Protein AF-A0AA35KXC5-F1 (afdb_monomer_lite)

InterPro domains:
  IPR001134 Netrin domain [PS50189] (155-286)
  IPR004126 Phospholipase A2 inhibitor, N-terminal domain [PF02988] (285-368)
  IPR016054 Ly-6 antigen/uPA receptor-like [PF00021] (382-435)
  IPR016054 Ly-6 antigen/uPA receptor-like [SM00134] (284-379)
  IPR020067 Frizzled domain [PF01392] (30-131)
  IPR020067 Frizzled domain [PS50038] (21-138)
  IPR020067 Frizzled domain [SM00063] (25-140)
  IPR036790 Frizzled cysteine-rich domain superfamily [G3DSA:1.10.2000.10] (22-142)
  IPR036790 Frizzled cysteine-rich domain superfamily [SSF63501] (24-137)
  IPR045860 Snake toxin-like superfamily [G3DSA:2.10.60.10] (281-370)
  IPR045860 Snake toxin-like superfamily [G3DSA:2.10.60.10] (381-467)
  IPR045860 Snake toxin-like superfamily [SSF57302] (282-368)
  IPR045860 Snake toxin-like superfamily [SSF57302] (382-441)
  IPR050918 CNF-like Phospholipase A2 Inhibitor [PTHR20914] (281-448)

Structure (mmCIF, N/CA/C/O backbone):
data_AF-A0AA35KXC5-F1
#
_entry.id   AF-A0AA35KXC5-F1
#
loop_
_atom_site.group_PDB
_atom_site.id
_atom_site.type_symbol
_atom_site.label_atom_id
_atom_site.label_alt_id
_atom_site.label_comp_id
_atom_site.label_asym_id
_atom_site.label_entity_id
_atom_site.label_seq_id
_atom_site.pdbx_PDB_ins_code
_atom_site.Cartn_x
_atom_site.Cartn_y
_atom_site.Cartn_z
_atom_site.occupancy
_atom_site.B_iso_or_equiv
_atom_site.auth_seq_id
_atom_site.auth_comp_id
_atom_site.auth_asym_id
_atom_site.auth_atom_id
_atom_site.pdbx_PDB_model_num
ATOM 1 N N . MET A 1 1 ? 25.983 -10.014 -80.961 1.00 45.28 1 MET A N 1
ATOM 2 C CA . MET A 1 1 ? 26.926 -10.402 -79.893 1.00 45.28 1 MET A CA 1
ATOM 3 C C . MET A 1 1 ? 27.193 -9.176 -79.032 1.00 45.28 1 MET A C 1
ATOM 5 O O . MET A 1 1 ? 28.026 -8.359 -79.390 1.00 45.28 1 MET A O 1
ATOM 9 N N . LEU A 1 2 ? 26.404 -8.997 -77.968 1.00 36.09 2 LEU A N 1
ATOM 10 C CA . LEU A 1 2 ? 26.709 -8.043 -76.897 1.00 36.09 2 LEU A CA 1
ATOM 11 C C . LEU A 1 2 ? 27.590 -8.759 -75.858 1.00 36.09 2 LEU A C 1
ATOM 13 O O . LEU A 1 2 ? 27.391 -9.956 -75.641 1.00 36.09 2 LEU A O 1
ATOM 17 N N . PRO A 1 3 ? 28.571 -8.076 -75.248 1.00 46.31 3 PRO A N 1
ATOM 18 C CA . PRO A 1 3 ? 29.609 -8.728 -74.466 1.00 46.31 3 PRO A CA 1
ATOM 19 C C . PRO A 1 3 ? 29.071 -9.222 -73.120 1.00 46.31 3 PRO A C 1
ATOM 21 O O . PRO A 1 3 ? 28.268 -8.558 -72.463 1.00 46.31 3 PRO A O 1
ATOM 24 N N . ALA A 1 4 ? 29.589 -10.369 -72.677 1.00 49.22 4 ALA A N 1
ATOM 25 C CA . ALA A 1 4 ? 29.276 -11.060 -71.422 1.00 49.22 4 ALA A CA 1
ATOM 26 C C . ALA A 1 4 ? 29.557 -10.250 -70.129 1.00 49.22 4 ALA A C 1
ATOM 28 O O . ALA A 1 4 ? 29.382 -10.761 -69.028 1.00 49.22 4 ALA A O 1
ATOM 29 N N . ALA A 1 5 ? 29.946 -8.977 -70.242 1.00 48.25 5 ALA A N 1
ATOM 30 C CA . ALA A 1 5 ? 30.200 -8.068 -69.127 1.00 48.25 5 ALA A CA 1
ATOM 31 C C . ALA A 1 5 ? 28.925 -7.430 -68.533 1.00 48.25 5 ALA A C 1
ATOM 33 O O . ALA A 1 5 ? 28.970 -6.908 -67.423 1.00 48.25 5 ALA A O 1
ATOM 34 N N . VAL A 1 6 ? 27.778 -7.483 -69.225 1.00 48.84 6 VAL A N 1
ATOM 35 C CA . VAL A 1 6 ? 26.535 -6.831 -68.753 1.00 48.84 6 VAL A CA 1
ATOM 36 C C . VAL A 1 6 ? 25.718 -7.723 -67.801 1.00 48.84 6 VAL A C 1
ATOM 38 O O . VAL A 1 6 ? 24.966 -7.217 -66.973 1.00 48.84 6 VAL A O 1
ATOM 41 N N . LEU A 1 7 ? 25.911 -9.047 -67.830 1.00 41.41 7 LEU A N 1
ATOM 42 C CA . LEU A 1 7 ? 25.173 -9.985 -66.967 1.00 41.41 7 LEU A CA 1
ATOM 43 C C . LEU A 1 7 ? 25.768 -10.150 -65.557 1.00 41.41 7 LEU A C 1
ATOM 45 O O . LEU A 1 7 ? 25.072 -10.635 -64.669 1.00 41.41 7 LEU A O 1
ATOM 49 N N . LEU A 1 8 ? 26.999 -9.685 -65.304 1.00 42.69 8 LEU A N 1
ATOM 50 C CA . LEU A 1 8 ? 27.581 -9.688 -63.952 1.00 42.69 8 LEU A CA 1
ATOM 51 C C . LEU A 1 8 ? 27.185 -8.461 -63.109 1.00 42.69 8 LEU A C 1
ATOM 53 O O . LEU A 1 8 ? 27.345 -8.480 -61.891 1.00 42.69 8 LEU A O 1
ATOM 57 N N . ALA A 1 9 ? 26.625 -7.415 -63.725 1.00 40.84 9 ALA A N 1
ATOM 58 C CA . ALA A 1 9 ? 26.192 -6.199 -63.028 1.00 40.84 9 ALA A CA 1
ATOM 59 C C . ALA A 1 9 ? 24.798 -6.321 -62.374 1.00 40.84 9 ALA A C 1
ATOM 61 O O . ALA A 1 9 ? 24.392 -5.437 -61.625 1.00 40.84 9 ALA A O 1
ATOM 62 N N . LEU A 1 10 ? 24.070 -7.417 -62.623 1.00 45.19 10 LEU A N 1
ATOM 63 C CA . LEU A 1 10 ? 22.723 -7.654 -62.080 1.00 45.19 10 LEU A CA 1
ATOM 64 C C . LEU A 1 10 ? 22.674 -8.731 -60.981 1.00 45.19 10 LEU A C 1
ATOM 66 O O . LEU A 1 10 ? 21.611 -8.958 -60.408 1.00 45.19 10 LEU A O 1
ATOM 70 N N . ALA A 1 11 ? 23.807 -9.362 -60.647 1.00 47.31 11 ALA A N 1
ATOM 71 C CA . ALA A 1 11 ? 23.869 -10.456 -59.670 1.00 47.31 11 ALA A CA 1
ATOM 72 C C . ALA A 1 11 ? 24.703 -10.161 -58.406 1.00 47.31 11 ALA A C 1
ATOM 74 O O . ALA A 1 11 ? 24.749 -10.996 -57.507 1.00 47.31 11 ALA A O 1
ATOM 75 N N . LEU A 1 12 ? 25.311 -8.977 -58.268 1.00 41.38 12 LEU A N 1
ATOM 76 C CA . LEU A 1 12 ? 25.999 -8.579 -57.036 1.00 41.38 12 LEU A CA 1
ATOM 77 C C . LEU A 1 12 ? 25.563 -7.181 -56.586 1.00 41.38 12 LEU A C 1
ATOM 79 O O . LEU A 1 12 ? 25.760 -6.195 -57.286 1.00 41.38 12 LEU A O 1
ATOM 83 N N . ARG A 1 13 ? 25.045 -7.143 -55.350 1.00 40.81 13 ARG A N 1
ATOM 84 C CA . ARG A 1 13 ? 24.697 -5.975 -54.517 1.00 40.81 13 ARG A CA 1
ATOM 85 C C . ARG A 1 13 ? 23.275 -5.413 -54.637 1.00 40.81 13 ARG A C 1
ATOM 87 O O . ARG A 1 13 ? 23.051 -4.213 -54.543 1.00 40.81 13 ARG A O 1
ATOM 94 N N . ARG A 1 14 ? 22.286 -6.310 -54.551 1.00 44.25 14 ARG A N 1
ATOM 95 C CA . ARG A 1 14 ? 21.168 -6.109 -53.603 1.00 44.25 14 ARG A CA 1
ATOM 96 C C . ARG A 1 14 ? 21.698 -6.217 -52.163 1.00 44.25 14 ARG A C 1
ATOM 98 O O . ARG A 1 14 ? 21.499 -7.226 -51.503 1.00 44.25 14 ARG A O 1
ATOM 105 N N . ALA A 1 15 ? 22.451 -5.212 -51.729 1.00 42.94 15 ALA A N 1
ATOM 106 C CA . ALA A 1 15 ? 22.869 -4.985 -50.344 1.00 42.94 15 ALA A CA 1
ATOM 107 C C . ALA A 1 15 ? 23.450 -3.567 -50.251 1.00 42.94 15 ALA A C 1
ATOM 109 O O . ALA A 1 15 ? 24.633 -3.358 -50.016 1.00 42.94 15 ALA A O 1
ATOM 110 N N . ALA A 1 16 ? 22.605 -2.587 -50.535 1.00 39.62 16 ALA A N 1
ATOM 111 C CA . ALA A 1 16 ? 22.755 -1.238 -50.019 1.00 39.62 16 ALA A CA 1
ATOM 112 C C . ALA A 1 16 ? 21.387 -0.872 -49.441 1.00 39.62 16 ALA A C 1
ATOM 114 O O . ALA A 1 16 ? 20.684 0.006 -49.935 1.00 39.62 16 ALA A O 1
ATOM 115 N N . GLY A 1 17 ? 20.961 -1.641 -48.429 1.00 34.88 17 GLY A N 1
ATOM 116 C CA . GLY A 1 17 ? 20.091 -1.048 -47.426 1.00 34.88 17 GLY A CA 1
ATOM 117 C C . GLY A 1 17 ? 20.872 0.137 -46.879 1.00 34.88 17 GLY A C 1
ATOM 118 O O . GLY A 1 17 ? 22.048 -0.021 -46.557 1.00 34.88 17 GLY A O 1
ATOM 119 N N . LEU A 1 18 ? 20.275 1.324 -46.914 1.00 35.72 18 LEU A N 1
ATOM 120 C CA . LEU A 1 18 ? 20.875 2.510 -46.335 1.00 35.72 18 LEU A CA 1
ATOM 121 C C . LEU A 1 18 ? 21.236 2.201 -44.876 1.00 35.72 18 LEU A C 1
ATOM 123 O O . LEU A 1 18 ? 20.366 2.237 -44.008 1.00 35.72 18 LEU A O 1
ATOM 127 N N . ASP A 1 19 ? 22.517 1.954 -44.608 1.00 36.84 19 ASP A N 1
ATOM 128 C CA . ASP A 1 19 ? 23.126 2.357 -43.351 1.00 36.84 19 ASP A CA 1
ATOM 129 C C . ASP A 1 19 ? 23.027 3.883 -43.329 1.00 36.84 19 ASP A C 1
ATOM 131 O O . ASP A 1 19 ? 23.909 4.617 -43.779 1.00 36.84 19 ASP A O 1
ATOM 135 N N . LEU A 1 20 ? 21.884 4.379 -42.855 1.00 42.59 20 LEU A N 1
ATOM 136 C CA . LEU A 1 20 ? 21.817 5.693 -42.247 1.00 42.59 20 LEU A CA 1
ATOM 137 C C . LEU A 1 20 ? 22.784 5.630 -41.069 1.00 42.59 20 LEU A C 1
ATOM 139 O O . LEU A 1 20 ? 22.407 5.222 -39.974 1.00 42.59 20 LEU A O 1
ATOM 143 N N . GLY A 1 21 ? 24.042 5.993 -41.333 1.00 45.41 21 GLY A N 1
ATOM 144 C CA . GLY A 1 21 ? 25.086 6.243 -40.351 1.00 45.41 21 GLY A CA 1
ATOM 145 C C . GLY A 1 21 ? 24.669 7.381 -39.428 1.00 45.41 21 GLY A C 1
ATOM 146 O O . GLY A 1 21 ? 25.189 8.493 -39.495 1.00 45.41 21 GLY A O 1
ATOM 147 N N . LEU A 1 22 ? 23.686 7.117 -38.574 1.00 55.66 22 LEU A N 1
ATOM 148 C CA . LEU A 1 22 ? 23.363 7.936 -37.428 1.00 55.66 22 LEU A CA 1
ATOM 149 C C . LEU A 1 22 ? 24.525 7.754 -36.461 1.00 55.66 22 LEU A C 1
ATOM 151 O O . LEU A 1 22 ? 24.568 6.791 -35.699 1.00 55.66 22 LEU A O 1
ATOM 155 N N . SER A 1 23 ? 25.491 8.671 -36.553 1.00 69.88 23 SER A N 1
ATOM 156 C CA . SER A 1 23 ? 26.566 8.808 -35.576 1.00 69.88 23 SER A CA 1
ATOM 157 C C . SER A 1 23 ? 25.950 8.773 -34.183 1.00 69.88 23 SER A C 1
ATOM 159 O O . SER A 1 23 ? 25.112 9.615 -33.838 1.00 69.88 23 SER A O 1
ATOM 161 N N . THR A 1 24 ? 26.290 7.738 -33.418 1.00 79.50 24 THR A N 1
ATOM 162 C CA . THR A 1 24 ? 25.734 7.575 -32.085 1.00 79.50 24 THR A CA 1
ATOM 163 C C . THR A 1 24 ? 26.376 8.581 -31.160 1.00 79.50 24 THR A C 1
ATOM 165 O O . THR A 1 24 ? 27.599 8.680 -31.103 1.00 79.50 24 THR A O 1
ATOM 168 N N . LYS A 1 25 ? 25.549 9.316 -30.428 1.00 89.31 25 LYS A N 1
ATOM 169 C CA . LYS A 1 25 ? 26.004 10.354 -29.508 1.00 89.31 25 LYS A CA 1
ATOM 170 C C . LYS A 1 25 ? 25.472 10.085 -28.116 1.00 89.31 25 LYS A C 1
ATOM 172 O O . LYS A 1 25 ? 24.346 9.602 -27.965 1.00 89.31 25 LYS A O 1
ATOM 177 N N . CYS A 1 26 ? 26.269 10.446 -27.124 1.00 93.44 26 CYS A N 1
ATOM 178 C CA . CYS A 1 26 ? 25.822 10.493 -25.747 1.00 93.44 26 CYS A CA 1
ATOM 179 C C . CYS A 1 26 ? 25.355 11.900 -25.410 1.00 93.44 26 CYS A C 1
ATOM 181 O O . CYS A 1 26 ? 25.933 12.895 -25.849 1.00 93.44 26 CYS A O 1
ATOM 183 N N . VAL A 1 27 ? 24.241 11.965 -24.700 1.00 93.69 27 VAL A N 1
ATOM 184 C CA . VAL A 1 27 ? 23.605 13.204 -24.276 1.00 93.69 27 VAL A CA 1
ATOM 185 C C . VAL A 1 27 ? 23.186 13.057 -22.825 1.00 93.69 27 VAL A C 1
ATOM 187 O O . VAL A 1 27 ? 22.782 11.976 -22.395 1.00 93.69 27 VAL A O 1
ATOM 190 N N . SER A 1 28 ? 23.264 14.142 -22.067 1.00 93.50 28 SER A N 1
ATOM 191 C CA . SER A 1 28 ? 22.796 14.148 -20.684 1.00 93.50 28 SER A CA 1
ATOM 192 C C . SER A 1 28 ? 21.283 13.938 -20.632 1.00 93.50 28 SER A C 1
ATOM 194 O O . SER A 1 28 ? 20.549 14.475 -21.468 1.00 93.50 28 SER A O 1
ATOM 196 N N . ILE A 1 29 ? 20.820 13.161 -19.653 1.00 93.12 29 ILE A N 1
ATOM 197 C CA . ILE A 1 29 ? 19.396 12.933 -19.408 1.00 93.12 29 ILE A CA 1
ATOM 198 C C . ILE A 1 29 ? 18.792 14.239 -18.875 1.00 93.12 29 ILE A C 1
ATOM 200 O O . ILE A 1 29 ? 19.210 14.718 -17.819 1.00 93.12 29 ILE A O 1
ATOM 204 N N . PRO A 1 30 ? 17.824 14.840 -19.583 1.00 90.38 30 PRO A N 1
ATOM 205 C CA . PRO A 1 30 ? 17.219 16.093 -19.151 1.00 90.38 30 PRO A CA 1
ATOM 206 C C . PRO A 1 30 ? 16.424 15.954 -17.843 1.00 90.38 30 PRO A C 1
ATOM 208 O O . PRO A 1 30 ? 15.780 14.933 -17.598 1.00 90.38 30 PRO A O 1
ATOM 211 N N . THR A 1 31 ? 16.390 17.014 -17.034 1.00 85.81 31 THR A N 1
ATOM 212 C CA . THR A 1 31 ? 15.614 17.066 -15.777 1.00 85.81 31 THR A CA 1
ATOM 213 C C . THR A 1 31 ? 14.101 16.988 -15.989 1.00 85.81 31 THR A C 1
ATOM 215 O O . THR A 1 31 ? 13.369 16.566 -15.095 1.00 85.81 31 THR A O 1
ATOM 218 N N . ASP A 1 32 ? 13.606 17.364 -17.170 1.00 82.38 32 ASP A N 1
ATOM 219 C CA . ASP A 1 32 ? 12.199 17.233 -17.555 1.00 82.38 32 ASP A CA 1
ATOM 220 C C . ASP A 1 32 ? 11.820 15.801 -17.981 1.00 82.38 32 ASP A C 1
ATOM 222 O O . ASP A 1 32 ? 10.632 15.477 -18.059 1.00 82.38 32 ASP A O 1
ATOM 226 N N . MET A 1 33 ? 12.798 14.901 -18.147 1.00 86.81 33 MET A N 1
ATOM 227 C CA . MET A 1 33 ? 12.590 13.465 -18.348 1.00 86.81 33 MET A CA 1
ATOM 228 C C . MET A 1 33 ? 12.413 12.732 -17.006 1.00 86.81 33 MET A C 1
ATOM 230 O O . MET A 1 33 ? 13.155 11.809 -16.674 1.00 86.81 33 MET A O 1
ATOM 234 N N . ALA A 1 34 ? 11.393 13.128 -16.236 1.00 80.81 34 ALA A N 1
ATOM 235 C CA . ALA A 1 34 ? 11.169 12.709 -14.845 1.00 80.81 34 ALA A CA 1
ATOM 236 C C . ALA A 1 34 ? 11.170 11.184 -14.591 1.00 80.81 34 ALA A C 1
ATOM 238 O O . ALA A 1 34 ? 11.447 10.759 -13.475 1.00 80.81 34 ALA A O 1
ATOM 239 N N . MET A 1 35 ? 10.868 10.362 -15.602 1.00 84.50 35 MET A N 1
ATOM 240 C CA . MET A 1 35 ? 10.889 8.896 -15.497 1.00 84.50 35 MET A CA 1
ATOM 241 C C . MET A 1 35 ? 12.307 8.334 -15.334 1.00 84.50 35 MET A C 1
ATOM 243 O O . MET A 1 35 ? 12.476 7.312 -14.677 1.00 84.50 35 MET A O 1
ATOM 247 N N . CYS A 1 36 ? 13.294 8.971 -15.975 1.00 88.19 36 CYS A N 1
ATOM 248 C CA . CYS A 1 36 ? 14.651 8.442 -16.139 1.00 88.19 36 CYS A CA 1
ATOM 249 C C . CYS A 1 36 ? 15.745 9.365 -15.596 1.00 88.19 36 CYS A C 1
ATOM 251 O O . CYS A 1 36 ? 16.921 9.030 -15.686 1.00 88.19 36 CYS A O 1
ATOM 253 N N . HIS A 1 37 ? 15.380 10.518 -15.044 1.00 84.12 37 HIS A N 1
ATOM 254 C CA . HIS A 1 37 ? 16.314 11.361 -14.312 1.00 84.12 37 HIS A CA 1
ATOM 255 C C . HIS A 1 37 ? 16.706 10.682 -12.984 1.00 84.12 37 HIS A C 1
ATOM 257 O O . HIS A 1 37 ? 15.845 10.127 -12.306 1.00 84.12 37 HIS A O 1
ATOM 263 N N . ASP A 1 38 ? 17.991 10.718 -12.618 1.00 76.56 38 ASP A N 1
ATOM 264 C CA . ASP A 1 38 ? 18.557 10.147 -11.377 1.00 76.56 38 ASP A CA 1
ATOM 265 C C . ASP A 1 38 ? 18.365 8.631 -11.153 1.00 76.56 38 ASP A C 1
ATOM 267 O O . ASP A 1 38 ? 18.384 8.146 -10.024 1.00 76.56 38 ASP A O 1
ATOM 271 N N . ILE A 1 39 ? 18.259 7.833 -12.217 1.00 75.56 39 ILE A N 1
ATOM 272 C CA . ILE A 1 39 ? 18.111 6.363 -12.124 1.00 75.56 39 ILE A CA 1
ATOM 273 C C . ILE A 1 39 ? 19.433 5.601 -11.892 1.00 75.56 39 ILE A C 1
ATOM 275 O O . ILE A 1 39 ? 19.505 4.394 -12.119 1.00 75.56 39 ILE A O 1
ATOM 279 N N . GLY A 1 40 ? 20.487 6.298 -11.459 1.00 81.31 40 GLY A N 1
ATOM 280 C CA . GLY A 1 40 ? 21.827 5.741 -11.216 1.00 81.31 40 GLY A CA 1
ATOM 281 C C . GLY A 1 40 ? 22.875 6.069 -12.287 1.00 81.31 40 GLY A C 1
ATOM 282 O O . GLY A 1 40 ? 24.041 5.725 -12.119 1.00 81.31 40 GLY A O 1
ATOM 283 N N . TYR A 1 41 ? 22.489 6.761 -13.361 1.00 84.38 41 TYR A N 1
ATOM 284 C CA . TYR A 1 41 ? 23.388 7.329 -14.371 1.00 84.38 41 TYR A CA 1
ATOM 285 C C . TYR A 1 41 ? 22.799 8.624 -14.945 1.00 84.38 41 TYR A C 1
ATOM 287 O O . TYR A 1 41 ? 21.596 8.862 -14.845 1.00 84.38 41 TYR A O 1
ATOM 295 N N . SER A 1 42 ? 23.651 9.469 -15.531 1.00 88.50 42 SER A N 1
ATOM 296 C CA . SER A 1 42 ? 23.293 10.823 -15.985 1.00 88.50 42 SER A CA 1
ATOM 297 C C . SER A 1 42 ? 23.340 11.017 -17.503 1.00 88.50 42 SER A C 1
ATOM 299 O O . SER A 1 42 ? 22.834 12.022 -18.001 1.00 88.50 42 SER A O 1
ATOM 301 N N . GLU A 1 43 ? 23.919 10.076 -18.252 1.00 91.75 43 GLU A N 1
ATOM 302 C CA . GLU A 1 43 ? 24.067 10.162 -19.708 1.00 91.75 43 GLU A CA 1
ATOM 303 C C . GLU A 1 43 ? 23.428 8.976 -20.424 1.00 91.75 43 GLU A C 1
ATOM 305 O O . GLU A 1 43 ? 23.559 7.823 -20.010 1.00 91.75 43 GLU A O 1
ATOM 310 N N . MET A 1 44 ? 22.770 9.269 -21.543 1.00 92.69 44 MET A N 1
ATOM 311 C CA . MET A 1 44 ? 22.090 8.290 -22.378 1.00 92.69 44 MET A CA 1
ATOM 312 C C . MET A 1 44 ? 22.552 8.346 -23.832 1.00 92.69 44 MET A C 1
ATOM 314 O O . MET A 1 44 ? 23.001 9.383 -24.326 1.00 92.69 44 MET A O 1
ATOM 318 N N . ARG A 1 45 ? 22.390 7.232 -24.544 1.00 93.12 45 ARG A N 1
ATOM 319 C CA . ARG A 1 45 ? 22.740 7.112 -25.964 1.00 93.12 45 ARG A CA 1
ATOM 320 C C . ARG A 1 45 ? 21.562 7.437 -26.890 1.00 93.12 45 ARG A C 1
ATOM 322 O O . ARG A 1 45 ? 20.430 7.019 -26.643 1.00 93.12 45 ARG A O 1
ATOM 329 N N . LEU A 1 46 ? 21.852 8.129 -27.998 1.00 93.06 46 LEU A N 1
ATOM 330 C CA . LEU A 1 46 ? 20.954 8.306 -29.145 1.00 93.06 46 LEU A CA 1
ATOM 331 C C . LEU A 1 46 ? 21.601 7.801 -30.454 1.00 93.06 46 LEU A C 1
ATOM 333 O O . LEU A 1 46 ? 22.795 8.042 -30.650 1.00 93.06 46 LEU A O 1
ATOM 337 N N . PRO A 1 47 ? 20.835 7.171 -31.371 1.00 93.88 47 PRO A N 1
ATOM 338 C CA . PRO A 1 47 ? 19.430 6.779 -31.222 1.00 93.88 47 PRO A CA 1
ATOM 339 C C . PRO A 1 47 ? 19.226 5.745 -30.105 1.00 93.88 47 PRO A C 1
ATOM 341 O O . PRO A 1 47 ? 20.121 4.947 -29.836 1.00 93.88 47 PRO A O 1
ATOM 344 N N . ASN A 1 48 ? 18.082 5.785 -29.422 1.00 94.06 48 ASN A N 1
ATOM 345 C CA . ASN A 1 48 ? 17.783 4.813 -28.363 1.00 94.06 48 ASN A CA 1
ATOM 346 C C . ASN A 1 48 ? 17.240 3.486 -28.936 1.00 94.06 48 ASN A C 1
ATOM 348 O O . ASN A 1 48 ? 17.047 3.356 -30.145 1.00 94.06 48 ASN A O 1
ATOM 352 N N . LEU A 1 49 ? 16.946 2.502 -28.076 1.00 92.12 49 LEU A N 1
ATOM 353 C CA . LEU A 1 49 ? 16.463 1.173 -28.498 1.00 92.12 49 LEU A CA 1
ATOM 354 C C . LEU A 1 49 ? 15.064 1.187 -29.143 1.00 92.12 49 LEU A C 1
ATOM 356 O O . LEU A 1 49 ? 14.634 0.183 -29.708 1.00 92.12 49 LEU A O 1
ATOM 360 N N . LEU A 1 50 ? 14.361 2.320 -29.085 1.00 92.75 50 LEU A N 1
ATOM 361 C CA . LEU A 1 50 ? 13.083 2.550 -29.764 1.00 92.75 50 LEU A CA 1
ATOM 362 C C . LEU A 1 50 ? 13.246 3.309 -31.094 1.00 92.75 50 LEU A C 1
ATOM 364 O O . LEU A 1 50 ? 12.254 3.575 -31.769 1.00 92.75 50 LEU A O 1
ATOM 368 N N . GLY A 1 51 ? 14.480 3.655 -31.478 1.00 91.06 51 GLY A N 1
ATOM 369 C CA . GLY A 1 51 ? 14.803 4.352 -32.723 1.00 91.06 51 GLY A CA 1
ATOM 370 C C . GLY A 1 51 ? 14.633 5.873 -32.674 1.00 91.06 51 GLY A C 1
ATOM 371 O O . GLY A 1 51 ? 14.729 6.522 -33.712 1.00 91.06 51 GLY A O 1
ATOM 372 N N . HIS A 1 52 ? 14.390 6.466 -31.501 1.00 92.94 52 HIS A N 1
ATOM 373 C CA . HIS A 1 52 ? 14.263 7.921 -31.370 1.00 92.94 52 HIS A CA 1
ATOM 374 C C . HIS A 1 52 ? 15.638 8.583 -31.456 1.00 92.94 52 HIS A C 1
ATOM 376 O O . HIS A 1 52 ? 16.578 8.153 -30.786 1.00 92.94 52 HIS A O 1
ATOM 382 N N . VAL A 1 53 ? 15.750 9.649 -32.251 1.00 91.88 53 VAL A N 1
ATOM 383 C CA . VAL A 1 53 ? 17.041 10.288 -32.581 1.00 91.88 53 VAL A CA 1
ATOM 384 C C . VAL A 1 53 ? 17.245 11.649 -31.908 1.00 91.88 53 VAL A C 1
ATOM 386 O O . VAL A 1 53 ? 18.369 12.156 -31.856 1.00 91.88 53 VAL A O 1
ATOM 389 N N . GLY A 1 54 ? 16.173 12.260 -31.396 1.00 90.62 54 GLY A N 1
ATOM 390 C CA . GLY A 1 54 ? 16.185 13.608 -30.826 1.00 90.62 54 GLY A CA 1
ATOM 391 C C . GLY A 1 54 ? 15.603 13.667 -29.418 1.00 90.62 54 GLY A C 1
ATOM 392 O O . GLY A 1 54 ? 14.558 13.082 -29.148 1.00 90.62 54 GLY A O 1
ATOM 393 N N . LEU A 1 55 ? 16.243 14.437 -28.533 1.00 90.62 55 LEU A N 1
ATOM 394 C CA . LEU A 1 55 ? 15.799 14.610 -27.144 1.00 90.62 55 LEU A CA 1
ATOM 395 C C . LEU A 1 55 ? 14.333 15.067 -27.011 1.00 90.62 55 LEU A C 1
ATOM 397 O O . LEU A 1 55 ? 13.613 14.432 -26.247 1.00 90.62 55 LEU A O 1
ATOM 401 N N . PRO A 1 56 ? 13.827 16.070 -27.763 1.00 89.75 56 PRO A N 1
ATOM 402 C CA . PRO A 1 56 ? 12.425 16.481 -27.634 1.00 89.75 56 PRO A CA 1
ATOM 403 C C . PRO A 1 56 ? 11.426 15.355 -27.942 1.00 89.75 56 PRO A C 1
ATOM 405 O O . PRO A 1 56 ? 10.389 15.247 -27.290 1.00 89.75 56 PRO A O 1
ATOM 408 N N . GLU A 1 57 ? 11.749 14.491 -28.910 1.00 91.12 57 GLU A N 1
ATOM 409 C CA . GLU A 1 57 ? 10.932 13.321 -29.245 1.00 91.12 57 GLU A CA 1
ATOM 410 C C . GLU A 1 57 ? 10.956 12.293 -28.107 1.00 91.12 57 GLU A C 1
ATOM 412 O O . GLU A 1 57 ? 9.905 11.794 -27.697 1.00 91.12 57 GLU A O 1
ATOM 417 N N . VAL A 1 58 ? 12.149 11.997 -27.582 1.00 92.31 58 VAL A N 1
ATOM 418 C CA . VAL A 1 58 ? 12.347 11.053 -26.474 1.00 92.31 58 VAL A CA 1
ATOM 419 C C . VAL A 1 58 ? 11.581 11.509 -25.240 1.00 92.31 58 VAL A C 1
ATOM 421 O O . VAL A 1 58 ? 10.819 10.717 -24.691 1.00 92.31 58 VAL A O 1
ATOM 424 N N . VAL A 1 59 ? 11.736 12.774 -24.837 1.00 90.38 59 VAL A N 1
ATOM 425 C CA . VAL A 1 59 ? 11.073 13.352 -23.660 1.00 90.38 59 VAL A CA 1
ATOM 426 C C . VAL A 1 59 ? 9.554 13.308 -23.826 1.00 90.38 59 VAL A C 1
ATOM 428 O O . VAL A 1 59 ? 8.862 12.789 -22.951 1.00 90.38 59 VAL A O 1
ATOM 431 N N . GLY A 1 60 ? 9.021 13.746 -24.974 1.00 87.50 60 GLY A N 1
ATOM 432 C CA . GLY A 1 60 ? 7.577 13.726 -25.224 1.00 87.50 60 GLY A CA 1
ATOM 433 C C . GLY A 1 60 ? 6.979 12.315 -25.218 1.00 87.50 60 GLY A C 1
ATOM 434 O O . GLY A 1 60 ? 5.924 12.085 -24.621 1.00 87.50 60 GLY A O 1
ATOM 435 N N . LYS A 1 61 ? 7.666 11.337 -25.825 1.00 89.31 61 LYS A N 1
ATOM 436 C CA . LYS A 1 61 ? 7.210 9.938 -25.832 1.00 89.31 61 LYS A CA 1
ATOM 437 C C . LYS A 1 61 ? 7.375 9.257 -24.472 1.00 89.31 61 LYS A C 1
ATOM 439 O O . LYS A 1 61 ? 6.495 8.491 -24.087 1.00 89.31 61 LYS A O 1
ATOM 444 N N . ALA A 1 62 ? 8.443 9.545 -23.729 1.00 89.19 62 ALA A N 1
ATOM 445 C CA . ALA A 1 62 ? 8.654 9.026 -22.377 1.00 89.19 62 ALA A CA 1
ATOM 446 C C . ALA A 1 62 ? 7.627 9.592 -21.383 1.00 89.19 62 ALA A C 1
ATOM 448 O O . ALA A 1 62 ? 7.121 8.859 -20.534 1.00 89.19 62 ALA A O 1
ATOM 449 N N . ALA A 1 63 ? 7.232 10.860 -21.532 1.00 85.56 63 ALA A N 1
ATOM 450 C CA . ALA A 1 63 ? 6.231 11.493 -20.676 1.00 85.56 63 ALA A CA 1
ATOM 451 C C . ALA A 1 63 ? 4.867 10.774 -20.705 1.00 85.56 63 ALA A C 1
ATOM 453 O O . ALA A 1 63 ? 4.154 10.757 -19.700 1.00 85.56 63 ALA A O 1
ATOM 454 N N . ALA A 1 64 ? 4.513 10.118 -21.818 1.00 84.38 64 ALA A N 1
ATOM 455 C CA . ALA A 1 64 ? 3.294 9.310 -21.911 1.00 84.38 64 ALA A CA 1
ATOM 456 C C . ALA A 1 64 ? 3.296 8.101 -20.950 1.00 84.38 64 ALA A C 1
ATOM 458 O O . ALA A 1 64 ? 2.229 7.672 -20.506 1.00 84.38 64 ALA A O 1
ATOM 459 N N . TRP A 1 65 ? 4.479 7.589 -20.595 1.00 87.75 65 TRP A N 1
ATOM 460 C CA . TRP A 1 65 ? 4.668 6.449 -19.695 1.00 87.75 65 TRP A CA 1
ATOM 461 C C . TRP A 1 65 ? 4.788 6.841 -18.222 1.00 87.75 65 TRP A C 1
ATOM 463 O O . TRP A 1 65 ? 4.546 6.004 -17.351 1.00 87.75 65 TRP A O 1
ATOM 473 N N . GLN A 1 66 ? 5.067 8.116 -17.928 1.00 84.31 66 GLN A N 1
ATOM 474 C CA . GLN A 1 66 ? 5.232 8.626 -16.563 1.00 84.31 66 GLN A CA 1
ATOM 475 C C . GLN A 1 66 ? 4.054 8.258 -15.656 1.00 84.31 66 GLN A C 1
ATOM 477 O O . GLN A 1 66 ? 4.246 7.853 -14.510 1.00 84.31 66 GLN A O 1
ATOM 482 N N . ARG A 1 67 ? 2.822 8.375 -16.167 1.00 81.44 67 ARG A N 1
ATOM 483 C CA . ARG A 1 67 ? 1.615 8.056 -15.390 1.00 81.44 67 ARG A CA 1
ATOM 484 C C . ARG A 1 67 ? 1.494 6.570 -15.081 1.00 81.44 67 ARG A C 1
ATOM 486 O O . ARG A 1 67 ? 1.074 6.249 -13.977 1.00 81.44 67 ARG A O 1
ATOM 493 N N . LEU A 1 68 ? 1.881 5.687 -16.007 1.00 86.19 68 LEU A N 1
ATOM 494 C CA . LEU A 1 68 ? 1.892 4.243 -15.760 1.00 86.19 68 LEU A CA 1
ATOM 495 C C . LEU A 1 68 ? 2.909 3.899 -14.670 1.00 86.19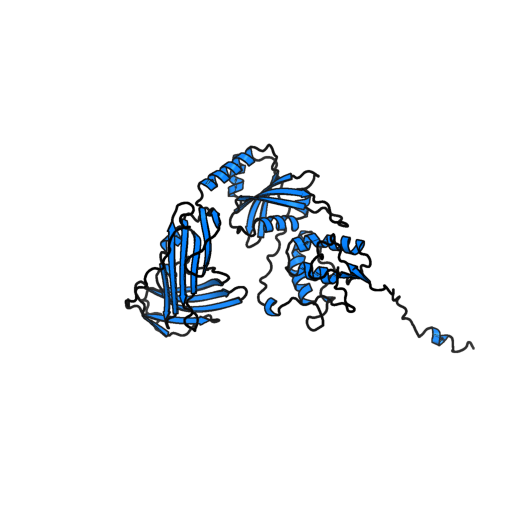 68 LEU A C 1
ATOM 497 O O . LEU A 1 68 ? 2.553 3.243 -13.698 1.00 86.19 68 LEU A O 1
ATOM 501 N N . VAL A 1 69 ? 4.140 4.401 -14.784 1.00 85.81 69 VAL A N 1
ATOM 502 C CA . VAL A 1 69 ? 5.195 4.164 -13.781 1.00 85.81 69 VAL A CA 1
ATOM 503 C C . VAL A 1 69 ? 4.780 4.702 -12.410 1.00 85.81 69 VAL A C 1
ATOM 505 O O . VAL A 1 69 ? 4.948 4.025 -11.401 1.00 85.81 69 VAL A O 1
ATOM 508 N N . SER A 1 70 ? 4.133 5.870 -12.377 1.00 81.75 70 SER A N 1
ATOM 509 C CA . SER A 1 70 ? 3.636 6.490 -11.142 1.00 81.75 70 SER A CA 1
ATOM 510 C C . SER A 1 70 ? 2.492 5.711 -10.477 1.00 81.75 70 SER A C 1
ATOM 512 O O . SER A 1 70 ? 2.184 5.972 -9.317 1.00 81.75 70 SER A O 1
ATOM 514 N N . THR A 1 71 ? 1.860 4.752 -11.173 1.00 78.94 71 THR A N 1
ATOM 515 C CA . THR A 1 71 ? 0.902 3.828 -10.538 1.00 78.94 71 THR A CA 1
ATOM 516 C C . THR A 1 71 ? 1.577 2.790 -9.651 1.00 78.94 71 THR A C 1
ATOM 518 O O . THR A 1 71 ? 0.879 2.127 -8.894 1.00 78.94 71 THR A O 1
ATOM 521 N N . GLY A 1 72 ? 2.897 2.604 -9.756 1.00 78.75 72 GLY A N 1
ATOM 522 C CA . GLY A 1 72 ? 3.608 1.579 -8.996 1.00 78.75 72 GLY A CA 1
ATOM 523 C C . GLY A 1 72 ? 3.217 0.145 -9.370 1.00 78.75 72 GLY A C 1
ATOM 524 O O . GLY A 1 72 ? 3.387 -0.753 -8.557 1.00 78.75 72 GLY A O 1
ATOM 525 N N . CYS A 1 73 ? 2.692 -0.087 -10.581 1.00 82.88 73 CYS A N 1
ATOM 526 C CA . CYS A 1 73 ? 2.232 -1.408 -11.028 1.00 82.88 73 CYS A CA 1
ATOM 527 C C . CYS A 1 73 ? 3.313 -2.499 -10.983 1.00 82.88 73 CYS A C 1
ATOM 529 O O . CYS A 1 73 ? 2.987 -3.672 -10.840 1.00 82.88 73 CYS A O 1
ATOM 531 N N . HIS A 1 74 ? 4.592 -2.133 -11.101 1.00 84.44 74 HIS A N 1
ATOM 532 C CA . HIS A 1 74 ? 5.713 -3.049 -10.919 1.00 84.44 74 HIS A CA 1
ATOM 533 C C . HIS A 1 74 ? 6.963 -2.271 -10.470 1.00 84.44 74 HIS A C 1
ATOM 535 O O . HIS A 1 74 ? 7.238 -1.213 -11.047 1.00 84.44 74 HIS A O 1
ATOM 541 N N . PRO A 1 75 ? 7.771 -2.780 -9.518 1.00 83.69 75 PRO A N 1
ATOM 542 C CA . PRO A 1 75 ? 8.962 -2.084 -9.013 1.00 83.69 75 PRO A CA 1
ATOM 543 C C . PRO A 1 75 ? 9.992 -1.793 -10.114 1.00 83.69 75 PRO A C 1
ATOM 545 O O . PRO A 1 75 ? 10.585 -0.721 -10.161 1.00 83.69 75 PRO A O 1
ATOM 548 N N . HIS A 1 76 ? 10.153 -2.718 -11.064 1.00 84.88 76 HIS A N 1
ATOM 549 C CA . HIS A 1 76 ? 11.088 -2.569 -12.184 1.00 84.88 76 HIS A CA 1
ATOM 550 C C . HIS A 1 76 ? 10.505 -1.863 -13.422 1.00 84.88 76 HIS A C 1
ATOM 552 O O . HIS A 1 76 ? 11.194 -1.782 -14.435 1.00 84.88 76 HIS A O 1
ATOM 558 N N . ALA A 1 77 ? 9.266 -1.348 -13.388 1.00 89.00 77 ALA A N 1
ATOM 559 C CA . ALA A 1 77 ? 8.654 -0.726 -14.571 1.00 89.00 77 ALA A CA 1
ATOM 560 C C . ALA A 1 77 ? 9.459 0.480 -15.090 1.00 89.00 77 ALA A C 1
ATOM 562 O O . ALA A 1 77 ? 9.689 0.594 -16.294 1.00 89.00 77 ALA A O 1
ATOM 563 N N . GLY A 1 78 ? 9.919 1.351 -14.184 1.00 89.75 78 GLY A N 1
ATOM 564 C CA . GLY A 1 78 ? 10.743 2.513 -14.532 1.00 89.75 78 GLY A CA 1
ATOM 565 C C . GLY A 1 78 ? 12.085 2.104 -15.142 1.00 89.75 78 GLY A C 1
ATOM 566 O O . GLY A 1 78 ? 12.410 2.532 -16.244 1.00 89.75 78 GLY A O 1
ATOM 567 N N . ILE A 1 79 ? 12.816 1.202 -14.479 1.00 88.75 79 ILE A N 1
ATOM 568 C CA . ILE A 1 79 ? 14.121 0.701 -14.948 1.00 88.75 79 ILE A CA 1
ATOM 569 C C . ILE A 1 79 ? 13.991 0.024 -16.320 1.00 88.75 79 ILE A C 1
ATOM 571 O O . ILE A 1 79 ? 14.772 0.313 -17.226 1.00 88.75 79 ILE A O 1
ATOM 575 N N . PHE A 1 80 ? 12.972 -0.821 -16.508 1.00 92.31 80 PHE A N 1
ATOM 576 C CA . PHE A 1 80 ? 12.693 -1.463 -17.792 1.00 92.31 80 PHE A CA 1
ATOM 577 C C . PHE A 1 80 ? 12.468 -0.430 -18.904 1.00 92.31 80 PHE A C 1
ATOM 579 O O . PHE A 1 80 ? 13.136 -0.486 -19.936 1.00 92.31 80 PHE A O 1
ATOM 586 N N . LEU A 1 81 ? 11.587 0.551 -18.694 1.00 94.00 81 LEU A N 1
ATOM 587 C CA . LEU A 1 81 ? 11.308 1.574 -19.703 1.00 94.00 81 LEU A CA 1
ATOM 588 C C . LEU A 1 81 ? 12.523 2.471 -19.965 1.00 94.00 81 LEU A C 1
ATOM 590 O O . LEU A 1 81 ? 12.807 2.785 -21.120 1.00 94.00 81 LEU A O 1
ATOM 594 N N . CYS A 1 82 ? 13.273 2.850 -18.932 1.00 93.12 82 CYS A N 1
ATOM 595 C CA . CYS A 1 82 ? 14.468 3.672 -19.091 1.00 93.12 82 CYS A CA 1
ATOM 596 C C . CYS A 1 82 ? 15.605 2.938 -19.800 1.00 93.12 82 CYS A C 1
ATOM 598 O O . CYS A 1 82 ? 16.302 3.572 -20.585 1.00 93.12 82 CYS A O 1
ATOM 600 N N . SER A 1 83 ? 15.727 1.614 -19.659 1.00 92.69 83 SER A N 1
ATOM 601 C CA . SER A 1 83 ? 16.674 0.835 -20.471 1.00 92.69 83 SER A CA 1
ATOM 602 C C . SER A 1 83 ? 16.416 0.980 -21.979 1.00 92.69 83 SER A C 1
ATOM 604 O O . SER A 1 83 ? 17.350 0.925 -22.772 1.00 92.69 83 SER A O 1
ATOM 606 N N . LEU A 1 84 ? 15.161 1.237 -22.377 1.00 94.69 84 LEU A N 1
ATOM 607 C CA . LEU A 1 84 ? 14.754 1.414 -23.772 1.00 94.69 84 LEU A CA 1
ATOM 608 C C . LEU A 1 84 ? 14.788 2.880 -24.220 1.00 94.69 84 LEU A C 1
ATOM 610 O O . LEU A 1 84 ? 15.261 3.187 -25.315 1.00 94.69 84 LEU A O 1
ATOM 614 N N . PHE A 1 85 ? 14.262 3.784 -23.388 1.00 94.56 85 PHE A N 1
ATOM 615 C CA . PHE A 1 85 ? 14.149 5.212 -23.695 1.00 94.56 85 PHE A CA 1
ATOM 616 C C . PHE A 1 85 ? 15.460 5.975 -23.504 1.00 94.56 85 PHE A C 1
ATOM 618 O O . PHE A 1 85 ? 15.745 6.874 -24.295 1.00 94.56 85 PHE A O 1
ATOM 625 N N . ALA A 1 86 ? 16.227 5.618 -22.478 1.00 94.31 86 ALA A N 1
ATOM 626 C CA . ALA A 1 86 ? 17.452 6.275 -22.046 1.00 94.31 86 ALA A CA 1
ATOM 627 C C . ALA A 1 86 ? 18.564 5.242 -21.775 1.00 94.31 86 ALA A C 1
ATOM 629 O O . ALA A 1 86 ? 19.054 5.180 -20.654 1.00 94.31 86 ALA A O 1
ATOM 630 N N . PRO A 1 87 ? 18.965 4.405 -22.752 1.00 93.88 87 PRO A N 1
ATOM 631 C CA . PRO A 1 87 ? 20.008 3.401 -22.539 1.00 93.88 87 PRO A CA 1
ATOM 632 C C . PRO A 1 87 ? 21.320 4.061 -22.105 1.00 93.88 87 PRO A C 1
ATOM 634 O O . PRO A 1 87 ? 21.659 5.136 -22.607 1.00 93.88 87 PRO A O 1
ATOM 637 N N . VAL A 1 88 ? 22.061 3.401 -21.209 1.00 90.62 88 VAL A N 1
ATOM 638 C CA . VAL A 1 88 ? 23.366 3.872 -20.715 1.00 90.62 88 VAL A CA 1
ATOM 639 C C . VAL A 1 88 ? 24.297 4.179 -21.894 1.00 90.62 88 VAL A C 1
ATOM 641 O O . VAL A 1 88 ? 24.308 3.454 -22.892 1.00 90.62 88 VAL A O 1
ATOM 644 N N . CYS A 1 89 ? 25.078 5.256 -21.784 1.00 88.88 89 CYS A N 1
ATOM 645 C CA . CYS A 1 89 ? 26.128 5.602 -22.743 1.00 88.88 89 CYS A CA 1
ATOM 646 C C . CYS A 1 89 ? 27.271 4.565 -22.718 1.00 88.88 89 CYS A C 1
ATOM 648 O O . CYS A 1 89 ? 28.287 4.748 -22.055 1.00 88.88 89 CYS A O 1
ATOM 650 N N . LEU A 1 90 ? 27.086 3.451 -23.425 1.00 85.19 90 LEU A N 1
ATOM 651 C CA . LEU A 1 90 ? 28.097 2.420 -23.667 1.00 85.19 90 LEU A CA 1
ATOM 652 C C . LEU A 1 90 ? 28.228 2.173 -25.170 1.00 85.19 90 LEU A C 1
ATOM 654 O O . LEU A 1 90 ? 27.282 2.423 -25.923 1.00 85.19 90 LEU A O 1
ATOM 658 N N . ASP A 1 91 ? 29.373 1.639 -25.601 1.00 79.44 91 ASP A N 1
ATOM 659 C CA . ASP A 1 91 ? 29.636 1.297 -27.007 1.00 79.44 91 ASP A CA 1
ATOM 660 C C . ASP A 1 91 ? 28.722 0.180 -27.526 1.00 79.44 91 ASP A C 1
ATOM 662 O O . ASP A 1 91 ? 28.374 0.158 -28.711 1.00 79.44 91 ASP A O 1
ATOM 666 N N . THR A 1 92 ? 28.248 -0.691 -26.634 1.00 83.19 92 THR A N 1
ATOM 667 C CA . THR A 1 92 ? 27.309 -1.775 -26.927 1.00 83.19 92 THR A CA 1
ATOM 668 C C . THR A 1 92 ? 25.934 -1.502 -26.318 1.00 83.19 92 THR A C 1
ATOM 670 O O . THR A 1 92 ? 25.803 -0.907 -25.249 1.00 83.19 92 THR A O 1
ATOM 673 N N . PHE A 1 93 ? 24.878 -1.945 -27.004 1.00 84.38 93 PHE A N 1
ATOM 674 C CA . PHE A 1 93 ? 23.523 -1.900 -26.461 1.00 84.38 93 PHE A CA 1
ATOM 675 C C . PHE A 1 93 ? 23.272 -3.106 -25.560 1.00 84.38 93 PHE A C 1
ATOM 677 O O . PHE A 1 93 ? 23.414 -4.244 -26.002 1.00 84.38 93 PHE A O 1
ATOM 684 N N . ILE A 1 94 ? 22.822 -2.854 -24.331 1.00 87.31 94 ILE A N 1
ATOM 685 C CA . ILE A 1 94 ? 22.338 -3.898 -23.427 1.00 87.31 94 ILE A CA 1
ATOM 686 C C . ILE A 1 94 ? 20.813 -3.811 -23.382 1.00 87.31 94 ILE A C 1
ATOM 688 O O . ILE A 1 94 ? 20.250 -2.810 -22.940 1.00 87.31 94 ILE A O 1
ATOM 692 N N . GLN A 1 95 ? 20.143 -4.848 -23.879 1.00 90.94 95 GLN A N 1
ATOM 693 C CA . GLN A 1 95 ? 18.682 -4.934 -23.878 1.00 90.94 95 GLN A CA 1
ATOM 694 C C . GLN A 1 95 ? 18.165 -5.500 -22.547 1.00 90.94 95 GLN A C 1
ATOM 696 O O . GLN A 1 95 ? 18.888 -6.246 -21.882 1.00 90.94 95 GLN A O 1
ATOM 701 N N . PRO A 1 96 ? 16.921 -5.189 -22.141 1.00 93.12 96 PRO A N 1
ATOM 702 C CA . PRO A 1 96 ? 16.284 -5.876 -21.023 1.00 93.12 96 PRO A CA 1
ATOM 703 C C . PRO A 1 96 ? 16.048 -7.349 -21.358 1.00 93.12 96 PRO A C 1
ATOM 705 O O . PRO A 1 96 ? 15.713 -7.677 -22.493 1.00 93.12 96 PRO A O 1
ATOM 708 N N . CYS A 1 97 ? 16.191 -8.237 -20.376 1.00 93.56 97 CYS A N 1
ATOM 709 C CA . CYS A 1 97 ? 15.870 -9.646 -20.581 1.00 93.56 97 CYS A CA 1
ATOM 710 C C . CYS A 1 97 ? 14.359 -9.847 -20.775 1.00 93.56 97 CYS A C 1
ATOM 712 O O . CYS A 1 97 ? 13.530 -9.141 -20.182 1.00 93.56 97 CYS A O 1
ATOM 714 N N . ARG A 1 98 ? 13.984 -10.873 -21.549 1.00 92.94 98 ARG A N 1
ATOM 715 C CA . ARG A 1 98 ? 12.585 -11.256 -21.795 1.00 92.94 98 ARG A CA 1
ATOM 716 C C . ARG A 1 98 ? 11.809 -11.495 -20.503 1.00 92.94 98 ARG A C 1
ATOM 718 O O . ARG A 1 98 ? 10.652 -11.092 -20.420 1.00 92.94 98 ARG A O 1
ATOM 725 N N . SER A 1 99 ? 12.429 -12.099 -19.489 1.00 90.19 99 SER A N 1
ATOM 726 C CA . SER A 1 99 ? 11.773 -12.349 -18.199 1.00 90.19 99 SER A CA 1
ATOM 727 C C . SER A 1 99 ? 11.346 -11.060 -17.494 1.00 90.19 99 SER A C 1
ATOM 729 O O . SER A 1 99 ? 10.222 -10.979 -17.001 1.00 90.19 99 SER A O 1
ATOM 731 N N . MET A 1 100 ? 12.198 -10.029 -17.511 1.00 89.69 100 MET A N 1
ATOM 732 C CA . MET A 1 100 ? 11.887 -8.720 -16.941 1.00 89.69 100 MET A CA 1
ATOM 733 C C . MET A 1 100 ? 10.757 -8.040 -17.720 1.00 89.69 100 MET A C 1
ATOM 735 O O . MET A 1 100 ? 9.851 -7.482 -17.103 1.00 89.69 100 MET A O 1
ATOM 739 N N . CYS A 1 101 ? 10.768 -8.129 -19.057 1.00 94.56 101 CYS A N 1
ATOM 740 C CA . CYS A 1 101 ? 9.665 -7.626 -19.878 1.00 94.56 101 CYS A CA 1
ATOM 741 C C . CYS A 1 101 ? 8.339 -8.298 -19.518 1.00 94.56 101 CYS A C 1
ATOM 743 O O . CYS A 1 101 ? 7.356 -7.603 -19.274 1.00 94.56 101 CYS A O 1
ATOM 745 N N . VAL A 1 102 ? 8.312 -9.635 -19.460 1.00 92.81 102 VAL A N 1
ATOM 746 C CA . VAL A 1 102 ? 7.099 -10.408 -19.153 1.00 92.81 102 VAL A CA 1
ATOM 747 C C . VAL A 1 102 ? 6.570 -10.051 -17.766 1.00 92.81 102 VAL A C 1
ATOM 749 O O . VAL A 1 102 ? 5.390 -9.746 -17.643 1.00 92.81 102 VAL A O 1
ATOM 752 N N . ALA A 1 103 ? 7.435 -9.984 -16.751 1.00 89.69 103 ALA A N 1
ATOM 753 C CA . ALA A 1 103 ? 7.034 -9.607 -15.396 1.00 89.69 103 ALA A CA 1
ATOM 754 C C . ALA A 1 103 ? 6.422 -8.195 -15.333 1.00 89.69 103 ALA A C 1
ATOM 756 O O . ALA A 1 103 ? 5.345 -8.001 -14.771 1.00 89.69 103 ALA A O 1
ATOM 757 N N . VAL A 1 104 ? 7.066 -7.204 -15.965 1.00 91.56 104 VAL A N 1
ATOM 758 C CA . VAL A 1 104 ? 6.542 -5.829 -16.018 1.00 91.56 104 VAL A CA 1
ATOM 759 C C . VAL A 1 104 ? 5.231 -5.772 -16.805 1.00 91.56 104 VAL A C 1
ATOM 761 O O . VAL A 1 104 ? 4.286 -5.114 -16.370 1.00 91.56 104 VAL A O 1
ATOM 764 N N . ARG A 1 105 ? 5.151 -6.459 -17.949 1.00 93.88 105 ARG A N 1
ATOM 765 C CA . ARG A 1 105 ? 3.943 -6.531 -18.777 1.00 93.88 105 ARG A CA 1
ATOM 766 C C . ARG A 1 105 ? 2.786 -7.125 -17.986 1.00 93.88 105 ARG A C 1
ATOM 768 O O . ARG A 1 105 ? 1.719 -6.525 -17.966 1.00 93.88 105 ARG A O 1
ATOM 775 N N . ASP A 1 106 ? 2.980 -8.265 -17.340 1.00 90.50 106 ASP A N 1
ATOM 776 C CA . ASP A 1 106 ? 1.896 -8.994 -16.682 1.00 90.50 106 ASP A CA 1
ATOM 777 C C . ASP A 1 106 ? 1.303 -8.192 -15.509 1.00 90.50 106 ASP A C 1
ATOM 779 O O . ASP A 1 106 ? 0.087 -8.206 -15.310 1.00 90.50 106 ASP A O 1
ATOM 783 N N . SER A 1 107 ? 2.120 -7.398 -14.807 1.00 87.44 107 SER A N 1
ATOM 784 C CA . SER A 1 107 ? 1.644 -6.514 -13.733 1.00 87.44 107 SER A CA 1
ATOM 785 C C . SER A 1 107 ? 1.079 -5.173 -14.224 1.00 87.44 107 SER A C 1
ATOM 787 O O . SER A 1 107 ? 0.115 -4.658 -13.657 1.00 87.44 107 SER A O 1
ATOM 789 N N . CYS A 1 108 ? 1.645 -4.579 -15.280 1.00 91.25 108 CYS A N 1
ATOM 790 C CA . CYS A 1 108 ? 1.278 -3.229 -15.732 1.00 91.25 108 CYS A CA 1
ATOM 791 C C . CYS A 1 108 ? 0.282 -3.192 -16.904 1.00 91.25 108 CYS A C 1
ATOM 793 O O . CYS A 1 108 ? -0.422 -2.193 -17.074 1.00 91.25 108 CYS A O 1
ATOM 795 N N . ALA A 1 109 ? 0.170 -4.249 -17.712 1.00 93.06 109 ALA A N 1
ATOM 796 C CA . ALA A 1 109 ? -0.797 -4.316 -18.810 1.00 93.06 109 ALA A CA 1
ATOM 797 C C . ALA A 1 109 ? -2.260 -4.221 -18.335 1.00 93.06 109 ALA A C 1
ATOM 799 O O . ALA A 1 109 ? -3.019 -3.488 -18.974 1.00 93.06 109 ALA A O 1
ATOM 800 N N . PRO A 1 110 ? -2.673 -4.835 -17.203 1.00 91.44 110 PRO A N 1
ATOM 801 C CA . PRO A 1 110 ? -4.017 -4.628 -16.659 1.00 91.44 110 PRO A CA 1
ATOM 802 C C . PRO A 1 110 ? -4.314 -3.155 -16.328 1.00 91.44 110 PRO A C 1
ATOM 804 O O . PRO A 1 110 ? -5.425 -2.677 -16.552 1.00 91.44 110 PRO A O 1
ATOM 807 N N . VAL A 1 111 ? -3.314 -2.395 -15.859 1.00 90.12 111 VAL A N 1
ATOM 808 C CA . VAL A 1 111 ? -3.465 -0.954 -15.581 1.00 90.12 111 VAL A CA 1
ATOM 809 C C . VAL A 1 111 ? -3.679 -0.166 -16.875 1.00 90.12 111 VAL A C 1
ATOM 811 O O . VAL A 1 111 ? -4.562 0.691 -16.938 1.00 90.12 111 VAL A O 1
ATOM 814 N N . LEU A 1 112 ? -2.913 -0.471 -17.929 1.00 90.19 112 LEU A N 1
ATOM 815 C CA . LEU A 1 112 ? -3.122 0.125 -19.253 1.00 90.19 112 LEU A CA 1
ATOM 816 C C . LEU A 1 112 ? -4.512 -0.205 -19.808 1.00 90.19 112 LEU A C 1
ATOM 818 O O . LEU A 1 112 ? -5.169 0.671 -20.377 1.00 90.19 112 LEU A O 1
ATOM 822 N N . GLN A 1 113 ? -4.997 -1.425 -19.573 1.00 90.88 113 GLN A N 1
ATOM 823 C CA . GLN A 1 113 ? -6.332 -1.847 -19.979 1.00 90.88 113 GLN A CA 1
ATOM 824 C C . GLN A 1 113 ? -7.429 -1.037 -19.271 1.00 90.88 113 GLN A C 1
ATOM 826 O O . GLN A 1 113 ? -8.356 -0.590 -19.947 1.00 90.88 113 GLN A O 1
ATOM 831 N N . CYS A 1 114 ? -7.295 -0.740 -17.968 1.00 89.06 114 CYS A N 1
ATOM 832 C CA . CYS A 1 114 ? -8.204 0.188 -17.271 1.00 89.06 114 CYS A CA 1
ATOM 833 C C . CYS A 1 114 ? -8.240 1.579 -17.932 1.00 89.06 114 CYS A C 1
ATOM 835 O O . CYS A 1 114 ? -9.263 2.265 -17.921 1.00 89.06 114 CYS A O 1
ATOM 837 N N . GLN A 1 115 ? -7.124 1.997 -18.532 1.00 85.69 115 GLN A N 1
ATOM 838 C CA . GLN A 1 115 ? -6.990 3.265 -19.250 1.00 85.69 115 GLN A CA 1
ATOM 839 C C . GLN A 1 115 ? -7.389 3.172 -20.737 1.00 85.69 115 GLN A C 1
ATOM 841 O O . GLN A 1 115 ? -7.271 4.167 -21.457 1.00 85.69 115 GLN A O 1
ATOM 846 N N . GLY A 1 116 ? -7.861 2.010 -21.204 1.00 86.88 116 GLY A N 1
ATOM 847 C CA . GLY A 1 116 ? -8.269 1.770 -22.590 1.00 86.88 116 GLY A CA 1
ATOM 848 C C . GLY A 1 116 ? -7.107 1.656 -23.581 1.00 86.88 116 GLY A C 1
ATOM 849 O O . GLY A 1 116 ? -7.300 1.885 -24.774 1.00 86.88 116 GLY A O 1
ATOM 850 N N . ARG A 1 117 ? -5.894 1.346 -23.110 1.00 88.00 117 ARG A N 1
ATOM 851 C CA . ARG A 1 117 ? -4.690 1.194 -23.938 1.00 88.00 117 ARG A CA 1
ATOM 852 C C . ARG A 1 117 ? -4.201 -0.260 -23.880 1.00 88.00 117 ARG A C 1
ATOM 854 O O . ARG A 1 117 ? -4.105 -0.810 -22.787 1.00 88.00 117 ARG A O 1
ATOM 861 N N . PRO A 1 118 ? -3.875 -0.902 -25.013 1.00 92.81 118 PRO A N 1
ATOM 862 C CA . PRO A 1 118 ? -3.228 -2.208 -24.992 1.00 92.81 118 PRO A CA 1
ATOM 863 C C . PRO A 1 118 ? -1.732 -2.071 -24.682 1.00 92.81 118 PRO A C 1
ATOM 865 O O . PRO A 1 118 ? -1.144 -0.996 -24.842 1.00 92.81 118 PRO A O 1
ATOM 868 N N . TRP A 1 119 ? -1.096 -3.179 -24.299 1.00 93.56 119 TRP A N 1
ATOM 869 C CA . TRP A 1 119 ? 0.363 -3.259 -24.304 1.00 93.56 119 TRP A CA 1
ATOM 870 C C . TRP A 1 119 ? 0.873 -3.102 -25.751 1.00 93.56 119 TRP A C 1
ATOM 872 O O . TRP A 1 119 ? 0.394 -3.812 -26.639 1.00 93.56 119 TRP A O 1
ATOM 882 N N . PRO A 1 120 ? 1.781 -2.156 -26.043 1.00 93.19 120 PRO A N 1
ATOM 883 C CA . PRO A 1 120 ? 2.149 -1.835 -27.417 1.00 93.19 120 PRO A CA 1
ATOM 884 C C . PRO A 1 120 ? 3.095 -2.880 -28.014 1.00 93.19 120 PRO A C 1
ATOM 886 O O . PRO A 1 120 ? 4.028 -3.330 -27.355 1.00 93.19 120 PRO A O 1
ATOM 889 N N . GLY A 1 121 ? 2.945 -3.173 -29.311 1.00 92.00 121 GLY A N 1
ATOM 890 C CA . GLY A 1 121 ? 3.835 -4.100 -30.031 1.00 92.00 121 GLY A CA 1
ATOM 891 C C . GLY A 1 121 ? 5.300 -3.639 -30.126 1.00 92.00 121 GLY A C 1
ATOM 892 O O . GLY A 1 121 ? 6.200 -4.431 -30.400 1.00 92.00 121 GLY A O 1
ATOM 893 N N . SER A 1 122 ? 5.588 -2.359 -29.854 1.00 89.25 122 SER A N 1
ATOM 894 C CA . SER A 1 122 ? 6.968 -1.878 -29.695 1.00 89.25 122 SER A CA 1
ATOM 895 C C . SER A 1 122 ? 7.668 -2.462 -28.462 1.00 89.25 122 SER A C 1
ATOM 897 O O . SER A 1 122 ? 8.892 -2.476 -28.429 1.00 89.25 122 SER A O 1
ATOM 899 N N . LEU A 1 123 ? 6.899 -2.929 -27.473 1.00 93.25 123 LEU A N 1
ATOM 900 C CA . LEU A 1 123 ? 7.363 -3.547 -26.230 1.00 93.25 123 LEU A CA 1
ATOM 901 C C . LEU A 1 123 ? 6.991 -5.035 -26.163 1.00 93.25 123 LEU A C 1
ATOM 903 O O . LEU A 1 123 ? 6.852 -5.587 -25.072 1.00 93.25 123 LEU A O 1
ATOM 907 N N . ASP A 1 124 ? 6.770 -5.675 -27.311 1.00 94.81 124 ASP A N 1
ATOM 908 C CA . ASP A 1 124 ? 6.524 -7.113 -27.362 1.00 94.81 124 ASP A CA 1
ATOM 909 C C . ASP A 1 124 ? 7.725 -7.879 -26.788 1.00 94.81 124 ASP A C 1
ATOM 911 O O . ASP A 1 124 ? 8.864 -7.680 -27.219 1.00 94.81 124 ASP A O 1
ATOM 915 N N . CYS A 1 125 ? 7.470 -8.730 -25.793 1.00 94.88 125 CYS A N 1
ATOM 916 C CA . CYS A 1 125 ? 8.526 -9.374 -25.025 1.00 94.88 125 CYS A CA 1
ATOM 917 C C . CYS A 1 125 ? 9.315 -10.408 -25.832 1.00 94.88 125 CYS A C 1
ATOM 919 O O . CYS A 1 125 ? 10.477 -10.665 -25.515 1.00 94.88 125 CYS A O 1
ATOM 921 N N . ASP A 1 126 ? 8.736 -10.936 -26.911 1.00 94.75 126 ASP A N 1
ATOM 922 C CA . ASP A 1 126 ? 9.419 -11.876 -27.803 1.00 94.75 126 ASP A CA 1
ATOM 923 C C . ASP A 1 126 ? 10.574 -11.219 -28.576 1.00 94.75 126 ASP A C 1
ATOM 925 O O . ASP A 1 126 ? 11.476 -11.903 -29.057 1.00 94.75 126 ASP A O 1
ATOM 929 N N . ARG A 1 127 ? 10.605 -9.880 -28.627 1.00 92.12 127 ARG A N 1
ATOM 930 C CA . ARG A 1 127 ? 11.685 -9.094 -29.241 1.00 92.12 127 ARG A CA 1
ATOM 931 C C . ARG A 1 127 ? 12.930 -8.973 -28.364 1.00 92.12 127 ARG A C 1
ATOM 933 O O . ARG A 1 127 ? 13.943 -8.473 -28.847 1.00 92.12 127 ARG A O 1
ATOM 940 N N . PHE A 1 128 ? 12.848 -9.374 -27.096 1.00 92.69 128 PHE A N 1
ATOM 941 C CA . PHE A 1 128 ? 13.946 -9.277 -26.139 1.00 92.69 128 PHE A CA 1
ATOM 942 C C . PHE A 1 128 ? 14.686 -10.616 -25.972 1.00 92.69 128 PHE A C 1
ATOM 944 O O . PHE A 1 128 ? 14.072 -11.684 -26.128 1.00 92.69 128 PHE A O 1
ATOM 951 N N . PRO A 1 129 ? 15.996 -10.569 -25.658 1.00 92.69 129 PRO A N 1
ATOM 952 C CA . PRO A 1 129 ? 16.840 -11.750 -25.490 1.00 92.69 129 PRO A CA 1
ATOM 953 C C . PRO A 1 129 ? 16.405 -12.606 -24.299 1.00 92.69 129 PRO A C 1
ATOM 955 O O . PRO A 1 129 ? 15.740 -12.129 -23.373 1.00 92.69 129 PRO A O 1
ATOM 958 N N . ALA A 1 130 ? 16.772 -13.886 -24.329 1.00 87.19 130 ALA A N 1
ATOM 959 C CA . ALA A 1 130 ? 16.529 -14.784 -23.207 1.00 87.19 130 ALA A CA 1
ATOM 960 C C . ALA A 1 130 ? 17.464 -14.447 -22.033 1.00 87.19 130 ALA A C 1
ATOM 962 O O . ALA A 1 130 ? 18.494 -13.810 -22.217 1.00 87.19 130 ALA A O 1
ATOM 963 N N . ASP A 1 131 ? 17.129 -14.912 -20.825 1.00 81.12 131 ASP A N 1
ATOM 964 C CA . ASP A 1 131 ? 17.948 -14.691 -19.616 1.00 81.12 131 ASP A CA 1
ATOM 965 C C . ASP A 1 131 ? 19.366 -15.299 -19.707 1.00 81.12 131 ASP A C 1
ATOM 967 O O . ASP A 1 131 ? 20.220 -15.004 -18.875 1.00 81.12 131 ASP A O 1
ATOM 971 N N . GLU A 1 132 ? 19.592 -16.194 -20.671 1.00 75.69 132 GLU A N 1
ATOM 972 C CA . GLU A 1 132 ? 20.869 -16.872 -20.924 1.00 75.69 132 GLU A CA 1
ATOM 973 C C . GLU A 1 132 ? 21.845 -16.011 -21.749 1.00 75.69 132 GLU A C 1
ATOM 975 O O . GLU A 1 132 ? 23.050 -16.261 -21.731 1.00 75.69 132 GLU A O 1
ATOM 980 N N . ASP A 1 133 ? 21.343 -14.975 -22.428 1.00 80.19 133 ASP A N 1
ATOM 981 C CA . ASP A 1 133 ? 22.142 -14.014 -23.189 1.00 80.19 133 ASP A CA 1
ATOM 982 C C . ASP A 1 133 ? 22.608 -12.840 -22.301 1.00 80.19 133 ASP A C 1
ATOM 984 O O . ASP A 1 133 ? 22.122 -12.621 -21.191 1.00 80.19 133 ASP A O 1
ATOM 988 N N . THR A 1 134 ? 23.541 -12.016 -22.797 1.00 85.25 134 THR A N 1
ATOM 989 C CA . THR A 1 134 ? 23.951 -10.787 -22.086 1.00 85.25 134 THR A CA 1
ATOM 990 C C . THR A 1 134 ? 22.837 -9.735 -22.145 1.00 85.25 134 THR A C 1
ATOM 992 O O . THR A 1 134 ? 22.722 -8.990 -23.118 1.00 85.25 134 THR A O 1
ATOM 995 N N . CYS A 1 135 ? 22.014 -9.665 -21.098 1.00 88.00 135 CYS A N 1
ATOM 996 C CA . CYS A 1 135 ? 20.899 -8.725 -20.980 1.00 88.00 135 CYS A CA 1
ATOM 997 C C . CYS A 1 135 ? 20.714 -8.201 -19.544 1.00 88.00 135 CYS A C 1
ATOM 999 O O . CYS A 1 135 ? 21.251 -8.747 -18.579 1.00 88.00 135 CYS A O 1
ATOM 1001 N N . LEU A 1 136 ? 19.949 -7.113 -19.394 1.00 85.00 136 LEU A N 1
ATOM 1002 C CA . LEU A 1 136 ? 19.582 -6.555 -18.090 1.00 85.00 136 LEU A CA 1
ATOM 1003 C C . LEU A 1 136 ? 18.473 -7.409 -17.462 1.00 85.00 136 LEU A C 1
ATOM 1005 O O . LEU A 1 136 ? 17.295 -7.270 -17.809 1.00 85.00 136 LEU A O 1
ATOM 1009 N N . ALA A 1 137 ? 18.859 -8.300 -16.551 1.00 79.56 137 ALA A N 1
ATOM 1010 C CA . ALA A 1 137 ? 17.943 -9.088 -15.733 1.00 79.56 137 ALA A CA 1
ATOM 1011 C C . ALA A 1 137 ? 17.580 -8.341 -14.440 1.00 79.56 137 ALA A C 1
ATOM 1013 O O . ALA A 1 137 ? 18.319 -7.475 -13.971 1.00 79.56 137 ALA A O 1
ATOM 1014 N N . SER A 1 138 ? 16.458 -8.709 -13.819 1.00 67.19 138 SER A N 1
ATOM 1015 C CA . SER A 1 138 ? 16.187 -8.301 -12.438 1.00 67.19 138 SER A CA 1
ATOM 1016 C C . SER A 1 138 ? 17.245 -8.916 -11.511 1.00 67.19 138 SER A C 1
ATOM 1018 O O . SER A 1 138 ? 17.547 -10.106 -11.622 1.00 67.19 138 SER A O 1
ATOM 1020 N N . LEU A 1 139 ? 17.832 -8.117 -10.617 1.00 55.00 139 LEU A N 1
ATOM 1021 C CA . LEU A 1 139 ? 18.789 -8.604 -9.621 1.00 55.00 139 LEU A CA 1
ATOM 1022 C C . LEU A 1 139 ? 18.080 -9.620 -8.702 1.00 55.00 139 LEU A C 1
ATOM 1024 O O . LEU A 1 139 ? 17.256 -9.233 -7.882 1.00 55.00 139 LEU A O 1
ATOM 1028 N N . GLY A 1 140 ? 18.384 -10.913 -8.870 1.00 49.50 140 GLY A N 1
ATOM 1029 C CA . GLY A 1 140 ? 17.981 -12.002 -7.968 1.00 49.50 140 GLY A CA 1
ATOM 1030 C C . GLY A 1 140 ? 17.238 -13.161 -8.645 1.00 49.50 140 GLY A C 1
ATOM 1031 O O . GLY A 1 140 ? 16.075 -13.041 -9.026 1.00 49.50 140 GLY A O 1
ATOM 1032 N N . LYS A 1 141 ? 17.873 -14.344 -8.707 1.00 40.00 141 LYS A N 1
ATOM 1033 C CA . LYS A 1 141 ? 17.199 -15.625 -9.022 1.00 40.00 141 LYS A CA 1
ATOM 1034 C C . LYS A 1 141 ? 16.206 -16.056 -7.922 1.00 40.00 141 LYS A C 1
ATOM 1036 O O . LYS A 1 141 ? 15.386 -16.938 -8.166 1.00 40.00 141 LYS A O 1
ATOM 1041 N N . ASP A 1 142 ? 16.212 -15.366 -6.782 1.00 40.50 142 ASP A N 1
ATOM 1042 C CA . ASP A 1 142 ? 15.272 -15.526 -5.666 1.00 40.50 142 ASP A CA 1
ATOM 1043 C C . ASP A 1 142 ? 13.900 -14.860 -5.920 1.00 40.50 142 ASP A C 1
ATOM 1045 O O . ASP A 1 142 ? 12.906 -15.207 -5.284 1.00 40.50 142 ASP A O 1
ATOM 1049 N N . ALA A 1 143 ? 13.780 -13.999 -6.941 1.00 41.66 143 ALA A N 1
ATOM 1050 C CA . ALA A 1 143 ? 12.527 -13.315 -7.287 1.00 41.66 143 ALA A CA 1
ATOM 1051 C C . ALA A 1 143 ? 11.470 -14.219 -7.963 1.00 41.66 143 ALA A C 1
ATOM 1053 O O . ALA A 1 143 ? 10.305 -13.837 -8.064 1.00 41.66 143 ALA A O 1
ATOM 1054 N N . LYS A 1 144 ? 11.829 -15.433 -8.418 1.00 39.50 144 LYS A N 1
ATOM 1055 C CA . LYS A 1 144 ? 10.885 -16.353 -9.094 1.00 39.50 144 LYS A CA 1
ATOM 1056 C C . LYS A 1 144 ? 10.031 -17.204 -8.138 1.00 39.50 144 LYS A C 1
ATOM 1058 O O . LYS A 1 144 ? 9.150 -17.913 -8.615 1.00 39.50 144 LYS A O 1
ATOM 1063 N N . ARG A 1 145 ? 10.250 -17.157 -6.815 1.00 38.25 145 ARG A N 1
ATOM 1064 C CA . ARG A 1 145 ? 9.441 -17.919 -5.833 1.00 38.25 145 ARG A CA 1
ATOM 1065 C C . ARG A 1 145 ? 8.810 -17.082 -4.709 1.00 38.25 145 ARG A C 1
ATOM 1067 O O . ARG A 1 145 ? 8.068 -17.652 -3.918 1.00 38.25 145 ARG A O 1
ATOM 1074 N N . GLY A 1 146 ? 9.047 -15.765 -4.678 1.00 38.12 146 GLY A N 1
ATOM 1075 C CA . GLY A 1 146 ? 8.542 -14.851 -3.638 1.00 38.12 146 GLY A CA 1
ATOM 1076 C C . GLY A 1 146 ? 7.722 -13.649 -4.128 1.00 38.12 146 GLY A C 1
ATOM 1077 O O . GLY A 1 146 ? 7.094 -12.984 -3.309 1.00 38.12 146 GLY A O 1
ATOM 1078 N N . LEU A 1 147 ? 7.649 -13.371 -5.438 1.00 44.06 147 LEU A N 1
ATOM 1079 C CA . LEU A 1 147 ? 6.713 -12.368 -5.958 1.00 44.06 147 LEU A CA 1
ATOM 1080 C C . LEU A 1 147 ? 5.301 -12.962 -5.980 1.00 44.06 147 LEU A C 1
ATOM 1082 O O . LEU A 1 147 ? 4.839 -13.498 -6.989 1.00 44.06 147 LEU A O 1
ATOM 1086 N N . GLY A 1 148 ? 4.616 -12.874 -4.839 1.00 43.53 148 GLY A N 1
ATOM 1087 C CA . GLY A 1 148 ? 3.161 -12.959 -4.803 1.00 43.53 148 GLY A CA 1
ATOM 1088 C C . GLY A 1 148 ? 2.573 -12.047 -5.882 1.00 43.53 148 GLY A C 1
ATOM 1089 O O . GLY A 1 148 ? 3.120 -10.981 -6.171 1.00 43.53 148 GLY A O 1
ATOM 1090 N N . ALA A 1 149 ? 1.497 -12.496 -6.528 1.00 52.94 149 ALA A N 1
ATOM 1091 C CA . ALA A 1 149 ? 0.832 -11.736 -7.577 1.00 52.94 149 ALA A CA 1
ATOM 1092 C C . ALA A 1 149 ? 0.592 -10.291 -7.105 1.00 52.94 149 ALA A C 1
ATOM 1094 O O . ALA A 1 149 ? -0.093 -10.077 -6.104 1.00 52.94 149 ALA A O 1
ATOM 1095 N N . PHE A 1 150 ? 1.162 -9.307 -7.811 1.00 59.66 150 PHE A N 1
ATOM 1096 C CA . PHE A 1 150 ? 0.838 -7.904 -7.566 1.00 59.66 150 PHE A CA 1
ATOM 1097 C C . PHE A 1 150 ? -0.686 -7.744 -7.620 1.00 59.66 150 PHE A C 1
ATOM 1099 O O . PHE A 1 150 ? -1.316 -8.342 -8.506 1.00 59.66 150 PHE A O 1
ATOM 1106 N N . PRO A 1 151 ? -1.294 -6.982 -6.690 1.00 63.28 151 PRO A N 1
ATOM 1107 C CA . PRO A 1 151 ? -2.737 -6.829 -6.663 1.00 63.28 151 PRO A CA 1
ATOM 1108 C C . PRO A 1 151 ? -3.209 -6.341 -8.026 1.00 63.28 151 PRO A C 1
ATOM 1110 O O . PRO A 1 151 ? -2.749 -5.316 -8.535 1.00 63.28 151 PRO A O 1
ATOM 1113 N N . LYS A 1 152 ? -4.121 -7.100 -8.639 1.00 75.62 152 LYS A N 1
ATOM 1114 C CA . LYS A 1 152 ? -4.699 -6.703 -9.920 1.00 75.62 152 LYS A CA 1
ATOM 1115 C C . LYS A 1 152 ? -5.430 -5.372 -9.723 1.00 75.62 152 LYS A C 1
ATOM 1117 O O . LYS A 1 152 ? -6.152 -5.224 -8.735 1.00 75.62 152 LYS A O 1
ATOM 1122 N N . PRO A 1 153 ? -5.259 -4.398 -10.629 1.00 83.38 153 PRO A N 1
ATOM 1123 C CA . PRO A 1 153 ? -5.934 -3.118 -10.506 1.00 83.38 153 PRO A CA 1
ATOM 1124 C C . PRO A 1 153 ? -7.444 -3.299 -10.671 1.00 83.38 153 PRO A C 1
ATOM 1126 O O . PRO A 1 153 ? -7.899 -4.025 -11.556 1.00 83.38 153 PRO A O 1
ATOM 1129 N N . ILE A 1 154 ? -8.226 -2.593 -9.855 1.00 85.06 154 ILE A N 1
ATOM 1130 C CA . ILE A 1 154 ? -9.683 -2.552 -9.996 1.00 85.06 154 ILE A CA 1
ATOM 1131 C C . ILE A 1 154 ? -10.046 -1.386 -10.922 1.00 85.06 154 ILE A C 1
ATOM 1133 O O . ILE A 1 154 ? -9.983 -0.214 -10.536 1.00 85.06 154 ILE A O 1
ATOM 1137 N N . CYS A 1 155 ? -10.422 -1.708 -12.161 1.00 88.19 155 CYS A N 1
ATOM 1138 C CA . CYS A 1 155 ? -10.950 -0.724 -13.099 1.00 88.19 155 CYS A CA 1
ATOM 1139 C C . CYS A 1 155 ? -12.405 -0.400 -12.731 1.00 88.19 155 CYS A C 1
ATOM 1141 O O . CYS A 1 155 ? -13.255 -1.289 -12.718 1.00 88.19 155 CYS A O 1
ATOM 1143 N N . GLN A 1 156 ? -12.716 0.870 -12.483 1.00 88.00 156 GLN A N 1
ATOM 1144 C CA . GLN A 1 156 ? -14.067 1.313 -12.156 1.00 88.00 156 GLN A CA 1
ATOM 1145 C C . GLN A 1 156 ? -14.542 2.411 -13.104 1.00 88.00 156 GLN A C 1
ATOM 1147 O O . GLN A 1 156 ? -13.821 3.351 -13.448 1.00 88.00 156 GLN A O 1
ATOM 1152 N N . THR A 1 157 ? -15.814 2.327 -13.485 1.00 85.94 157 THR A N 1
ATOM 1153 C CA . THR A 1 157 ? -16.527 3.466 -14.063 1.00 85.94 157 THR A CA 1
ATOM 1154 C C . THR A 1 157 ? -16.664 4.573 -13.025 1.00 85.94 157 THR A C 1
ATOM 1156 O O . THR A 1 157 ? -16.772 4.293 -11.832 1.00 85.94 157 THR A O 1
ATOM 1159 N N . CYS A 1 158 ? -16.692 5.832 -13.468 1.00 85.81 158 CYS A N 1
ATOM 1160 C CA . CYS A 1 158 ? -16.811 6.951 -12.541 1.00 85.81 158 CYS A CA 1
ATOM 1161 C C . CYS A 1 158 ? -18.169 6.911 -11.825 1.00 85.81 158 CYS A C 1
ATOM 1163 O O . CYS A 1 158 ? -19.196 6.941 -12.511 1.00 85.81 158 CYS A O 1
ATOM 1165 N N . PRO A 1 159 ? -18.206 6.841 -10.482 1.00 85.31 159 PRO A N 1
ATOM 1166 C CA . PRO A 1 159 ? -19.459 6.921 -9.745 1.00 85.31 159 PRO A CA 1
ATOM 1167 C C . PRO A 1 159 ? -20.170 8.243 -10.043 1.00 85.31 159 PRO A C 1
ATOM 1169 O O . PRO A 1 159 ? -19.518 9.271 -10.242 1.00 85.31 159 PRO A O 1
ATOM 1172 N N . ALA A 1 160 ? -21.504 8.230 -10.054 1.00 76.06 160 ALA A N 1
ATOM 1173 C CA . ALA A 1 160 ? -22.280 9.446 -10.268 1.00 76.06 160 ALA A CA 1
ATOM 1174 C C . ALA A 1 160 ? -21.928 10.496 -9.201 1.00 76.06 160 ALA A C 1
ATOM 1176 O O . ALA A 1 160 ? -21.968 10.210 -8.002 1.00 76.06 160 ALA A O 1
ATOM 1177 N N . SER A 1 161 ? -21.587 11.711 -9.640 1.00 69.62 161 SER A N 1
ATOM 1178 C CA . SER A 1 161 ? -21.365 12.832 -8.732 1.00 69.62 161 SER A CA 1
ATOM 1179 C C . SER A 1 161 ? -22.710 13.414 -8.309 1.00 69.62 161 SER A C 1
ATOM 1181 O O . SER A 1 161 ? -23.346 14.117 -9.094 1.00 69.62 161 SER A O 1
ATOM 1183 N N . ASP A 1 162 ? -23.156 13.119 -7.092 1.00 67.62 162 ASP A N 1
ATOM 1184 C CA . ASP A 1 162 ? -24.385 13.704 -6.549 1.00 67.62 162 ASP A CA 1
ATOM 1185 C C . ASP A 1 162 ? -24.093 15.104 -5.975 1.00 67.62 162 ASP A C 1
ATOM 1187 O O . ASP A 1 162 ? -23.112 15.305 -5.248 1.00 67.62 162 ASP A O 1
ATOM 1191 N N . GLU A 1 163 ? -24.938 16.078 -6.313 1.00 60.78 163 GLU A N 1
ATOM 1192 C CA . GLU A 1 163 ? -24.847 17.461 -5.830 1.00 60.78 163 GLU A CA 1
ATOM 1193 C C . GLU A 1 163 ? -25.762 17.732 -4.620 1.00 60.78 163 GLU A C 1
ATOM 1195 O O . GLU A 1 163 ? -25.580 18.742 -3.939 1.00 60.78 163 GLU A O 1
ATOM 1200 N N . LEU A 1 164 ? -26.729 16.854 -4.306 1.00 57.19 164 LEU A N 1
ATOM 1201 C CA . LEU A 1 164 ? -27.776 17.131 -3.312 1.00 57.19 164 LEU A CA 1
ATOM 1202 C C . LEU A 1 164 ? -27.801 16.120 -2.158 1.00 57.19 164 LEU A C 1
ATOM 1204 O O . LEU A 1 164 ? -28.632 15.213 -2.075 1.00 57.19 164 LEU A O 1
ATOM 1208 N N . LEU A 1 165 ? -26.947 16.361 -1.159 1.00 61.16 165 LEU A N 1
ATOM 1209 C CA . LEU A 1 165 ? -26.973 15.616 0.100 1.00 61.16 165 LEU A CA 1
ATOM 1210 C C . LEU A 1 165 ? -28.060 16.120 1.068 1.00 61.16 165 LEU A C 1
ATOM 1212 O O . LEU A 1 165 ? -28.089 17.287 1.485 1.00 61.16 165 LEU A O 1
ATOM 1216 N N . THR A 1 166 ? -28.922 15.201 1.515 1.00 60.50 166 THR A N 1
ATOM 1217 C CA . THR A 1 166 ? -29.846 15.416 2.645 1.00 60.50 166 THR A CA 1
ATOM 1218 C C . THR A 1 166 ? -29.215 14.944 3.960 1.00 60.50 166 THR A C 1
ATOM 1220 O O . THR A 1 166 ? -28.423 14.008 3.982 1.00 60.50 166 THR A O 1
ATOM 1223 N N . ARG A 1 167 ? -29.571 15.570 5.093 1.00 54.91 167 ARG A N 1
ATOM 1224 C CA . ARG A 1 167 ? -28.933 15.333 6.408 1.00 54.91 167 ARG A CA 1
ATOM 1225 C C . ARG A 1 167 ? -28.972 13.873 6.895 1.00 54.91 167 ARG A C 1
ATOM 1227 O O . ARG A 1 167 ? -28.026 13.467 7.558 1.00 54.91 167 ARG A O 1
ATOM 1234 N N . ARG A 1 168 ? -30.036 13.111 6.597 1.00 57.00 168 ARG A N 1
ATOM 1235 C CA . ARG A 1 168 ? -30.114 11.671 6.930 1.00 57.00 168 ARG A CA 1
ATOM 1236 C C . ARG A 1 168 ? -29.119 10.870 6.082 1.00 57.00 168 ARG A C 1
ATOM 1238 O O . ARG A 1 168 ? -28.247 10.226 6.646 1.00 57.00 168 ARG A O 1
ATOM 1245 N N . LYS A 1 169 ? -29.125 11.092 4.761 1.00 62.44 169 LYS A N 1
ATOM 1246 C CA . LYS A 1 169 ? -28.184 10.460 3.824 1.00 62.44 169 LYS A CA 1
ATOM 1247 C C . LYS A 1 169 ? -26.715 10.742 4.167 1.00 62.44 169 LYS A C 1
ATOM 1249 O O . LYS A 1 169 ? -25.900 9.844 4.057 1.00 62.44 169 LYS A O 1
ATOM 1254 N N . VAL A 1 170 ? -26.369 11.956 4.619 1.00 63.81 170 VAL A N 1
ATOM 1255 C CA . VAL A 1 170 ? -24.971 12.329 4.945 1.00 63.81 170 VAL A CA 1
ATOM 1256 C C . VAL A 1 170 ? -24.367 11.445 6.039 1.00 63.81 170 VAL A C 1
ATOM 1258 O O . VAL A 1 170 ? -23.187 11.128 5.969 1.00 63.81 170 VAL A O 1
ATOM 1261 N N . LEU A 1 171 ? -25.141 11.070 7.062 1.00 62.84 171 LEU A N 1
ATOM 1262 C CA . LEU A 1 171 ? -24.645 10.197 8.131 1.00 62.84 171 LEU A CA 1
ATOM 1263 C C . LEU A 1 171 ? -24.573 8.741 7.668 1.00 62.84 171 LEU A C 1
ATOM 1265 O O . LEU A 1 171 ? -23.581 8.078 7.960 1.00 62.84 171 LEU A O 1
ATOM 1269 N N . ASP A 1 172 ? -25.558 8.296 6.885 1.00 64.38 172 ASP A N 1
ATOM 1270 C CA . ASP A 1 172 ? -25.586 6.952 6.301 1.00 64.38 172 ASP A CA 1
ATOM 1271 C C . ASP A 1 172 ? -24.388 6.725 5.361 1.00 64.38 172 ASP A C 1
ATOM 1273 O O . ASP A 1 172 ? -23.787 5.658 5.383 1.00 64.38 172 ASP A O 1
ATOM 1277 N N . ILE A 1 173 ? -23.948 7.751 4.619 1.00 63.47 173 ILE A N 1
ATOM 1278 C CA . ILE A 1 173 ? -22.747 7.709 3.762 1.00 63.47 173 ILE A CA 1
ATOM 1279 C C . ILE A 1 173 ? -21.499 7.254 4.536 1.00 63.47 173 ILE A C 1
ATOM 1281 O O . ILE A 1 173 ? -20.716 6.457 4.027 1.00 63.47 173 ILE A O 1
ATOM 1285 N N . PHE A 1 174 ? -21.312 7.711 5.778 1.00 63.31 174 PHE A N 1
ATOM 1286 C CA . PHE A 1 174 ? -20.164 7.308 6.602 1.00 63.31 174 PHE A CA 1
ATOM 1287 C C . PHE A 1 174 ? -20.326 5.922 7.243 1.00 63.31 174 PHE A C 1
ATOM 1289 O O . PHE A 1 174 ? -19.362 5.412 7.811 1.00 63.31 174 PHE A O 1
ATOM 1296 N N . CYS A 1 175 ? -21.521 5.333 7.169 1.00 60.50 175 CYS A N 1
ATOM 1297 C CA . CYS A 1 175 ? -21.825 3.980 7.631 1.00 60.50 175 CYS A CA 1
ATOM 1298 C C . CYS A 1 175 ? -21.840 2.949 6.488 1.00 60.50 175 CYS A C 1
ATOM 1300 O O . CYS A 1 175 ? -21.715 1.762 6.761 1.00 60.50 175 CYS A O 1
ATOM 1302 N N . ILE A 1 176 ? -21.987 3.388 5.230 1.00 56.94 176 ILE A N 1
ATOM 1303 C CA . ILE A 1 176 ? -22.036 2.529 4.031 1.00 56.94 176 ILE A CA 1
ATOM 1304 C C . ILE A 1 176 ? -20.630 2.128 3.542 1.00 56.94 176 ILE A C 1
ATOM 1306 O O . ILE A 1 176 ? -20.480 1.109 2.873 1.00 56.94 176 ILE A O 1
ATOM 1310 N N . GLY A 1 177 ? -19.595 2.916 3.852 1.00 58.12 177 GLY A N 1
ATOM 1311 C CA . GLY A 1 177 ? -18.216 2.657 3.428 1.00 58.12 177 GLY A CA 1
ATOM 1312 C C . GLY A 1 177 ? -17.270 2.358 4.588 1.00 58.12 177 GLY A C 1
ATOM 1313 O O . GLY A 1 177 ? -17.396 2.935 5.669 1.00 58.12 177 GLY A O 1
ATOM 1314 N N . ASN A 1 178 ? -16.264 1.519 4.333 1.00 70.75 178 ASN A N 1
ATOM 1315 C CA . ASN A 1 178 ? -15.191 1.255 5.292 1.00 70.75 178 ASN A CA 1
ATOM 1316 C C . ASN A 1 178 ? -14.255 2.469 5.408 1.00 70.75 178 ASN A C 1
ATOM 1318 O O . ASN A 1 178 ? -13.757 2.734 6.496 1.00 70.75 178 ASN A O 1
ATOM 1322 N N . PHE A 1 179 ? -14.064 3.261 4.341 1.00 80.00 179 PHE A N 1
ATOM 1323 C CA . PHE A 1 179 ? -13.285 4.505 4.385 1.00 80.00 179 PHE A CA 1
ATOM 1324 C C . PHE A 1 179 ? -14.036 5.702 3.775 1.00 80.00 179 PHE A C 1
ATOM 1326 O O . PHE A 1 179 ? -14.907 5.565 2.915 1.00 80.00 179 PHE A O 1
ATOM 1333 N N . ALA A 1 180 ? -13.655 6.903 4.214 1.00 82.56 180 ALA A N 1
ATOM 1334 C CA . ALA A 1 180 ? -14.108 8.182 3.684 1.00 82.56 180 ALA A CA 1
ATOM 1335 C C . ALA A 1 180 ? -12.963 9.205 3.694 1.00 82.56 180 ALA A C 1
ATOM 1337 O O . ALA A 1 180 ? -12.349 9.470 4.734 1.00 82.56 180 ALA A O 1
ATOM 1338 N N . ALA A 1 181 ? -12.699 9.831 2.551 1.00 85.38 181 ALA A N 1
ATOM 1339 C CA . ALA A 1 181 ? -11.618 10.797 2.403 1.00 85.38 181 ALA A CA 1
ATOM 1340 C C . ALA A 1 181 ? -12.082 12.058 1.678 1.00 85.38 181 ALA A C 1
ATOM 1342 O O . ALA A 1 181 ? -12.854 12.021 0.724 1.00 85.38 181 ALA A O 1
ATOM 1343 N N . LYS A 1 182 ? -11.572 13.199 2.127 1.00 87.06 182 LYS A N 1
ATOM 1344 C CA . LYS A 1 182 ? -11.672 14.466 1.420 1.00 87.06 182 LYS A CA 1
ATOM 1345 C C . LYS A 1 182 ? -10.485 14.576 0.478 1.00 87.06 182 LYS A C 1
ATOM 1347 O O . LYS A 1 182 ? -9.337 14.572 0.916 1.00 87.06 182 LYS A O 1
ATOM 1352 N N . VAL A 1 183 ? -10.760 14.692 -0.812 1.00 89.38 183 VAL A N 1
ATOM 1353 C CA . VAL A 1 183 ? -9.743 14.772 -1.858 1.00 89.38 183 VAL A CA 1
ATOM 1354 C C . VAL A 1 183 ? -9.846 16.097 -2.589 1.00 89.38 183 VAL A C 1
ATOM 1356 O O . VAL A 1 183 ? -10.924 16.530 -2.988 1.00 89.38 183 VAL A O 1
ATOM 1359 N N . LYS A 1 184 ? -8.716 16.771 -2.758 1.00 89.44 184 LYS A N 1
ATOM 1360 C CA . LYS A 1 184 ? -8.611 17.977 -3.573 1.00 89.44 184 LYS A CA 1
ATOM 1361 C C . LYS A 1 184 ? -7.879 17.616 -4.852 1.00 89.44 184 LYS A C 1
ATOM 1363 O O . LYS A 1 184 ? -6.713 17.231 -4.802 1.00 89.44 184 LYS A O 1
ATOM 1368 N N . LEU A 1 185 ? -8.576 17.757 -5.973 1.00 89.56 185 LEU A N 1
ATOM 1369 C CA . LEU A 1 185 ? -8.056 17.475 -7.303 1.00 89.56 185 LEU A CA 1
ATOM 1370 C C . LEU A 1 185 ? -7.728 18.789 -8.012 1.00 89.56 185 LEU A C 1
ATOM 1372 O O . LEU A 1 185 ? -8.527 19.732 -8.005 1.00 89.56 185 LEU A O 1
ATOM 1376 N N . SER A 1 186 ? -6.553 18.863 -8.632 1.00 86.94 186 SER A N 1
ATOM 1377 C CA . SER A 1 186 ? -6.148 20.025 -9.427 1.00 86.94 186 SER A CA 1
ATOM 1378 C C . SER A 1 186 ? -5.277 19.634 -10.614 1.00 86.94 186 SER A C 1
ATOM 1380 O O . SER A 1 186 ? -4.583 18.624 -10.570 1.00 86.94 186 SER A O 1
ATOM 1382 N N . ARG A 1 187 ? -5.316 20.428 -11.689 1.00 84.62 187 ARG A N 1
ATOM 1383 C CA . ARG A 1 187 ? -4.453 20.206 -12.855 1.00 84.62 187 ARG A CA 1
ATOM 1384 C C . ARG A 1 187 ? -3.035 20.679 -12.545 1.00 84.62 187 ARG A C 1
ATOM 1386 O O . ARG A 1 187 ? -2.846 21.837 -12.176 1.00 84.62 187 ARG A O 1
ATOM 1393 N N . LYS A 1 188 ? -2.050 19.814 -12.756 1.00 73.75 188 LYS A N 1
ATOM 1394 C CA . LYS A 1 188 ? -0.643 20.197 -12.871 1.00 73.75 188 LYS A CA 1
ATOM 1395 C C . LYS A 1 188 ? -0.349 20.647 -14.294 1.00 73.75 188 LYS A C 1
ATOM 1397 O O . LYS A 1 188 ? -1.029 20.260 -15.247 1.00 73.75 188 LYS A O 1
ATOM 1402 N N . ARG A 1 189 ? 0.675 21.488 -14.434 1.00 67.88 189 ARG A N 1
ATOM 1403 C CA . ARG A 1 189 ? 1.205 21.811 -15.758 1.00 67.88 189 ARG A CA 1
ATOM 1404 C C . ARG A 1 189 ? 1.720 20.511 -16.389 1.00 67.88 189 ARG A C 1
ATOM 1406 O O . ARG A 1 189 ? 2.369 19.743 -15.680 1.00 67.88 189 ARG A O 1
ATOM 1413 N N . PRO A 1 190 ? 1.403 20.241 -17.664 1.00 63.66 190 PRO A N 1
ATOM 1414 C CA . PRO A 1 190 ? 1.978 19.099 -18.356 1.00 63.66 190 PRO A CA 1
ATOM 1415 C C . PRO A 1 190 ? 3.505 19.222 -18.346 1.00 63.66 190 PRO A C 1
ATOM 1417 O O . PRO A 1 190 ? 4.041 20.327 -18.470 1.00 63.66 190 PRO A O 1
ATOM 1420 N N . ALA A 1 191 ? 4.191 18.091 -18.184 1.00 60.28 191 ALA A N 1
ATOM 1421 C CA . ALA A 1 191 ? 5.619 18.022 -18.461 1.00 60.28 191 ALA A CA 1
ATOM 1422 C C . ALA A 1 191 ? 5.868 18.398 -19.931 1.00 60.28 191 ALA A C 1
ATOM 1424 O O . ALA A 1 191 ? 4.975 18.262 -20.776 1.00 60.28 191 ALA A O 1
ATOM 1425 N N . PHE A 1 192 ? 7.063 18.895 -20.239 1.00 55.03 192 PHE A N 1
ATOM 1426 C CA . PHE A 1 192 ? 7.416 19.280 -21.600 1.00 55.03 192 PHE A CA 1
ATOM 1427 C C . PHE A 1 192 ? 7.186 18.092 -22.558 1.00 55.03 192 PHE A C 1
ATOM 1429 O O . PHE A 1 192 ? 7.638 16.981 -22.306 1.00 55.03 192 PHE A O 1
ATOM 1436 N N . GLY A 1 193 ? 6.394 18.295 -23.616 1.00 52.41 193 GLY A N 1
ATOM 1437 C CA . GLY A 1 193 ? 6.035 17.241 -24.578 1.00 52.41 193 GLY A CA 1
ATOM 1438 C C . GLY A 1 193 ? 4.856 16.326 -24.196 1.00 52.41 193 GLY A C 1
ATOM 1439 O O . GLY A 1 193 ? 4.419 15.545 -25.041 1.00 52.41 193 GLY A O 1
ATOM 1440 N N . ALA A 1 194 ? 4.280 16.432 -22.992 1.00 57.22 194 ALA A N 1
ATOM 1441 C CA . ALA A 1 194 ? 3.067 15.695 -22.627 1.00 57.22 194 ALA A CA 1
ATOM 1442 C C . ALA A 1 194 ? 1.806 16.374 -23.197 1.00 57.22 194 ALA A C 1
ATOM 1444 O O . ALA A 1 194 ? 1.529 17.538 -22.910 1.00 57.22 194 ALA A O 1
ATOM 1445 N N . GLN A 1 195 ? 0.996 15.638 -23.968 1.00 54.50 195 GLN A N 1
ATOM 1446 C CA . GLN A 1 195 ? -0.288 16.142 -24.489 1.00 54.50 195 GLN A CA 1
ATOM 1447 C C . GLN A 1 195 ? -1.401 16.195 -23.427 1.00 54.50 195 GLN A C 1
ATOM 1449 O O . GLN A 1 195 ? -2.424 16.848 -23.628 1.00 54.50 195 GLN A O 1
ATOM 1454 N N . GLU A 1 196 ? -1.215 15.524 -22.288 1.00 60.31 196 GLU A N 1
ATOM 1455 C CA . GLU A 1 196 ? -2.187 15.481 -21.197 1.00 60.31 196 GLU A CA 1
ATOM 1456 C C . GLU A 1 196 ? -1.633 16.134 -19.924 1.00 60.31 196 GLU A C 1
ATOM 1458 O O . GLU A 1 196 ? -0.466 15.961 -19.575 1.00 60.31 196 GLU A O 1
ATOM 1463 N N . TYR A 1 197 ? -2.488 16.874 -19.213 1.00 60.38 197 TYR A N 1
ATOM 1464 C CA . TYR A 1 197 ? -2.152 17.446 -17.911 1.00 60.38 197 TYR A CA 1
ATOM 1465 C C . TYR A 1 197 ? -2.090 16.346 -16.843 1.00 60.38 197 TYR A C 1
ATOM 1467 O O . TYR A 1 197 ? -2.911 15.423 -16.834 1.00 60.38 197 TYR A O 1
ATOM 1475 N N . ASP A 1 198 ? -1.130 16.458 -15.927 1.00 63.91 198 ASP A N 1
ATOM 1476 C CA . ASP A 1 198 ? -1.083 15.615 -14.733 1.00 63.91 198 ASP A CA 1
ATOM 1477 C C . ASP A 1 198 ? -2.088 16.127 -13.682 1.00 63.91 198 ASP A C 1
ATOM 1479 O O . ASP A 1 198 ? -2.558 17.269 -13.757 1.00 63.91 198 ASP A O 1
ATOM 1483 N N . ILE A 1 199 ? -2.473 15.290 -12.721 1.00 69.94 199 ILE A N 1
ATOM 1484 C CA . ILE A 1 199 ? -3.472 15.636 -11.704 1.00 69.94 199 ILE A CA 1
ATOM 1485 C C . ILE A 1 199 ? -2.831 15.545 -10.324 1.00 69.94 199 ILE A C 1
ATOM 1487 O O . ILE A 1 199 ? -2.417 14.479 -9.879 1.00 69.94 199 ILE A O 1
ATOM 1491 N N . ASP A 1 200 ? -2.782 16.676 -9.619 1.00 76.56 200 ASP A N 1
ATOM 1492 C CA . ASP A 1 200 ? -2.425 16.683 -8.205 1.00 76.56 200 ASP A CA 1
ATOM 1493 C C . ASP A 1 200 ? -3.621 16.236 -7.369 1.00 76.56 200 ASP A C 1
ATOM 1495 O O . ASP A 1 200 ? -4.727 16.768 -7.519 1.00 76.56 200 ASP A O 1
ATOM 1499 N N . CYS A 1 201 ? -3.375 15.289 -6.468 1.00 80.81 201 CYS A N 1
ATOM 1500 C CA . CYS A 1 201 ? -4.367 14.766 -5.542 1.00 80.81 201 CYS A CA 1
ATOM 1501 C C . CYS A 1 201 ? -3.865 14.928 -4.103 1.00 80.81 201 CYS A C 1
ATOM 1503 O O . CYS A 1 201 ? -2.898 14.285 -3.684 1.00 80.81 201 CYS A O 1
ATOM 1505 N N . GLN A 1 202 ? -4.534 15.793 -3.338 1.00 80.62 202 GLN A N 1
ATOM 1506 C CA . GLN A 1 202 ? -4.285 15.971 -1.906 1.00 80.62 202 GLN A CA 1
ATOM 1507 C C . GLN A 1 202 ? -5.392 15.279 -1.117 1.00 80.62 202 GLN A C 1
ATOM 1509 O O . GLN A 1 202 ? -6.568 15.547 -1.356 1.00 80.62 202 GLN A O 1
ATOM 1514 N N . VAL A 1 203 ? -5.018 14.407 -0.182 1.00 80.38 203 VAL A N 1
ATOM 1515 C CA . VAL A 1 203 ? -5.944 13.522 0.537 1.00 80.38 203 VAL A CA 1
ATOM 1516 C C . VAL A 1 203 ? -5.934 13.854 2.030 1.00 80.38 203 VAL A C 1
ATOM 1518 O O . VAL A 1 203 ? -4.893 13.777 2.681 1.00 80.38 203 VAL A O 1
ATOM 1521 N N . GLU A 1 204 ? -7.101 14.191 2.578 1.00 80.75 204 GLU A N 1
ATOM 1522 C CA . GLU A 1 204 ? -7.365 14.350 4.011 1.00 80.75 204 GLU A CA 1
ATOM 1523 C C . GLU A 1 204 ? -8.366 13.268 4.445 1.00 80.75 204 GLU A C 1
ATOM 1525 O O . GLU A 1 204 ? -9.511 13.248 3.992 1.00 80.75 204 GLU A O 1
ATOM 1530 N N . PHE A 1 205 ? -7.957 12.353 5.323 1.00 74.00 205 PHE A N 1
ATOM 1531 C CA . PHE A 1 205 ? -8.841 11.284 5.785 1.00 74.00 205 PHE A CA 1
ATOM 1532 C C . PHE A 1 205 ? -9.882 11.783 6.781 1.00 74.00 205 PHE A C 1
ATOM 1534 O O . PHE A 1 205 ? -9.577 12.503 7.732 1.00 74.00 205 PHE A O 1
ATOM 1541 N N . ILE A 1 206 ? -11.121 11.337 6.586 1.00 73.31 206 ILE A N 1
ATOM 1542 C CA . ILE A 1 206 ? -12.227 11.559 7.521 1.00 73.31 206 ILE A CA 1
ATOM 1543 C C . ILE A 1 206 ? -12.460 10.278 8.309 1.00 73.31 206 ILE A C 1
ATOM 1545 O O . ILE A 1 206 ? -12.444 10.309 9.538 1.00 73.31 206 ILE A O 1
ATOM 1549 N N . ASN A 1 207 ? -12.583 9.152 7.606 1.00 72.81 207 ASN A N 1
ATOM 1550 C CA . ASN A 1 207 ? -12.546 7.804 8.151 1.00 72.81 207 ASN A CA 1
ATOM 1551 C C . ASN A 1 207 ? -11.548 6.979 7.333 1.00 72.81 207 ASN A C 1
ATOM 1553 O O . ASN A 1 207 ? -11.621 6.961 6.110 1.00 72.81 207 ASN A O 1
ATOM 1557 N N . GLN A 1 208 ? -10.603 6.333 7.998 1.00 67.69 208 GLN A N 1
ATOM 1558 C CA . GLN A 1 208 ? -9.577 5.549 7.320 1.00 67.69 208 GLN A CA 1
ATOM 1559 C C . GLN A 1 208 ? -9.996 4.083 7.142 1.00 67.69 208 GLN A C 1
ATOM 1561 O O . GLN A 1 208 ? -9.487 3.412 6.248 1.00 67.69 208 GLN A O 1
ATOM 1566 N N . GLY A 1 209 ? -10.960 3.608 7.937 1.00 68.50 209 GLY A N 1
ATOM 1567 C CA . GLY A 1 209 ? -11.349 2.203 7.933 1.00 68.50 209 GLY A CA 1
ATOM 1568 C C . GLY A 1 209 ? -10.218 1.292 8.374 1.00 68.50 209 GLY A C 1
ATOM 1569 O O . GLY A 1 209 ? -9.421 1.658 9.234 1.00 68.50 209 GLY A O 1
ATOM 1570 N N . SER A 1 210 ? -10.140 0.131 7.731 1.00 62.06 210 SER A N 1
ATOM 1571 C CA . SER A 1 210 ? -9.115 -0.892 7.959 1.00 62.06 210 SER A CA 1
ATOM 1572 C C . SER A 1 210 ? -7.812 -0.651 7.178 1.00 62.06 210 SER A C 1
ATOM 1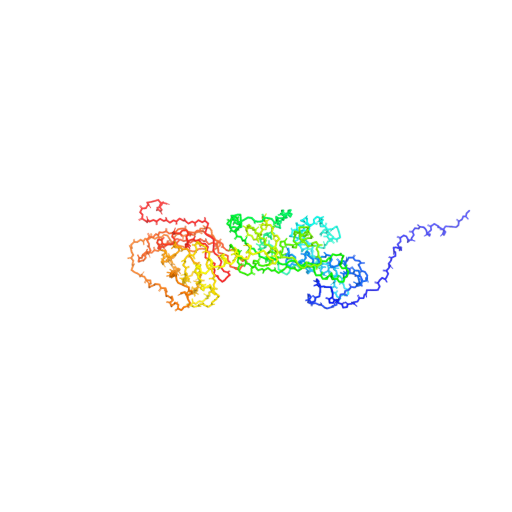574 O O . SER A 1 210 ? -6.939 -1.512 7.176 1.00 62.06 210 SER A O 1
ATOM 1576 N N . LEU A 1 211 ? -7.664 0.489 6.486 1.00 57.28 211 LEU A N 1
ATOM 1577 C CA . LEU A 1 211 ? -6.429 0.820 5.765 1.00 57.28 211 LEU A CA 1
ATOM 1578 C C . LEU A 1 211 ? -5.309 1.163 6.755 1.00 57.28 211 LEU A C 1
ATOM 1580 O O . LEU A 1 211 ? -5.492 2.028 7.612 1.00 57.28 211 LEU A O 1
ATOM 1584 N N . LEU A 1 212 ? -4.123 0.574 6.596 1.00 55.47 212 LEU A N 1
ATOM 1585 C CA . LEU A 1 212 ? -2.950 0.913 7.411 1.00 55.47 212 LEU A CA 1
ATOM 1586 C C . LEU A 1 212 ? -2.529 2.397 7.231 1.00 55.47 212 LEU A C 1
ATOM 1588 O O . LEU A 1 212 ? -2.630 2.929 6.119 1.00 55.47 212 LEU A O 1
ATOM 1592 N N . PRO A 1 213 ? -2.041 3.087 8.291 1.00 44.59 213 PRO A N 1
ATOM 1593 C CA . PRO A 1 213 ? -1.590 4.493 8.252 1.00 44.59 213 PRO A CA 1
ATOM 1594 C C . PRO A 1 213 ? -0.562 4.831 7.173 1.00 44.59 213 PRO A C 1
ATOM 1596 O O . PRO A 1 213 ? -0.599 5.938 6.631 1.00 44.59 213 PRO A O 1
ATOM 1599 N N . PHE A 1 214 ? 0.320 3.886 6.844 1.00 46.69 214 PHE A N 1
ATOM 1600 C CA . PHE A 1 214 ? 1.457 4.114 5.955 1.00 46.69 214 PHE A CA 1
ATOM 1601 C C . PHE A 1 214 ? 1.068 4.180 4.460 1.00 46.69 214 PHE A C 1
ATOM 1603 O O . PHE A 1 214 ? 1.706 4.910 3.706 1.00 46.69 214 PHE A O 1
ATOM 1610 N N . ASP A 1 215 ? -0.054 3.565 4.046 1.00 57.03 215 ASP A N 1
ATOM 1611 C CA . ASP A 1 215 ? -0.392 3.388 2.617 1.00 57.03 215 ASP A CA 1
ATOM 1612 C C . ASP A 1 215 ? -1.701 4.041 2.158 1.00 57.03 215 ASP A C 1
ATOM 1614 O O . ASP A 1 215 ? -1.918 4.247 0.962 1.00 57.03 215 ASP A O 1
ATOM 1618 N N . ALA A 1 216 ? -2.585 4.434 3.077 1.00 64.38 216 ALA A N 1
ATOM 1619 C CA . ALA A 1 216 ? -3.946 4.834 2.717 1.00 64.38 216 ALA A CA 1
ATOM 1620 C C . ALA A 1 216 ? -3.995 6.011 1.709 1.00 64.38 216 ALA A C 1
ATOM 1622 O O . ALA A 1 216 ? -4.7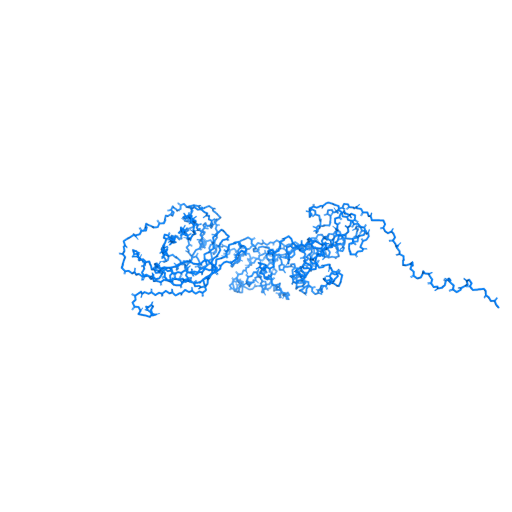95 6.016 0.768 1.00 64.38 216 ALA A O 1
ATOM 1623 N N . ARG A 1 217 ? -3.118 7.019 1.858 1.00 73.12 217 ARG A N 1
ATOM 1624 C CA . ARG A 1 217 ? -3.044 8.154 0.910 1.00 73.12 217 ARG A CA 1
ATOM 1625 C C . ARG A 1 217 ? -2.528 7.716 -0.460 1.00 73.12 217 ARG A C 1
ATOM 1627 O O . ARG A 1 217 ? -2.987 8.247 -1.471 1.00 73.12 217 ARG A O 1
ATOM 1634 N N . SER A 1 218 ? -1.567 6.798 -0.479 1.00 74.56 218 SER A N 1
ATOM 1635 C CA . SER A 1 218 ? -0.923 6.289 -1.689 1.00 74.56 218 SER A CA 1
ATOM 1636 C C . SER A 1 218 ? -1.915 5.497 -2.533 1.00 74.56 218 SER A C 1
ATOM 1638 O O . SER A 1 218 ? -2.051 5.785 -3.719 1.00 74.56 218 SER A O 1
ATOM 1640 N N . VAL A 1 219 ? -2.712 4.626 -1.909 1.00 78.06 219 VAL A N 1
ATOM 1641 C CA . VAL A 1 219 ? -3.733 3.819 -2.598 1.00 78.06 219 VAL A CA 1
ATOM 1642 C C . VAL A 1 219 ? -4.834 4.693 -3.218 1.00 78.06 219 VAL A C 1
ATOM 1644 O O . VAL A 1 219 ? -5.233 4.475 -4.360 1.00 78.06 219 VAL A O 1
ATOM 1647 N N . ILE A 1 220 ? -5.278 5.758 -2.534 1.00 82.81 220 ILE A N 1
ATOM 1648 C CA . ILE A 1 220 ? -6.251 6.710 -3.110 1.00 82.81 220 ILE A CA 1
ATOM 1649 C C . ILE A 1 220 ? -5.667 7.451 -4.317 1.00 82.81 220 ILE A C 1
ATOM 1651 O O . ILE A 1 220 ? -6.340 7.596 -5.339 1.00 82.81 220 ILE A O 1
ATOM 1655 N N . LYS A 1 221 ? -4.417 7.919 -4.225 1.00 83.25 221 LYS A N 1
ATOM 1656 C CA . LYS A 1 221 ? -3.738 8.555 -5.365 1.00 83.25 221 LYS A CA 1
ATOM 1657 C C . LYS A 1 221 ? -3.617 7.582 -6.538 1.00 83.25 221 LYS A C 1
ATOM 1659 O O . LYS A 1 221 ? -3.927 7.952 -7.667 1.00 83.25 221 LYS A O 1
ATOM 1664 N N . GLN A 1 222 ? -3.222 6.343 -6.259 1.00 81.06 222 GLN A N 1
ATOM 1665 C CA . GLN A 1 222 ? -3.083 5.281 -7.247 1.00 81.06 222 GLN A CA 1
ATOM 1666 C C . GLN A 1 222 ? -4.414 4.975 -7.941 1.00 81.06 222 GLN A C 1
ATOM 1668 O O . GLN A 1 222 ? -4.452 4.896 -9.167 1.00 81.06 222 GLN A O 1
ATOM 1673 N N . TRP A 1 223 ? -5.523 4.917 -7.198 1.00 88.19 223 TRP A N 1
ATOM 1674 C CA . TRP A 1 223 ? -6.856 4.720 -7.770 1.00 88.19 223 TRP A CA 1
ATOM 1675 C C . TRP A 1 223 ? -7.217 5.797 -8.802 1.00 88.19 223 TRP A C 1
ATOM 1677 O O . TRP A 1 223 ? -7.722 5.467 -9.875 1.00 88.19 223 TRP A O 1
ATOM 1687 N N . PHE A 1 224 ? -6.902 7.072 -8.539 1.00 87.50 224 PHE A N 1
ATOM 1688 C CA . PHE A 1 224 ? -7.121 8.158 -9.507 1.00 87.50 224 PHE A CA 1
ATOM 1689 C C . PHE A 1 224 ? -6.190 8.085 -10.727 1.00 87.50 224 PHE A C 1
ATOM 1691 O O . PHE A 1 224 ? -6.568 8.543 -11.809 1.00 87.50 224 PHE A O 1
ATOM 1698 N N . LEU A 1 225 ? -4.985 7.528 -10.578 1.00 84.81 225 LEU A N 1
ATOM 1699 C CA . LEU A 1 225 ? -4.071 7.306 -11.702 1.00 84.81 225 LEU A CA 1
ATOM 1700 C C . LEU A 1 225 ? -4.542 6.143 -12.591 1.00 84.81 225 LEU A C 1
ATOM 1702 O O . LEU A 1 225 ? -4.504 6.251 -13.818 1.00 84.81 225 LEU A O 1
ATOM 1706 N N . ILE A 1 226 ? -5.030 5.057 -11.987 1.00 86.38 226 ILE A N 1
ATOM 1707 C CA . ILE A 1 226 ? -5.595 3.900 -12.697 1.00 86.38 226 ILE A CA 1
ATOM 1708 C C . ILE A 1 226 ? -6.887 4.314 -13.415 1.00 86.38 226 ILE A C 1
ATOM 1710 O O . ILE A 1 226 ? -7.019 4.132 -14.625 1.00 86.38 226 ILE A O 1
ATOM 1714 N N . ASN A 1 227 ? -7.808 4.969 -12.704 1.00 88.69 227 ASN A N 1
ATOM 1715 C CA . ASN A 1 227 ? -9.122 5.373 -13.210 1.00 88.69 227 ASN A CA 1
ATOM 1716 C C . ASN A 1 227 ? -9.101 6.772 -13.851 1.00 88.69 227 ASN A C 1
ATOM 1718 O O . ASN A 1 227 ? -9.972 7.612 -13.611 1.00 88.69 227 ASN A O 1
ATOM 1722 N N . GLY A 1 228 ? -8.109 7.029 -14.712 1.00 84.38 228 GLY A N 1
ATOM 1723 C CA . GLY A 1 228 ? -7.843 8.354 -15.285 1.00 84.38 228 GLY A CA 1
ATOM 1724 C C . GLY A 1 228 ? -9.016 8.977 -16.058 1.00 84.38 228 GLY A C 1
ATOM 1725 O O . GLY A 1 228 ? -9.152 10.200 -16.086 1.00 84.38 228 GLY A O 1
ATOM 1726 N N . ASN A 1 229 ? -9.905 8.164 -16.642 1.00 85.19 229 ASN A N 1
ATOM 1727 C CA . ASN A 1 229 ? -11.145 8.651 -17.260 1.00 85.19 229 ASN A CA 1
ATOM 1728 C C . ASN A 1 229 ? -12.065 9.334 -16.238 1.00 85.19 229 ASN A C 1
ATOM 1730 O O . ASN A 1 229 ? -12.526 10.446 -16.491 1.00 85.19 229 ASN A O 1
ATOM 1734 N N . CYS A 1 230 ? -12.273 8.713 -15.074 1.00 87.06 230 CYS A N 1
ATOM 1735 C CA . CYS A 1 230 ? -13.057 9.303 -13.991 1.00 87.06 230 CYS A CA 1
ATOM 1736 C C . CYS A 1 230 ? -12.379 10.562 -13.449 1.00 87.06 230 CYS A C 1
ATOM 1738 O O . CYS A 1 230 ? -13.009 11.607 -13.308 1.00 87.06 230 CYS A O 1
ATOM 1740 N N . THR A 1 231 ? -11.063 10.520 -13.238 1.00 86.94 231 THR A N 1
ATOM 1741 C CA . THR A 1 231 ? -10.315 11.680 -12.736 1.00 86.94 231 THR A CA 1
ATOM 1742 C C . THR A 1 231 ? -10.427 12.882 -13.681 1.00 86.94 231 THR A C 1
ATOM 1744 O O . THR A 1 231 ? -10.641 14.006 -13.226 1.00 86.94 231 THR A O 1
ATOM 1747 N N . ARG A 1 232 ? -10.380 12.668 -15.004 1.00 83.50 232 ARG A N 1
ATOM 1748 C CA . ARG A 1 232 ? -10.614 13.726 -16.007 1.00 83.50 232 ARG A CA 1
ATOM 1749 C C . ARG A 1 232 ? -12.044 14.277 -15.975 1.00 83.50 232 ARG A C 1
ATOM 1751 O O . ARG A 1 232 ? -12.213 15.479 -16.178 1.00 83.50 232 ARG A O 1
ATOM 1758 N N . GLN A 1 233 ? -13.045 13.440 -15.694 1.00 85.56 233 GLN A N 1
ATOM 1759 C CA . GLN A 1 233 ? -14.432 13.881 -15.486 1.00 85.56 233 GLN A CA 1
ATOM 1760 C C . GLN A 1 233 ? -14.581 14.719 -14.206 1.00 85.56 233 GLN A C 1
ATOM 1762 O O . GLN A 1 233 ? -15.287 15.716 -14.168 1.00 85.56 233 GLN A O 1
ATOM 1767 N N . LEU A 1 234 ? -13.860 14.402 -13.136 1.00 86.00 234 LEU A N 1
ATOM 1768 C CA . LEU A 1 234 ? -13.918 15.223 -11.922 1.00 86.00 234 LEU A CA 1
ATOM 1769 C C . LEU A 1 234 ? -13.167 16.562 -12.100 1.00 86.00 234 LEU A C 1
ATOM 1771 O O . LEU A 1 234 ? -13.537 17.586 -11.524 1.00 86.00 234 LEU A O 1
ATOM 1775 N N . VAL A 1 235 ? -12.147 16.605 -12.962 1.00 82.25 235 VAL A N 1
ATOM 1776 C CA . VAL A 1 235 ? -11.297 17.788 -13.193 1.00 82.25 235 VAL A CA 1
ATOM 1777 C C . VAL A 1 235 ? -11.662 18.509 -14.503 1.00 82.25 235 VAL A C 1
ATOM 1779 O O . VAL A 1 235 ? -10.866 18.646 -15.437 1.00 82.25 235 VAL A O 1
ATOM 1782 N N . HIS A 1 236 ? -12.885 19.040 -14.571 1.00 70.75 236 HIS A N 1
ATOM 1783 C CA . HIS A 1 236 ? -13.372 19.773 -15.750 1.00 70.75 236 HIS A CA 1
ATOM 1784 C C . HIS A 1 236 ? -12.913 21.246 -15.856 1.00 70.75 236 HIS A C 1
ATOM 1786 O O . HIS A 1 236 ? -12.970 21.810 -16.944 1.00 70.75 236 HIS A O 1
ATOM 1792 N N . ALA A 1 237 ? -12.423 21.879 -14.779 1.00 63.72 237 ALA A N 1
ATOM 1793 C CA . ALA A 1 237 ? -12.090 23.314 -14.750 1.00 63.72 237 ALA A CA 1
ATOM 1794 C C . ALA A 1 237 ? -10.637 23.594 -14.315 1.00 63.72 237 ALA A C 1
ATOM 1796 O O . ALA A 1 237 ? -10.004 22.768 -13.662 1.00 63.72 237 ALA A O 1
ATOM 1797 N N . HIS A 1 238 ? -10.115 24.792 -14.617 1.00 69.31 238 HIS A N 1
ATOM 1798 C CA . HIS A 1 238 ? -8.783 25.240 -14.165 1.00 69.31 238 HIS A CA 1
ATOM 1799 C C . HIS A 1 238 ? -8.676 25.488 -12.654 1.00 69.31 238 HIS A C 1
ATOM 1801 O O . HIS A 1 238 ? -7.573 25.656 -12.137 1.00 69.31 238 HIS A O 1
ATOM 1807 N N . ARG A 1 239 ? -9.800 25.520 -11.933 1.00 79.06 239 ARG A N 1
ATOM 1808 C CA . ARG A 1 239 ? -9.797 25.696 -10.480 1.00 79.06 239 ARG A CA 1
ATOM 1809 C C . ARG A 1 239 ? -9.749 24.340 -9.772 1.00 79.06 239 ARG A C 1
ATOM 1811 O O . ARG A 1 239 ? -10.474 23.435 -10.186 1.00 79.06 239 ARG A O 1
ATOM 1818 N N . PRO A 1 240 ? -8.963 24.210 -8.687 1.00 82.31 240 PRO A N 1
ATOM 1819 C CA . PRO A 1 240 ? -9.006 23.033 -7.832 1.00 82.31 240 PRO A CA 1
ATOM 1820 C C . PRO A 1 240 ? -10.425 22.782 -7.322 1.00 82.31 240 PRO A C 1
ATOM 1822 O O . PRO A 1 240 ? -11.078 23.713 -6.842 1.00 82.31 240 PRO A O 1
ATOM 1825 N N . LYS A 1 241 ? -10.877 21.532 -7.388 1.00 87.50 241 LYS A N 1
ATOM 1826 C CA . LYS A 1 241 ? -12.158 21.099 -6.824 1.00 87.50 241 LYS A CA 1
ATOM 1827 C C . LYS A 1 241 ? -11.918 20.140 -5.667 1.00 87.50 241 LYS A C 1
ATOM 1829 O O . LYS A 1 241 ? -10.944 19.388 -5.665 1.00 87.50 241 LYS A O 1
ATOM 1834 N N . VAL A 1 242 ? -12.791 20.205 -4.669 1.00 88.50 242 VAL A N 1
ATOM 1835 C CA . VAL A 1 242 ? -12.738 19.344 -3.486 1.00 88.50 242 VAL A CA 1
ATOM 1836 C C . VAL A 1 242 ? -13.899 18.368 -3.565 1.00 88.50 242 VAL A C 1
ATOM 1838 O O . VAL A 1 242 ? -15.011 18.759 -3.910 1.00 88.50 242 VAL A O 1
ATOM 1841 N N . TYR A 1 243 ? -13.634 17.109 -3.250 1.00 88.06 243 TYR A N 1
ATOM 1842 C CA . TYR A 1 243 ? -14.609 16.034 -3.249 1.00 88.06 243 TYR A CA 1
ATOM 1843 C C . TYR A 1 243 ? -14.536 15.247 -1.942 1.00 88.06 243 TYR A C 1
ATOM 1845 O O . TYR A 1 243 ? -13.468 15.123 -1.343 1.00 88.06 243 TYR A O 1
ATOM 1853 N N . LEU A 1 244 ? -15.667 14.706 -1.504 1.00 87.50 244 LEU A N 1
ATOM 1854 C CA . LEU A 1 244 ? -15.732 13.624 -0.530 1.00 87.50 244 LEU A CA 1
ATOM 1855 C C . LEU A 1 244 ? -15.862 12.311 -1.305 1.00 87.50 244 LEU A C 1
ATOM 1857 O O . LEU A 1 244 ? -16.811 12.150 -2.067 1.00 87.50 244 LEU A O 1
ATOM 1861 N N . ILE A 1 245 ? -14.927 11.389 -1.105 1.00 88.00 245 ILE A N 1
ATOM 1862 C CA . ILE A 1 245 ? -14.989 10.033 -1.653 1.00 88.00 245 ILE A CA 1
ATOM 1863 C C . ILE A 1 245 ? -15.243 9.035 -0.535 1.00 88.00 245 ILE A C 1
ATOM 1865 O O . ILE A 1 245 ? -14.695 9.171 0.563 1.00 88.00 245 ILE A O 1
ATOM 1869 N N . VAL A 1 246 ? -16.088 8.052 -0.818 1.00 85.06 246 VAL A N 1
ATOM 1870 C CA . VAL A 1 246 ? -16.499 7.012 0.128 1.00 85.06 246 VAL A CA 1
ATOM 1871 C C . VAL A 1 246 ? -16.416 5.671 -0.582 1.00 85.06 246 VAL A C 1
ATOM 1873 O O . VAL A 1 246 ? -16.825 5.547 -1.741 1.00 85.06 246 VAL A O 1
ATOM 1876 N N . GLY A 1 247 ? -15.875 4.672 0.106 1.00 85.62 247 GLY A N 1
ATOM 1877 C CA . GLY A 1 247 ? -15.606 3.382 -0.505 1.00 85.62 247 GLY A CA 1
ATOM 1878 C C . GLY A 1 247 ? -15.320 2.270 0.489 1.00 85.62 247 GLY A C 1
ATOM 1879 O O . GLY A 1 247 ? -15.363 2.454 1.709 1.00 85.62 247 GLY A O 1
ATOM 1880 N N . THR A 1 248 ? -15.024 1.105 -0.066 1.00 82.69 248 THR A N 1
ATOM 1881 C CA . THR A 1 248 ? -14.651 -0.112 0.655 1.00 82.69 248 THR A CA 1
ATOM 1882 C C . THR A 1 248 ? -13.234 -0.536 0.292 1.00 82.69 248 THR A C 1
ATOM 1884 O O . THR A 1 248 ? -12.671 -0.125 -0.722 1.00 82.69 248 THR A O 1
ATOM 1887 N N . THR A 1 249 ? -12.636 -1.323 1.174 1.00 75.56 249 THR A N 1
ATOM 1888 C CA . THR A 1 249 ? -11.302 -1.899 1.006 1.00 75.56 249 THR A CA 1
ATOM 1889 C C . THR A 1 249 ? -11.452 -3.358 0.602 1.00 75.56 249 THR A C 1
ATOM 1891 O O . THR A 1 249 ? -12.141 -4.097 1.304 1.00 75.56 249 THR A O 1
ATOM 1894 N N . GLU A 1 250 ? -10.809 -3.770 -0.485 1.00 70.38 250 GLU A N 1
ATOM 1895 C CA . GLU A 1 250 ? -10.781 -5.160 -0.950 1.00 70.38 250 GLU A CA 1
ATOM 1896 C C . GLU A 1 250 ? -9.322 -5.611 -1.024 1.00 70.38 250 GLU A C 1
ATOM 1898 O O . GLU A 1 250 ? -8.569 -5.125 -1.867 1.00 70.38 250 GLU A O 1
ATOM 1903 N N . GLU A 1 251 ? -8.913 -6.504 -0.119 1.00 70.19 251 GLU A N 1
ATOM 1904 C CA . GLU A 1 251 ? -7.523 -6.968 0.019 1.00 70.19 251 GLU A CA 1
ATOM 1905 C C . GLU A 1 251 ? -6.525 -5.797 0.180 1.00 70.19 251 GLU A C 1
ATOM 1907 O O . GLU A 1 251 ? -6.448 -5.203 1.254 1.00 70.19 251 GLU A O 1
ATOM 1912 N N . MET A 1 252 ? -5.789 -5.444 -0.883 1.00 66.19 252 MET A N 1
ATOM 1913 C CA . MET A 1 252 ? -4.830 -4.325 -0.951 1.00 66.19 252 MET A CA 1
ATOM 1914 C C . MET A 1 252 ? -5.324 -3.137 -1.802 1.00 66.19 252 MET A C 1
ATOM 1916 O O . MET A 1 252 ? -4.615 -2.144 -1.960 1.00 66.19 252 MET A O 1
ATOM 1920 N N . ASN A 1 253 ? -6.528 -3.226 -2.368 1.00 73.25 253 ASN A N 1
ATOM 1921 C CA . ASN A 1 253 ? -7.121 -2.217 -3.239 1.00 73.25 253 ASN A CA 1
ATOM 1922 C C . ASN A 1 253 ? -8.284 -1.480 -2.557 1.00 73.25 253 ASN A C 1
ATOM 1924 O O . ASN A 1 253 ? -8.801 -1.876 -1.509 1.00 73.25 253 ASN A O 1
ATOM 1928 N N . ILE A 1 254 ? -8.729 -0.396 -3.195 1.00 81.94 254 ILE A N 1
ATOM 1929 C CA . ILE A 1 254 ? -9.952 0.313 -2.817 1.00 81.94 254 ILE A CA 1
ATOM 1930 C C . ILE A 1 254 ? -10.971 0.285 -3.948 1.00 81.94 254 ILE A C 1
ATOM 1932 O O . ILE A 1 254 ? -10.623 0.384 -5.126 1.00 81.94 254 ILE A O 1
ATOM 1936 N N . VAL A 1 255 ? -12.237 0.247 -3.553 1.00 86.94 255 VAL A N 1
ATOM 1937 C CA . VAL A 1 255 ? -13.389 0.408 -4.431 1.00 86.94 255 VAL A CA 1
ATOM 1938 C C . VAL A 1 255 ? -14.085 1.702 -4.035 1.00 86.94 255 VAL A C 1
ATOM 1940 O O . VAL A 1 255 ? -14.584 1.838 -2.916 1.00 86.94 255 VAL A O 1
ATOM 1943 N N . VAL A 1 256 ? -14.084 2.693 -4.929 1.00 88.88 256 VAL A N 1
ATOM 1944 C CA . VAL A 1 256 ? -14.797 3.955 -4.693 1.00 88.88 256 VAL A CA 1
ATOM 1945 C C . VAL A 1 256 ? -16.249 3.754 -5.089 1.00 88.88 256 VAL A C 1
ATOM 1947 O O . VAL A 1 256 ? -16.561 3.554 -6.262 1.00 88.88 256 VAL A O 1
ATOM 1950 N N . ASN A 1 257 ? -17.135 3.823 -4.101 1.00 85.94 257 ASN A N 1
ATOM 1951 C CA . ASN A 1 257 ? -18.562 3.593 -4.294 1.00 85.94 257 ASN A CA 1
ATOM 1952 C C . ASN A 1 257 ? -19.274 4.894 -4.660 1.00 85.94 257 ASN A C 1
ATOM 1954 O O . ASN A 1 257 ? -20.169 4.895 -5.503 1.00 85.94 257 ASN A O 1
ATOM 1958 N N . GLN A 1 258 ? -18.887 6.011 -4.030 1.00 84.94 258 GLN A N 1
ATOM 1959 C CA . GLN A 1 258 ? -19.544 7.306 -4.213 1.00 84.94 258 GLN A CA 1
ATOM 1960 C C . GLN A 1 258 ? -18.562 8.478 -4.155 1.00 84.94 258 GLN A C 1
ATOM 1962 O O . GLN A 1 258 ? -17.569 8.456 -3.420 1.00 84.94 258 GLN A O 1
ATOM 1967 N N . VAL A 1 259 ? -18.872 9.521 -4.932 1.00 87.38 259 VAL A N 1
ATOM 1968 C CA . VAL A 1 259 ? -18.093 10.760 -5.036 1.00 87.38 259 VAL A CA 1
ATOM 1969 C C . VAL A 1 259 ? -19.037 11.953 -4.914 1.00 87.38 259 VAL A C 1
ATOM 1971 O O . VAL A 1 259 ? -19.992 12.078 -5.673 1.00 87.38 259 VAL A O 1
ATOM 1974 N N . TYR A 1 260 ? -18.743 12.863 -3.991 1.00 84.94 260 TYR A N 1
ATOM 1975 C CA . TYR A 1 260 ? -19.560 14.045 -3.724 1.00 84.94 260 TYR A CA 1
ATOM 1976 C C . TYR A 1 260 ? -18.752 15.313 -3.898 1.00 84.94 260 TYR A C 1
ATOM 1978 O O . TYR A 1 260 ? -17.654 15.432 -3.359 1.00 84.94 260 TYR A O 1
ATOM 1986 N N . HIS A 1 261 ? -19.290 16.285 -4.626 1.00 86.19 261 HIS A N 1
ATOM 1987 C CA . HIS A 1 261 ? -18.628 17.573 -4.786 1.00 86.19 261 HIS A CA 1
ATOM 1988 C C . HIS A 1 261 ? -18.749 18.399 -3.499 1.00 86.19 261 HIS A C 1
ATOM 1990 O O . HIS A 1 261 ? -19.842 18.747 -3.066 1.00 86.19 261 HIS A O 1
ATOM 1996 N N . TRP A 1 262 ? -17.614 18.735 -2.885 1.00 83.31 262 TRP A N 1
ATOM 1997 C CA . TRP A 1 262 ? -17.565 19.490 -1.638 1.00 83.31 262 TRP A CA 1
ATOM 1998 C C . TRP A 1 262 ? -17.359 20.978 -1.921 1.00 83.31 262 TRP A C 1
ATOM 2000 O O . TRP A 1 262 ? -16.240 21.465 -2.107 1.00 83.31 262 TRP A O 1
ATOM 2010 N N . GLN A 1 263 ? -18.454 21.734 -1.890 1.00 79.94 263 GLN A N 1
ATOM 2011 C CA . GLN A 1 263 ? -18.415 23.186 -2.041 1.00 79.94 263 GLN A CA 1
ATOM 2012 C C . GLN A 1 263 ? -17.950 23.883 -0.753 1.00 79.94 263 GLN A C 1
ATOM 2014 O O . GLN A 1 263 ? -18.283 23.471 0.354 1.00 79.94 263 GLN A O 1
ATOM 2019 N N . LYS A 1 264 ? -17.224 25.000 -0.877 1.00 71.62 264 LYS A N 1
ATOM 2020 C CA . LYS A 1 264 ? -16.667 25.741 0.277 1.00 71.62 264 LYS A CA 1
ATOM 2021 C C . LYS A 1 264 ? -17.731 26.191 1.299 1.00 71.62 264 LYS A C 1
ATOM 2023 O O . LYS A 1 264 ? -17.412 26.333 2.472 1.00 71.62 264 LYS A O 1
ATOM 2028 N N . TRP A 1 265 ? -18.973 26.386 0.853 1.00 65.75 265 TRP A N 1
ATOM 2029 C CA . TRP A 1 265 ? -20.120 26.799 1.672 1.00 65.75 265 TRP A CA 1
ATOM 2030 C C . TRP A 1 265 ? -21.009 25.633 2.122 1.00 65.75 265 TRP A C 1
ATOM 2032 O O . TRP A 1 265 ? -22.062 25.858 2.719 1.00 65.75 265 TRP A O 1
ATOM 2042 N N . ASP A 1 266 ? -20.609 24.386 1.855 1.00 73.12 266 ASP A N 1
ATOM 2043 C CA . ASP A 1 266 ? -21.356 23.215 2.301 1.00 73.12 266 ASP A CA 1
ATOM 2044 C C . ASP A 1 266 ? -21.154 22.995 3.810 1.00 73.12 266 ASP A C 1
ATOM 2046 O O . ASP A 1 266 ? -20.311 22.219 4.283 1.00 73.12 266 ASP A O 1
ATOM 2050 N N . TYR A 1 267 ? -21.942 23.733 4.594 1.00 73.31 267 TYR A N 1
ATOM 2051 C CA . TYR A 1 267 ? -21.967 23.630 6.049 1.00 73.31 267 TYR A CA 1
ATOM 2052 C C . TYR A 1 267 ? -22.443 22.246 6.516 1.00 73.31 267 TYR A C 1
ATOM 2054 O O . TYR A 1 267 ? -22.161 21.864 7.650 1.00 73.31 267 TYR A O 1
ATOM 2062 N N . ARG A 1 268 ? -23.143 21.473 5.668 1.00 72.56 268 ARG A N 1
ATOM 2063 C CA . ARG A 1 268 ? -23.697 20.157 6.021 1.00 72.56 268 ARG A CA 1
ATOM 2064 C C . ARG A 1 268 ? -22.600 19.103 6.043 1.00 72.56 268 ARG A C 1
ATOM 2066 O O . ARG A 1 268 ? -22.468 18.408 7.049 1.00 72.56 268 ARG A O 1
ATOM 2073 N N . LEU A 1 269 ? -21.785 19.034 4.988 1.00 73.50 269 LEU A N 1
ATOM 2074 C CA . LEU A 1 269 ? -20.589 18.185 4.954 1.00 73.50 269 LEU A CA 1
ATOM 2075 C C . LEU A 1 269 ? -19.588 18.602 6.037 1.00 73.50 269 LEU A C 1
ATOM 2077 O O . LEU A 1 269 ? -19.049 17.756 6.753 1.00 73.50 269 LEU A O 1
ATOM 2081 N N . THR A 1 270 ? -19.405 19.909 6.229 1.00 77.00 270 THR A N 1
ATOM 2082 C CA . THR A 1 270 ? -18.511 20.449 7.266 1.00 77.00 270 THR A CA 1
ATOM 2083 C C . THR A 1 270 ? -18.966 20.052 8.674 1.00 77.00 270 THR A C 1
ATOM 2085 O O . THR A 1 270 ? -18.178 19.516 9.449 1.00 77.00 270 THR A O 1
ATOM 2088 N N . LEU A 1 271 ? -20.250 20.216 9.000 1.00 73.12 271 LEU A N 1
ATOM 2089 C CA . LEU A 1 271 ? -20.794 19.841 10.306 1.00 73.12 271 LEU A CA 1
ATOM 2090 C C . LEU A 1 271 ? -20.810 18.319 10.520 1.00 73.12 271 LEU A C 1
ATOM 2092 O O . LEU A 1 271 ? -20.542 17.855 11.625 1.00 73.12 271 LEU A O 1
ATOM 2096 N N . ALA A 1 272 ? -21.120 17.525 9.489 1.00 70.56 272 ALA A N 1
ATOM 2097 C CA . ALA A 1 272 ? -21.121 16.064 9.585 1.00 70.56 272 ALA A CA 1
ATOM 2098 C C . ALA A 1 272 ? -19.712 15.511 9.828 1.00 70.56 272 ALA A C 1
ATOM 2100 O O . ALA A 1 272 ? -19.518 14.689 10.720 1.00 70.56 272 ALA A O 1
ATOM 2101 N N . THR A 1 273 ? -18.717 16.022 9.099 1.00 70.38 273 THR A N 1
ATOM 2102 C CA . THR A 1 273 ? -17.308 15.665 9.317 1.00 70.38 273 THR A CA 1
ATOM 2103 C C . THR A 1 273 ? -16.786 16.130 10.670 1.00 70.38 273 THR A C 1
ATOM 2105 O O . THR A 1 273 ? -16.079 15.367 11.319 1.00 70.38 273 THR A O 1
ATOM 2108 N N . GLN A 1 274 ? -17.173 17.314 11.154 1.00 72.50 274 GLN A N 1
ATOM 2109 C CA . GLN A 1 274 ? -16.861 17.755 12.519 1.00 72.50 274 GLN A CA 1
ATOM 2110 C C . GLN A 1 274 ? -17.509 16.862 13.579 1.00 72.50 274 GLN A C 1
ATOM 2112 O O . GLN A 1 274 ? -16.843 16.486 14.536 1.00 72.50 274 GLN A O 1
ATOM 2117 N N . LYS A 1 275 ? -18.774 16.458 13.405 1.00 66.19 275 LYS A N 1
ATOM 2118 C CA . LYS A 1 275 ? -19.439 15.505 14.308 1.00 66.19 275 LYS A CA 1
ATOM 2119 C C . LYS A 1 275 ? -18.780 14.132 14.290 1.00 66.19 275 LYS A C 1
ATOM 2121 O O . LYS A 1 275 ? -18.647 13.530 15.347 1.00 66.19 275 LYS A O 1
ATOM 2126 N N . LEU A 1 276 ? -18.332 13.650 13.130 1.00 62.34 276 LEU A N 1
ATOM 2127 C CA . LEU A 1 276 ? -17.582 12.397 13.026 1.00 62.34 276 LEU A CA 1
ATOM 2128 C C . LEU A 1 276 ? -16.203 12.515 13.697 1.00 62.34 276 LEU A C 1
ATOM 2130 O O . LEU A 1 276 ? -15.811 11.626 14.444 1.00 62.34 276 LEU A O 1
ATOM 2134 N N . LYS A 1 277 ? -15.499 13.640 13.497 1.00 58.78 277 LYS A N 1
ATOM 2135 C CA . LYS A 1 277 ? -14.244 13.969 14.198 1.00 58.78 277 LYS A CA 1
ATOM 2136 C C . LYS A 1 277 ? -14.458 14.094 15.719 1.00 58.78 277 LYS A C 1
ATOM 2138 O O . LYS A 1 277 ? -13.624 13.623 16.477 1.00 58.78 277 LYS A O 1
ATOM 2143 N N . HIS A 1 278 ? -15.593 14.621 16.182 1.00 54.81 278 HIS A N 1
ATOM 2144 C CA . HIS A 1 278 ? -15.963 14.622 17.605 1.00 54.81 278 HIS A CA 1
ATOM 2145 C C . HIS A 1 278 ? -16.346 13.233 18.128 1.00 54.81 278 HIS A C 1
ATOM 2147 O O . HIS A 1 278 ? -15.985 12.891 19.246 1.00 54.81 278 HIS A O 1
ATOM 2153 N N . ARG A 1 279 ? -16.996 12.389 17.320 1.00 53.44 279 ARG A N 1
ATOM 2154 C CA . ARG A 1 279 ? -17.240 10.972 17.643 1.00 53.44 279 ARG A CA 1
ATOM 2155 C C . ARG A 1 279 ? -15.930 10.163 17.695 1.00 53.44 279 ARG A C 1
ATOM 2157 O O . ARG A 1 279 ? -15.861 9.169 18.403 1.00 53.44 279 ARG A O 1
ATOM 2164 N N . LYS A 1 280 ? -14.869 10.616 17.012 1.00 49.25 280 LYS A N 1
ATOM 2165 C CA . LYS A 1 280 ? -13.486 10.136 17.209 1.00 49.25 280 LYS A CA 1
ATOM 2166 C C . LYS A 1 280 ? -12.841 10.642 18.507 1.00 49.25 280 LYS A C 1
ATOM 2168 O O . LYS A 1 280 ? -11.942 9.986 19.000 1.00 49.25 280 LYS A O 1
ATOM 2173 N N . SER A 1 281 ? -13.310 11.745 19.098 1.00 44.78 281 SER A N 1
ATOM 2174 C CA . SER A 1 281 ? -12.869 12.213 20.429 1.00 44.78 281 SER A CA 1
ATOM 2175 C C . SER A 1 281 ? -13.444 11.377 21.585 1.00 44.78 281 SER A C 1
ATOM 2177 O O . SER A 1 281 ? -13.064 11.591 22.731 1.00 44.78 281 SER A O 1
ATOM 2179 N N . THR A 1 282 ? -14.328 10.419 21.296 1.00 52.91 282 THR A N 1
ATOM 2180 C CA . THR A 1 282 ? -14.726 9.345 22.221 1.00 52.91 282 THR A CA 1
ATOM 2181 C C . THR A 1 282 ? -14.090 7.997 21.868 1.00 52.91 282 THR A C 1
ATOM 2183 O O . THR A 1 282 ? -14.413 6.998 22.503 1.00 52.91 282 THR A O 1
ATOM 2186 N N . ALA A 1 283 ? -13.254 7.934 20.825 1.00 70.50 283 ALA A N 1
ATOM 2187 C CA . ALA A 1 283 ? -12.562 6.712 20.435 1.00 70.50 283 ALA A CA 1
ATOM 2188 C C . ALA A 1 283 ? -11.223 6.643 21.174 1.00 70.50 283 ALA A C 1
ATOM 2190 O O . ALA A 1 283 ? -10.435 7.585 21.100 1.00 70.50 283 ALA A O 1
ATOM 2191 N N . LEU A 1 284 ? -11.004 5.531 21.874 1.00 84.56 284 LEU A N 1
ATOM 2192 C CA . LEU A 1 284 ? -9.794 5.260 22.643 1.00 84.56 284 LEU A CA 1
ATOM 2193 C C . LEU A 1 284 ? -8.543 5.463 21.778 1.00 84.56 284 LEU A C 1
ATOM 2195 O O . LEU A 1 284 ? -8.512 5.041 20.620 1.00 84.56 284 LEU A O 1
ATOM 2199 N N . GLN A 1 285 ? -7.514 6.088 22.336 1.00 88.50 285 GLN A N 1
ATOM 2200 C CA . GLN A 1 285 ? -6.209 6.222 21.691 1.00 88.50 285 GLN A CA 1
ATOM 2201 C C . GLN A 1 285 ? -5.166 5.363 22.401 1.00 88.50 285 GLN A C 1
ATOM 2203 O O . GLN A 1 285 ? -5.087 5.385 23.624 1.00 88.50 285 GLN A O 1
ATOM 2208 N N . CYS A 1 286 ? -4.336 4.634 21.660 1.00 88.69 286 CYS A N 1
ATOM 2209 C CA . CYS A 1 286 ? -3.320 3.742 22.227 1.00 88.69 286 CYS A CA 1
ATOM 2210 C C . CYS A 1 286 ? -1.979 3.928 21.530 1.00 88.69 286 CYS A C 1
ATOM 2212 O O . CYS A 1 286 ? -1.932 4.217 20.338 1.00 88.69 286 CYS A O 1
ATOM 2214 N N . GLU A 1 287 ? -0.880 3.726 22.251 1.00 90.62 287 GLU A N 1
ATOM 2215 C CA . GLU A 1 287 ? 0.438 3.634 21.625 1.00 90.62 287 GLU A CA 1
ATOM 2216 C C . GLU A 1 287 ? 0.535 2.340 20.808 1.00 90.62 287 GLU A C 1
ATOM 2218 O O . GLU A 1 287 ? 0.209 1.262 21.315 1.00 90.62 287 GLU A O 1
ATOM 2223 N N . ALA A 1 288 ? 0.983 2.450 19.559 1.00 85.69 288 ALA A N 1
ATOM 2224 C CA . ALA A 1 288 ? 1.228 1.325 18.672 1.00 85.69 288 ALA A CA 1
ATOM 2225 C C . ALA A 1 288 ? 2.726 1.188 18.380 1.00 85.69 288 ALA A C 1
ATOM 2227 O O . ALA A 1 288 ? 3.341 2.082 17.798 1.00 85.69 288 ALA A O 1
ATOM 2228 N N . CYS A 1 289 ? 3.321 0.062 18.774 1.00 82.75 289 CYS A N 1
ATOM 2229 C CA . CYS A 1 289 ? 4.711 -0.258 18.457 1.00 82.75 289 CYS A CA 1
ATOM 2230 C C . CYS A 1 289 ? 4.975 -1.758 18.484 1.00 82.75 289 CYS A C 1
ATOM 2232 O O . CYS A 1 289 ? 4.249 -2.545 19.088 1.00 82.75 289 CYS A O 1
ATOM 2234 N N . THR A 1 290 ? 6.056 -2.158 17.829 1.00 80.56 290 THR A N 1
ATOM 2235 C CA . THR A 1 290 ? 6.604 -3.509 17.897 1.00 80.56 290 THR A CA 1
ATOM 2236 C C . THR A 1 290 ? 8.113 -3.386 18.010 1.00 80.56 290 THR A C 1
ATOM 2238 O O . THR A 1 290 ? 8.721 -2.611 17.274 1.00 80.56 290 THR A O 1
ATOM 2241 N N . GLY A 1 291 ? 8.720 -4.110 18.943 1.00 74.50 291 GLY A N 1
ATOM 2242 C CA . GLY A 1 291 ? 10.161 -4.043 19.162 1.00 74.50 291 GLY A CA 1
ATOM 2243 C C . GLY A 1 291 ? 10.713 -5.286 19.843 1.00 74.50 291 GLY A C 1
ATOM 2244 O O . GLY A 1 291 ? 9.990 -6.009 20.529 1.00 74.50 291 GLY A O 1
ATOM 2245 N N . LEU A 1 292 ? 12.009 -5.525 19.650 1.00 81.19 292 LEU A N 1
ATOM 2246 C CA . LEU A 1 292 ? 12.765 -6.532 20.392 1.00 81.19 292 LEU A CA 1
ATOM 2247 C C . LEU A 1 292 ? 13.008 -6.058 21.832 1.00 81.19 292 LEU A C 1
ATOM 2249 O O . LEU A 1 292 ? 13.191 -4.866 22.084 1.00 81.19 292 LEU A O 1
ATOM 2253 N N . GLY A 1 293 ? 13.045 -6.994 22.778 1.00 81.38 293 GLY A N 1
ATOM 2254 C CA . GLY A 1 293 ? 13.280 -6.698 24.190 1.00 81.38 293 GLY A CA 1
ATOM 2255 C C . GLY A 1 293 ? 11.999 -6.488 25.007 1.00 81.38 293 GLY A C 1
ATOM 2256 O O . GLY A 1 293 ? 10.983 -7.136 24.777 1.00 81.38 293 GLY A O 1
ATOM 2257 N N . GLN A 1 294 ? 12.072 -5.619 26.022 1.00 81.75 294 GLN A N 1
ATOM 2258 C CA . GLN A 1 294 ? 10.991 -5.392 27.000 1.00 81.75 294 GLN A CA 1
ATOM 2259 C C . GLN A 1 294 ? 10.281 -4.041 26.844 1.00 81.75 294 GLN A C 1
ATOM 2261 O O . GLN A 1 294 ? 9.361 -3.747 27.603 1.00 81.75 294 GLN A O 1
ATOM 2266 N N . ASN A 1 295 ? 10.716 -3.198 25.906 1.00 84.12 295 ASN A N 1
ATOM 2267 C CA . ASN A 1 295 ? 10.112 -1.890 25.701 1.00 84.12 295 ASN A CA 1
ATOM 2268 C C . ASN A 1 295 ? 10.140 -1.490 24.225 1.00 84.12 295 ASN A C 1
ATOM 2270 O O . ASN A 1 295 ? 11.078 -1.812 23.501 1.00 84.12 295 ASN A O 1
ATOM 2274 N N . CYS A 1 296 ? 9.107 -0.774 23.805 1.00 86.25 296 CYS A N 1
ATOM 2275 C CA . CYS A 1 296 ? 9.053 -0.090 22.527 1.00 86.25 296 CYS A CA 1
ATOM 2276 C C . CYS A 1 296 ? 8.314 1.235 22.712 1.00 86.25 296 CYS A C 1
ATOM 2278 O O . CYS A 1 296 ? 7.429 1.350 23.568 1.00 86.25 296 CYS A O 1
ATOM 2280 N N . THR A 1 297 ? 8.691 2.220 21.904 1.00 89.25 297 THR A N 1
ATOM 2281 C CA . THR A 1 297 ? 8.016 3.515 21.820 1.00 89.25 297 THR A CA 1
ATOM 2282 C C . THR A 1 297 ? 7.488 3.677 20.404 1.00 89.25 297 THR A C 1
ATOM 2284 O O . THR A 1 297 ? 8.190 3.335 19.450 1.00 89.25 297 THR A O 1
ATOM 2287 N N . GLY A 1 298 ? 6.266 4.174 20.256 1.00 85.88 298 GLY A N 1
ATOM 2288 C CA . GLY A 1 298 ? 5.645 4.365 18.951 1.00 85.88 298 GLY A CA 1
ATOM 2289 C C . GLY A 1 298 ? 4.637 5.499 18.917 1.00 85.88 298 GLY A C 1
ATOM 2290 O O . GLY A 1 298 ? 4.557 6.327 19.823 1.00 85.88 298 GLY A O 1
ATOM 2291 N N . GLU A 1 299 ? 3.878 5.553 17.829 1.00 81.81 299 GLU A N 1
ATOM 2292 C CA . GLU A 1 299 ? 2.867 6.585 17.638 1.00 81.81 299 GLU A CA 1
ATOM 2293 C C . GLU A 1 299 ? 1.586 6.239 18.398 1.00 81.81 299 GLU A C 1
ATOM 2295 O O . GLU A 1 299 ? 1.174 5.081 18.479 1.00 81.81 299 GLU A O 1
ATOM 2300 N N . VAL A 1 300 ? 0.925 7.263 18.938 1.00 86.31 300 VAL A N 1
ATOM 2301 C CA . VAL A 1 300 ? -0.409 7.116 19.518 1.00 86.31 300 VAL A CA 1
ATOM 2302 C C . VAL A 1 300 ? -1.436 7.152 18.391 1.00 86.31 300 VAL A C 1
ATOM 2304 O O . VAL A 1 300 ? -1.618 8.172 17.726 1.00 86.31 300 VAL A O 1
ATOM 2307 N N . VAL A 1 301 ? -2.111 6.025 18.179 1.00 80.06 301 VAL A N 1
ATOM 2308 C CA . VAL A 1 301 ? -3.111 5.828 17.128 1.00 80.06 301 VAL A CA 1
ATOM 2309 C C . VAL A 1 301 ? -4.516 5.795 17.720 1.00 80.06 301 VAL A C 1
ATOM 2311 O O . VAL A 1 301 ? -4.722 5.443 18.878 1.00 80.06 301 VAL A O 1
ATOM 2314 N N . THR A 1 302 ? -5.513 6.171 16.921 1.00 82.69 302 THR A N 1
ATOM 2315 C CA . THR A 1 302 ? -6.925 6.061 17.314 1.00 82.69 302 THR A CA 1
ATOM 2316 C C . THR A 1 302 ? -7.432 4.651 17.040 1.00 82.69 302 THR A C 1
ATOM 2318 O O . THR A 1 302 ? -7.274 4.155 15.924 1.00 82.69 302 THR A O 1
ATOM 2321 N N . CYS A 1 303 ? -8.073 4.028 18.025 1.00 78.38 303 CYS A N 1
ATOM 2322 C CA . CYS A 1 303 ? -8.534 2.657 17.903 1.00 78.38 303 CYS A CA 1
ATOM 2323 C C . CYS A 1 303 ? -9.765 2.499 16.992 1.00 78.38 303 CYS A C 1
ATOM 2325 O O . CYS A 1 303 ? -10.660 3.355 16.992 1.00 78.38 303 CYS A O 1
ATOM 2327 N N . PRO A 1 304 ? -9.837 1.391 16.230 1.00 74.31 304 PRO A N 1
ATOM 2328 C CA . PRO A 1 304 ? -11.052 0.942 15.548 1.00 74.31 304 PRO A CA 1
ATOM 2329 C C . PRO A 1 304 ? -12.246 0.745 16.502 1.00 74.31 304 PRO A C 1
ATOM 2331 O O . PRO A 1 304 ? -12.067 0.553 17.702 1.00 74.31 304 PRO A O 1
ATOM 2334 N N . GLN A 1 305 ? -13.479 0.755 15.974 1.00 66.06 305 GLN A N 1
ATOM 2335 C CA . GLN A 1 305 ? -14.714 0.680 16.787 1.00 66.06 305 GLN A CA 1
ATOM 2336 C C . GLN A 1 305 ? -14.857 -0.620 17.604 1.00 66.06 305 GLN A C 1
ATOM 2338 O O . GLN A 1 305 ? -15.533 -0.646 18.632 1.00 66.06 305 GLN A O 1
ATOM 2343 N N . ASP A 1 306 ? -14.234 -1.700 17.148 1.00 68.06 306 ASP A N 1
ATOM 2344 C CA . ASP A 1 306 ? -14.228 -3.031 17.756 1.00 68.06 306 ASP A CA 1
ATOM 2345 C C . ASP A 1 306 ? -13.027 -3.267 18.700 1.00 68.06 306 ASP A C 1
ATOM 2347 O O . ASP A 1 306 ? -13.025 -4.228 19.471 1.00 68.06 306 ASP A O 1
ATOM 2351 N N . HIS A 1 307 ? -12.049 -2.355 18.724 1.00 76.75 307 HIS A N 1
ATOM 2352 C CA . HIS A 1 307 ? -10.807 -2.468 19.495 1.00 76.75 307 HIS A CA 1
ATOM 2353 C C . HIS A 1 307 ? -10.792 -1.478 20.668 1.00 76.75 307 HIS A C 1
ATOM 2355 O O . HIS A 1 307 ? -10.081 -0.478 20.678 1.00 76.75 307 HIS A O 1
ATOM 2361 N N . ASN A 1 308 ? -11.617 -1.759 21.676 1.00 82.88 308 ASN A N 1
ATOM 2362 C CA . ASN A 1 308 ? -11.908 -0.834 22.780 1.00 82.88 308 ASN A CA 1
ATOM 2363 C C . ASN A 1 308 ? -10.909 -0.892 23.956 1.00 82.88 308 ASN A C 1
ATOM 2365 O O . ASN A 1 308 ? -11.242 -0.469 25.066 1.00 82.88 308 ASN A O 1
ATOM 2369 N N . PHE A 1 309 ? -9.713 -1.448 23.749 1.00 88.06 309 PHE A N 1
ATOM 2370 C CA . PHE A 1 309 ? -8.665 -1.566 24.764 1.00 88.06 309 PHE A CA 1
ATOM 2371 C C . PHE A 1 309 ? -7.291 -1.263 24.169 1.00 88.06 309 PHE A C 1
ATOM 2373 O O . PHE A 1 309 ? -7.012 -1.620 23.028 1.00 88.06 309 PHE A O 1
ATOM 2380 N N . CYS A 1 310 ? -6.399 -0.685 24.969 1.00 90.38 310 CYS A N 1
ATOM 2381 C CA . CYS A 1 310 ? -4.972 -0.683 24.674 1.00 90.38 310 CYS A CA 1
ATOM 2382 C C . CYS A 1 310 ? -4.361 -1.964 25.221 1.00 90.38 310 CYS A C 1
ATOM 2384 O O . CYS A 1 310 ? -4.493 -2.240 26.414 1.00 90.38 310 CYS A O 1
ATOM 2386 N N . GLY A 1 311 ? -3.695 -2.725 24.362 1.00 88.94 311 GLY A N 1
ATOM 2387 C CA . GLY A 1 311 ? -3.025 -3.971 24.695 1.00 88.94 311 GLY A CA 1
ATOM 2388 C C . GLY A 1 311 ? -1.508 -3.820 24.713 1.00 88.94 311 GLY A C 1
ATOM 2389 O O . GLY A 1 311 ? -0.927 -3.050 23.944 1.00 88.94 311 GLY A O 1
ATOM 2390 N N . ILE A 1 312 ? -0.874 -4.596 25.586 1.00 88.19 312 ILE A N 1
ATOM 2391 C CA . ILE A 1 312 ? 0.562 -4.853 25.604 1.00 88.19 312 ILE A CA 1
ATOM 2392 C C . ILE A 1 312 ? 0.745 -6.360 25.613 1.00 88.19 312 ILE A C 1
ATOM 2394 O O . ILE A 1 312 ? 0.314 -7.030 26.550 1.00 88.19 312 ILE A O 1
ATOM 2398 N N . THR A 1 313 ? 1.389 -6.877 24.577 1.00 86.06 313 THR A N 1
ATOM 2399 C CA . THR A 1 313 ? 1.763 -8.282 24.458 1.00 86.06 313 THR A CA 1
ATOM 2400 C C . THR A 1 313 ? 3.268 -8.387 24.615 1.00 86.06 313 THR A C 1
ATOM 2402 O O . THR A 1 313 ? 4.017 -7.806 23.834 1.00 86.06 313 THR A O 1
ATOM 2405 N N . LEU A 1 314 ? 3.711 -9.120 25.627 1.00 86.06 314 LEU A N 1
ATOM 2406 C CA . LEU A 1 314 ? 5.093 -9.558 25.757 1.00 86.06 314 LEU A CA 1
ATOM 2407 C C . LEU A 1 314 ? 5.190 -11.005 25.339 1.00 86.06 314 LEU A C 1
ATOM 2409 O O . LEU A 1 314 ? 4.350 -11.803 25.752 1.00 86.06 314 LEU A O 1
ATOM 2413 N N . PHE A 1 315 ? 6.247 -11.351 24.620 1.00 83.44 315 PHE A N 1
ATOM 2414 C CA . PHE A 1 315 ? 6.546 -12.740 24.330 1.00 83.44 315 PHE A CA 1
ATOM 2415 C C . PHE A 1 315 ? 8.030 -13.044 24.522 1.00 83.44 315 PHE A C 1
ATOM 2417 O O . PHE A 1 315 ? 8.896 -12.180 24.380 1.00 83.44 315 PHE A O 1
ATOM 2424 N N . GLU A 1 316 ? 8.311 -14.294 24.860 1.00 86.44 316 GLU A N 1
ATOM 2425 C CA . GLU A 1 316 ? 9.646 -14.873 24.906 1.00 86.44 316 GLU A CA 1
ATOM 2426 C C . GLU A 1 316 ? 9.578 -16.274 24.316 1.00 86.44 316 GLU A C 1
ATOM 2428 O O . GLU A 1 316 ? 8.762 -17.087 24.743 1.00 86.44 316 GLU A O 1
ATOM 2433 N N . SER A 1 317 ? 10.440 -16.556 23.350 1.00 82.75 317 SER A N 1
ATOM 2434 C CA . SER A 1 317 ? 10.463 -17.815 22.628 1.00 82.75 317 SER A CA 1
ATOM 2435 C C . SER A 1 317 ? 11.887 -18.340 22.511 1.00 82.75 317 SER A C 1
ATOM 2437 O O . SER A 1 317 ? 12.805 -17.621 22.124 1.00 82.75 317 SER A O 1
ATOM 2439 N N . GLU A 1 318 ? 12.055 -19.616 22.825 1.00 83.19 318 GLU A N 1
ATOM 2440 C CA . GLU A 1 318 ? 13.302 -20.371 22.741 1.00 83.19 318 GLU A CA 1
ATOM 2441 C C . GLU A 1 318 ? 13.008 -21.590 21.857 1.00 83.19 318 GLU A C 1
ATOM 2443 O O . GLU A 1 318 ? 12.671 -22.651 22.362 1.00 83.19 318 GLU A O 1
ATOM 2448 N N . LEU A 1 319 ? 12.983 -21.416 20.530 1.00 72.31 319 LEU A N 1
ATOM 2449 C CA . LEU A 1 319 ? 12.580 -22.474 19.578 1.00 72.31 319 LEU A CA 1
ATOM 2450 C C . LEU A 1 319 ? 13.731 -22.994 18.707 1.00 72.31 319 LEU A C 1
ATOM 2452 O O . LEU A 1 319 ? 13.676 -24.130 18.242 1.00 72.31 319 LEU A O 1
ATOM 2456 N N . PHE A 1 320 ? 14.766 -22.182 18.494 1.00 65.81 320 PHE A N 1
ATOM 2457 C CA . PHE A 1 320 ? 15.882 -22.504 17.608 1.00 65.81 320 PHE A CA 1
ATOM 2458 C C . PHE A 1 320 ? 16.969 -23.309 18.332 1.00 65.81 320 PHE A C 1
ATOM 2460 O O . PHE A 1 320 ? 17.147 -23.197 19.548 1.00 65.81 320 PHE A O 1
ATOM 2467 N N . GLU A 1 321 ? 17.702 -24.132 17.581 1.00 57.28 321 GLU A N 1
ATOM 2468 C CA . GLU A 1 321 ? 18.918 -24.777 18.085 1.00 57.28 321 GLU A CA 1
ATOM 2469 C C . GLU A 1 321 ? 19.972 -23.693 18.393 1.00 57.28 321 GLU A C 1
ATOM 2471 O O . GLU A 1 321 ? 20.019 -22.686 17.695 1.00 57.28 321 GLU A O 1
ATOM 2476 N N . GLU A 1 322 ? 20.751 -23.881 19.473 1.00 57.97 322 GLU A N 1
ATOM 2477 C CA . GLU A 1 322 ? 21.687 -22.922 20.124 1.00 57.97 322 GLU A CA 1
ATOM 2478 C C . GLU A 1 322 ? 21.173 -22.095 21.338 1.00 57.97 322 GLU A C 1
ATOM 2480 O O . GLU A 1 322 ? 21.860 -21.181 21.788 1.00 57.97 322 GLU A O 1
ATOM 2485 N N . ASN A 1 323 ? 20.034 -22.436 21.968 1.00 58.28 323 ASN A N 1
ATOM 2486 C CA . ASN A 1 323 ? 19.479 -21.712 23.145 1.00 58.28 323 ASN A CA 1
ATOM 2487 C C . ASN A 1 323 ? 19.273 -20.197 22.908 1.00 58.28 323 ASN A C 1
ATOM 2489 O O . ASN A 1 323 ? 19.364 -19.383 23.835 1.00 58.28 323 ASN A O 1
ATOM 2493 N N . VAL A 1 324 ? 19.020 -19.789 21.662 1.00 67.81 324 VAL A N 1
ATOM 2494 C CA . VAL A 1 324 ? 18.757 -18.386 21.335 1.00 67.81 324 VAL A CA 1
ATOM 2495 C C . VAL A 1 324 ? 17.366 -18.020 21.841 1.00 67.81 324 VAL A C 1
ATOM 2497 O O . VAL A 1 324 ? 16.349 -18.480 21.319 1.00 67.81 324 VAL A O 1
ATOM 2500 N N . LYS A 1 325 ? 17.325 -17.175 22.872 1.00 78.56 325 LYS A N 1
ATOM 2501 C CA . LYS A 1 325 ? 16.087 -16.610 23.409 1.00 78.56 325 LYS A CA 1
ATOM 2502 C C . LYS A 1 325 ? 15.730 -15.344 22.654 1.00 78.56 325 LYS A C 1
ATOM 2504 O O . LYS A 1 325 ? 16.479 -14.371 22.683 1.00 78.56 325 LYS A O 1
ATOM 2509 N N . VAL A 1 326 ? 14.563 -15.349 22.027 1.00 79.00 326 VAL A N 1
ATOM 2510 C CA . VAL A 1 326 ? 13.992 -14.174 21.371 1.00 79.00 326 VAL A CA 1
ATOM 2511 C C . VAL A 1 326 ? 12.889 -13.632 22.256 1.00 79.00 326 VAL A C 1
ATOM 2513 O O . VAL A 1 326 ? 11.942 -14.346 22.573 1.00 79.00 326 VAL A O 1
ATOM 2516 N N . ASN A 1 327 ? 12.991 -12.370 22.650 1.00 84.69 327 ASN A N 1
ATOM 2517 C CA . ASN A 1 327 ? 11.934 -11.671 23.363 1.00 84.69 327 ASN A CA 1
ATOM 2518 C C . ASN A 1 327 ? 11.518 -10.404 22.621 1.00 84.69 327 ASN A C 1
ATOM 2520 O O . ASN A 1 327 ? 12.334 -9.731 21.987 1.00 84.69 327 ASN A O 1
ATOM 2524 N N . GLY A 1 328 ? 10.244 -10.060 22.740 1.00 83.06 328 GLY A N 1
ATOM 2525 C CA . GLY A 1 328 ? 9.705 -8.862 22.124 1.00 83.06 328 GLY A CA 1
ATOM 2526 C C . GLY A 1 328 ? 8.453 -8.354 22.812 1.00 83.06 328 GLY A C 1
ATOM 2527 O O . GLY A 1 328 ? 7.859 -9.000 23.681 1.00 83.06 328 GLY A O 1
ATOM 2528 N N . ILE A 1 329 ? 8.071 -7.156 22.394 1.00 83.44 329 ILE A N 1
ATOM 2529 C CA . ILE A 1 329 ? 6.917 -6.423 22.887 1.00 83.44 329 ILE A CA 1
ATOM 2530 C C . ILE A 1 329 ? 6.108 -5.883 21.712 1.00 83.44 329 ILE A C 1
ATOM 2532 O O . ILE A 1 329 ? 6.659 -5.398 20.721 1.00 83.44 329 ILE A O 1
ATOM 2536 N N . ILE A 1 330 ? 4.789 -5.948 21.850 1.00 84.25 330 ILE A N 1
ATOM 2537 C CA . ILE A 1 330 ? 3.822 -5.374 20.922 1.00 84.25 330 ILE A CA 1
ATOM 2538 C C . ILE A 1 330 ? 2.840 -4.535 21.733 1.00 84.25 330 ILE A C 1
ATOM 2540 O O . ILE A 1 330 ? 2.203 -5.038 22.658 1.00 84.25 330 ILE A O 1
ATOM 2544 N N . LYS A 1 331 ? 2.701 -3.261 21.377 1.00 87.94 331 LYS A N 1
ATOM 2545 C CA . LYS A 1 331 ? 1.652 -2.368 21.874 1.00 87.94 331 LYS A CA 1
ATOM 2546 C C . LYS A 1 331 ? 0.694 -2.079 20.723 1.00 87.94 331 LYS A C 1
ATOM 2548 O O . LYS A 1 331 ? 1.167 -1.776 19.631 1.00 87.94 331 LYS A O 1
ATOM 2553 N N . ASN A 1 332 ? -0.617 -2.206 20.931 1.00 84.69 332 ASN A N 1
ATOM 2554 C CA . ASN A 1 332 ? -1.621 -1.855 19.918 1.00 84.69 332 ASN A CA 1
ATOM 2555 C C . ASN A 1 332 ? -3.024 -1.696 20.535 1.00 84.69 332 ASN A C 1
ATOM 2557 O O . ASN A 1 332 ? -3.237 -2.032 21.699 1.00 84.69 332 ASN A O 1
ATOM 2561 N N . CYS A 1 333 ? -3.994 -1.231 19.751 1.00 85.56 333 CYS A N 1
ATOM 2562 C CA . CYS A 1 333 ? -5.414 -1.385 20.061 1.00 85.56 333 CYS A CA 1
ATOM 2563 C C . CYS A 1 333 ? -5.815 -2.863 19.941 1.00 85.56 333 CYS A C 1
ATOM 2565 O O . CYS A 1 333 ? -5.406 -3.526 18.990 1.00 85.56 333 CYS A O 1
ATOM 2567 N N . VAL A 1 334 ? -6.613 -3.379 20.878 1.00 81.00 334 VAL A N 1
ATOM 2568 C CA . VAL A 1 334 ? -7.049 -4.785 20.927 1.00 81.00 334 VAL A CA 1
ATOM 2569 C C . VAL A 1 334 ? -8.537 -4.907 21.301 1.00 81.00 334 VAL A C 1
ATOM 2571 O O . VAL A 1 334 ? -9.077 -4.039 21.998 1.00 81.00 334 VAL A O 1
ATOM 2574 N N . PRO A 1 335 ? -9.233 -5.961 20.842 1.00 79.06 335 PRO A N 1
ATOM 2575 C CA . PRO A 1 335 ? -10.611 -6.244 21.231 1.00 79.06 335 PRO A CA 1
ATOM 2576 C C . PRO A 1 335 ? -10.691 -6.871 22.634 1.00 79.06 335 PRO A C 1
ATOM 2578 O O . PRO A 1 335 ? -9.699 -7.330 23.199 1.00 79.06 335 PRO A O 1
ATOM 2581 N N . SER A 1 336 ? -11.895 -6.898 23.213 1.00 78.88 336 SER A N 1
ATOM 2582 C CA . SER A 1 336 ? -12.124 -7.398 24.585 1.00 78.88 336 SER A CA 1
ATOM 2583 C C . SER A 1 336 ? -11.688 -8.853 24.798 1.00 78.88 336 SER A C 1
ATOM 2585 O O . SER A 1 336 ? -11.018 -9.156 25.783 1.00 78.88 336 SER A O 1
ATOM 2587 N N . ASN A 1 337 ? -11.993 -9.727 23.841 1.00 71.88 337 ASN A N 1
ATOM 2588 C CA . ASN A 1 337 ? -11.628 -11.142 23.853 1.00 71.88 337 ASN A CA 1
ATOM 2589 C C . ASN A 1 337 ? -10.105 -11.365 23.862 1.00 71.88 337 ASN A C 1
ATOM 2591 O O . ASN A 1 337 ? -9.645 -12.337 24.447 1.00 71.88 337 ASN A O 1
ATOM 2595 N N . TYR A 1 338 ? -9.309 -10.454 23.289 1.00 73.31 338 TYR A N 1
ATOM 2596 C CA . TYR A 1 338 ? -7.843 -10.516 23.358 1.00 73.31 338 TYR A CA 1
ATOM 2597 C C . TYR A 1 338 ? -7.324 -10.274 24.784 1.00 73.31 338 TYR A C 1
ATOM 2599 O O . TYR A 1 338 ? -6.297 -10.816 25.181 1.00 73.31 338 TYR A O 1
ATOM 2607 N N . CYS A 1 339 ? -8.048 -9.496 25.590 1.00 75.88 339 CYS A N 1
ATOM 2608 C CA . CYS A 1 339 ? -7.675 -9.195 26.971 1.00 75.88 339 CYS A CA 1
ATOM 2609 C C . CYS A 1 339 ? -8.039 -10.310 27.961 1.00 75.88 339 CYS A C 1
ATOM 2611 O O . CYS A 1 339 ? -7.389 -10.439 28.997 1.00 75.88 339 CYS A O 1
ATOM 2613 N N . GLU A 1 340 ? -9.053 -11.119 27.649 1.00 73.25 340 GLU A N 1
ATOM 2614 C CA . GLU A 1 340 ? -9.503 -12.246 28.485 1.00 73.25 340 GLU A CA 1
ATOM 2615 C C . GLU A 1 340 ? -8.512 -13.418 28.486 1.00 73.25 340 GLU A C 1
ATOM 2617 O O . GLU A 1 340 ? -8.445 -14.191 29.438 1.00 73.25 340 GLU A O 1
ATOM 2622 N N . VAL A 1 341 ? -7.694 -13.503 27.441 1.00 69.19 341 VAL A N 1
ATOM 2623 C CA . VAL A 1 341 ? -6.652 -14.512 27.246 1.00 69.19 341 VAL A CA 1
ATOM 2624 C C . VAL A 1 341 ? -5.610 -14.514 28.376 1.00 69.19 341 VAL A C 1
ATOM 2626 O O . VAL A 1 341 ? -5.166 -15.572 28.823 1.00 69.19 341 VAL A O 1
ATOM 2629 N N . GLY A 1 342 ? -5.198 -13.333 28.848 1.00 74.69 342 GLY A N 1
ATOM 2630 C CA . GLY A 1 342 ? -4.237 -13.172 29.941 1.00 74.69 342 GLY A CA 1
ATOM 2631 C C . GLY A 1 342 ? -2.809 -13.629 29.614 1.00 74.69 342 GLY A C 1
ATOM 2632 O O . GLY A 1 342 ? -1.939 -12.801 29.377 1.00 74.69 342 GLY A O 1
ATOM 2633 N N . SER A 1 343 ? -2.519 -14.928 29.675 1.00 82.25 343 SER A N 1
ATOM 2634 C CA . SER A 1 343 ? -1.174 -15.475 29.441 1.00 82.25 343 SER A CA 1
ATOM 2635 C C . SER A 1 343 ? -1.231 -16.846 28.783 1.00 82.25 343 SER A C 1
ATOM 2637 O O . SER A 1 343 ? -2.039 -17.687 29.178 1.00 82.25 343 SER A O 1
ATOM 2639 N N . ALA A 1 344 ? -0.332 -17.078 27.834 1.00 83.50 344 ALA A N 1
ATOM 2640 C CA . ALA A 1 344 ? -0.231 -18.322 27.095 1.00 83.50 344 ALA A CA 1
ATOM 2641 C C . ALA A 1 344 ? 1.187 -18.867 27.098 1.00 83.50 344 ALA A C 1
ATOM 2643 O O . ALA A 1 344 ? 2.126 -18.138 26.797 1.00 83.50 344 ALA A O 1
ATOM 2644 N N . ASP A 1 345 ? 1.320 -20.155 27.391 1.00 87.56 345 ASP A N 1
ATOM 2645 C CA . ASP A 1 345 ? 2.603 -20.845 27.400 1.00 87.56 345 ASP A CA 1
ATOM 2646 C C . ASP A 1 345 ? 2.500 -22.113 26.552 1.00 87.56 345 ASP A C 1
ATOM 2648 O O . ASP A 1 345 ? 1.484 -22.810 26.589 1.00 87.56 345 ASP A O 1
ATOM 2652 N N . ILE A 1 346 ? 3.558 -22.389 25.792 1.00 89.12 346 ILE A N 1
ATOM 2653 C CA . ILE A 1 346 ? 3.730 -23.572 24.949 1.00 89.12 346 ILE A CA 1
ATOM 2654 C C . ILE A 1 346 ? 5.063 -24.221 25.309 1.00 89.12 346 ILE A C 1
ATOM 2656 O O . ILE A 1 346 ? 6.108 -23.572 25.260 1.00 89.12 346 ILE A O 1
ATOM 2660 N N . ASN A 1 347 ? 5.042 -25.508 25.629 1.00 90.75 347 ASN A N 1
ATOM 2661 C CA . ASN A 1 347 ? 6.206 -26.309 25.986 1.00 90.75 347 ASN A CA 1
ATOM 2662 C C . ASN A 1 347 ? 6.336 -27.487 25.015 1.00 90.75 347 ASN A C 1
ATOM 2664 O O . ASN A 1 347 ? 5.556 -28.433 25.076 1.00 90.75 347 ASN A O 1
ATOM 2668 N N . LEU A 1 348 ? 7.337 -27.429 24.136 1.00 89.12 348 LEU A N 1
ATOM 2669 C CA . LEU A 1 348 ? 7.551 -28.405 23.060 1.00 89.12 348 LEU A CA 1
ATOM 2670 C C . LEU A 1 348 ? 8.589 -29.482 23.427 1.00 89.12 348 LEU A C 1
ATOM 2672 O O . LEU A 1 348 ? 9.053 -30.222 22.562 1.00 89.12 348 LEU A O 1
ATOM 2676 N N . GLY A 1 349 ? 9.011 -29.553 24.696 1.00 86.56 349 GLY A N 1
ATOM 2677 C CA . GLY A 1 349 ? 10.098 -30.436 25.129 1.00 86.56 349 GLY A CA 1
ATOM 2678 C C . GLY A 1 349 ? 11.490 -29.939 24.711 1.00 86.56 349 GLY A C 1
ATOM 2679 O O . GLY A 1 349 ? 11.640 -28.884 24.102 1.00 86.56 349 GLY A O 1
ATOM 2680 N N . LYS A 1 350 ? 12.557 -30.659 25.097 1.00 83.56 350 LYS A N 1
ATOM 2681 C CA . LYS A 1 350 ? 13.965 -30.329 24.751 1.00 83.56 350 LYS A CA 1
ATOM 2682 C C . LYS A 1 350 ? 14.386 -28.869 25.015 1.00 83.56 350 LYS A C 1
ATOM 2684 O O . LYS A 1 350 ? 15.162 -28.295 24.259 1.00 83.56 350 LYS A O 1
ATOM 2689 N N . LYS A 1 351 ? 13.894 -28.273 26.108 1.00 79.62 351 LYS A N 1
ATOM 2690 C CA . LYS A 1 351 ? 14.087 -26.848 26.464 1.00 79.62 351 LYS A CA 1
ATOM 2691 C C . LYS A 1 351 ? 13.482 -25.848 25.465 1.00 79.62 351 LYS A C 1
ATOM 2693 O O . LYS A 1 351 ? 13.736 -24.658 25.592 1.00 79.62 351 LYS A O 1
ATOM 2698 N N . ARG A 1 352 ? 12.646 -26.299 24.527 1.00 86.56 352 ARG A N 1
ATOM 2699 C CA . ARG A 1 352 ? 11.928 -25.427 23.601 1.00 86.56 352 ARG A CA 1
ATOM 2700 C C . ARG A 1 352 ? 10.625 -24.955 24.228 1.00 86.56 352 ARG A C 1
ATOM 2702 O O . ARG A 1 352 ? 9.742 -25.762 24.525 1.00 86.56 352 ARG A O 1
ATOM 2709 N N . ARG A 1 353 ? 10.505 -23.649 24.457 1.00 87.12 353 ARG A N 1
ATOM 2710 C CA . ARG A 1 353 ? 9.334 -23.052 25.111 1.00 87.12 353 ARG A CA 1
ATOM 2711 C C . ARG A 1 353 ? 9.025 -21.682 24.525 1.00 87.12 353 ARG A C 1
ATOM 2713 O O . ARG A 1 353 ? 9.933 -20.914 24.219 1.00 87.12 353 ARG A O 1
ATOM 2720 N N . SER A 1 354 ? 7.740 -21.374 24.413 1.00 86.62 354 SER A N 1
ATOM 2721 C CA . SER A 1 354 ? 7.237 -20.052 24.057 1.00 86.62 354 SER A CA 1
ATOM 2722 C C . SER A 1 354 ? 6.280 -19.565 25.135 1.00 86.62 354 SER A C 1
ATOM 2724 O O . SER A 1 354 ? 5.480 -20.342 25.649 1.00 86.62 354 SER A O 1
ATOM 2726 N N . ARG A 1 355 ? 6.395 -18.300 25.525 1.00 86.56 355 ARG A N 1
ATOM 2727 C CA . ARG A 1 355 ? 5.624 -17.679 26.604 1.00 86.56 355 ARG A CA 1
ATOM 2728 C C . ARG A 1 355 ? 5.115 -16.338 26.143 1.00 86.56 355 ARG A C 1
ATOM 2730 O O . ARG A 1 355 ? 5.887 -15.551 25.608 1.00 86.56 355 ARG A O 1
ATOM 2737 N N . THR A 1 356 ? 3.854 -16.057 26.419 1.00 83.75 356 THR A N 1
ATOM 2738 C CA . THR A 1 356 ? 3.173 -14.828 26.031 1.00 83.75 356 THR A CA 1
ATOM 2739 C C . THR A 1 356 ? 2.351 -14.301 27.197 1.00 83.75 356 THR A C 1
ATOM 2741 O O . THR A 1 356 ? 1.649 -15.048 27.876 1.00 83.75 356 THR A O 1
ATOM 2744 N N . SER A 1 357 ? 2.406 -12.996 27.435 1.00 85.94 357 SER A N 1
ATOM 2745 C CA . SER A 1 357 ? 1.569 -12.313 28.419 1.00 85.94 357 SER A CA 1
ATOM 2746 C C . SER A 1 357 ? 0.916 -11.100 27.781 1.00 85.94 357 SER A C 1
ATOM 2748 O O . SER A 1 357 ? 1.592 -10.283 27.163 1.00 85.94 357 SER A O 1
ATOM 2750 N N . VAL A 1 358 ? -0.386 -10.962 27.995 1.00 84.88 358 VAL A N 1
ATOM 2751 C CA . VAL A 1 358 ? -1.216 -9.859 27.521 1.00 84.88 358 VAL A CA 1
ATOM 2752 C C . VAL A 1 358 ? -1.668 -9.030 28.720 1.00 84.88 358 VAL A C 1
ATOM 2754 O O . VAL A 1 358 ? -2.087 -9.552 29.752 1.00 84.88 358 VAL A O 1
ATOM 2757 N N . SER A 1 359 ? -1.552 -7.713 28.613 1.00 88.31 359 SER A N 1
ATOM 2758 C CA . SER A 1 359 ? -2.060 -6.748 29.590 1.00 88.31 359 SER A CA 1
ATOM 2759 C C . SER A 1 359 ? -2.863 -5.683 28.868 1.00 88.31 359 SER A C 1
ATOM 2761 O O . SER A 1 359 ? -2.430 -5.198 27.826 1.00 88.31 359 SER A O 1
ATOM 2763 N N . CYS A 1 360 ? -4.020 -5.318 29.416 1.00 89.50 360 CYS A N 1
ATOM 2764 C CA . CYS A 1 360 ? -4.929 -4.376 28.777 1.00 89.50 360 CYS A CA 1
ATOM 2765 C C . CYS A 1 360 ? -5.378 -3.251 29.706 1.00 89.50 360 CYS A C 1
ATOM 2767 O O . CYS A 1 360 ? -5.523 -3.440 30.913 1.00 89.50 360 CYS A O 1
ATOM 2769 N N . CYS A 1 361 ? -5.679 -2.098 29.118 1.00 90.56 361 CYS A N 1
ATOM 2770 C CA . CYS A 1 361 ? -6.241 -0.937 29.802 1.00 90.56 361 CYS A CA 1
ATOM 2771 C C . CYS A 1 361 ? -7.197 -0.156 28.872 1.00 90.56 361 CYS A C 1
ATOM 2773 O O . CYS A 1 361 ? -7.240 -0.406 27.669 1.00 90.56 361 CYS A O 1
ATOM 2775 N N . LYS A 1 362 ? -8.028 0.735 29.435 1.00 88.75 362 LYS A N 1
ATOM 2776 C CA . LYS A 1 362 ? -9.175 1.372 28.741 1.00 88.75 362 LYS A CA 1
ATOM 2777 C C . LYS A 1 362 ? -9.127 2.906 28.682 1.00 88.75 362 LYS A C 1
ATOM 2779 O O . LYS A 1 362 ? -10.145 3.531 28.404 1.00 88.75 362 LYS A O 1
ATOM 2784 N N . THR A 1 363 ? -7.995 3.526 29.001 1.00 87.75 363 THR A N 1
ATOM 2785 C CA . THR A 1 363 ? -7.855 4.992 28.973 1.00 87.75 363 THR A CA 1
ATOM 2786 C C . THR A 1 363 ? -6.843 5.411 27.920 1.00 87.75 363 THR A C 1
ATOM 2788 O O . THR A 1 363 ? -5.960 4.630 27.571 1.00 87.75 363 THR A O 1
ATOM 2791 N N . ASP A 1 364 ? -6.955 6.638 27.417 1.00 89.38 364 ASP A N 1
ATOM 2792 C CA . ASP A 1 364 ? -6.074 7.111 26.350 1.00 89.38 364 ASP A CA 1
ATOM 2793 C C . ASP A 1 364 ? -4.597 6.995 26.739 1.00 89.38 364 ASP A C 1
ATOM 2795 O O . ASP A 1 364 ? -4.191 7.352 27.849 1.00 89.38 364 ASP A O 1
ATOM 2799 N N . ALA A 1 365 ? -3.810 6.451 25.812 1.00 89.25 365 ALA A N 1
ATOM 2800 C CA . ALA A 1 365 ? -2.377 6.216 25.912 1.00 89.25 365 ALA A CA 1
ATOM 2801 C C . ALA A 1 365 ? -1.949 5.464 27.189 1.00 89.25 365 ALA A C 1
ATOM 2803 O O . ALA A 1 365 ? -0.802 5.571 27.625 1.00 89.25 365 ALA A O 1
ATOM 2804 N N . CYS A 1 366 ? -2.836 4.667 27.796 1.00 91.25 366 CYS A N 1
ATOM 2805 C CA . CYS A 1 366 ? -2.561 3.974 29.059 1.00 91.25 366 CYS A CA 1
ATOM 2806 C C . CYS A 1 366 ? -1.458 2.912 28.964 1.00 91.25 366 CYS A C 1
ATOM 2808 O O . CYS A 1 366 ? -0.902 2.503 29.982 1.00 91.25 366 CYS A O 1
ATOM 2810 N N . ASN A 1 367 ? -1.119 2.482 27.748 1.00 91.88 367 ASN A N 1
ATOM 2811 C CA . ASN A 1 367 ? -0.061 1.519 27.477 1.00 91.88 367 ASN A CA 1
ATOM 2812 C C . ASN A 1 367 ? 1.335 2.151 27.276 1.00 91.88 367 ASN A C 1
ATOM 2814 O O . ASN A 1 367 ? 2.285 1.422 26.999 1.00 91.88 367 ASN A O 1
ATOM 2818 N N . THR A 1 368 ? 1.483 3.470 27.459 1.00 89.25 368 THR A N 1
ATOM 2819 C CA . THR A 1 368 ? 2.759 4.188 27.257 1.00 89.25 368 THR A CA 1
ATOM 2820 C C . THR A 1 368 ? 3.808 3.907 28.330 1.00 89.25 368 THR A C 1
ATOM 2822 O O . THR A 1 368 ? 4.931 3.512 28.020 1.00 89.25 368 THR A O 1
ATOM 2825 N N . ALA A 1 369 ? 3.437 4.061 29.603 1.00 79.38 369 ALA A N 1
ATOM 2826 C CA . ALA A 1 369 ? 4.344 3.934 30.748 1.00 79.38 369 ALA A CA 1
ATOM 2827 C C . ALA A 1 369 ? 4.250 2.579 31.474 1.00 79.38 369 ALA A C 1
ATOM 2829 O O . ALA A 1 369 ? 4.779 2.430 32.573 1.00 79.38 369 ALA A O 1
ATOM 2830 N N . PHE A 1 370 ? 3.540 1.603 30.910 1.00 71.88 370 PHE A N 1
ATOM 2831 C CA . PHE A 1 370 ? 3.201 0.368 31.612 1.00 71.88 370 PHE A CA 1
ATOM 2832 C C . PHE A 1 370 ? 4.389 -0.616 31.615 1.00 71.88 370 PHE A C 1
ATOM 2834 O O . PHE A 1 370 ? 4.758 -1.123 30.550 1.00 71.88 370 PHE A O 1
ATOM 2841 N N . PRO A 1 371 ? 4.990 -0.937 32.779 1.00 73.06 371 PRO A N 1
ATOM 2842 C CA . PRO A 1 371 ? 6.072 -1.908 32.858 1.00 73.06 371 PRO A CA 1
ATOM 2843 C C . PRO A 1 371 ? 5.483 -3.315 32.747 1.00 73.06 371 PRO A C 1
ATOM 2845 O O . PRO A 1 371 ? 5.141 -3.953 33.745 1.00 73.06 371 PRO A O 1
ATOM 2848 N N . ALA A 1 372 ? 5.332 -3.801 31.521 1.00 73.50 372 ALA A N 1
ATOM 2849 C CA . ALA A 1 372 ? 4.879 -5.160 31.298 1.00 73.50 372 ALA A CA 1
ATOM 2850 C C . ALA A 1 372 ? 5.976 -6.147 31.735 1.00 73.50 372 ALA A C 1
ATOM 2852 O O . ALA A 1 372 ? 7.168 -5.930 31.505 1.00 73.50 372 ALA A O 1
ATOM 2853 N N . LYS A 1 373 ? 5.575 -7.248 32.374 1.00 82.44 373 LYS A N 1
ATOM 2854 C CA . LYS A 1 373 ? 6.459 -8.370 32.712 1.00 82.44 373 LYS A CA 1
ATOM 2855 C C . LYS A 1 373 ? 5.766 -9.672 32.349 1.00 82.44 373 LYS A C 1
ATOM 2857 O O . LYS A 1 373 ? 4.556 -9.796 32.530 1.00 82.44 373 LYS A O 1
ATOM 2862 N N . LEU A 1 374 ? 6.537 -10.644 31.870 1.00 84.19 374 LEU A N 1
ATOM 2863 C CA . LEU A 1 374 ? 6.039 -12.007 31.717 1.00 84.19 374 LEU A CA 1
ATOM 2864 C C . LEU A 1 374 ? 5.675 -12.572 33.092 1.00 84.19 374 LEU A C 1
ATOM 2866 O O . LEU A 1 374 ? 6.367 -12.320 34.085 1.00 84.19 374 LEU A O 1
ATOM 2870 N N . LYS A 1 375 ? 4.591 -13.349 33.147 1.00 83.62 375 LYS A N 1
ATOM 2871 C CA . LYS A 1 375 ? 4.237 -14.079 34.363 1.00 83.62 375 LYS A CA 1
ATOM 2872 C C . LYS A 1 375 ? 5.332 -15.088 34.703 1.00 83.62 375 LYS A C 1
ATOM 2874 O O . LYS A 1 375 ? 6.020 -15.621 33.832 1.00 83.62 375 LYS A O 1
ATOM 2879 N N . ARG A 1 376 ? 5.507 -15.340 36.001 1.00 85.25 376 ARG A N 1
ATOM 2880 C CA . ARG A 1 376 ? 6.462 -16.339 36.478 1.00 85.25 376 ARG A CA 1
ATOM 2881 C C . ARG A 1 376 ? 6.004 -17.722 36.018 1.00 85.25 376 ARG A C 1
ATOM 2883 O O . ARG A 1 376 ? 4.875 -18.107 36.296 1.00 85.25 376 ARG A O 1
ATOM 2890 N N . LEU A 1 377 ? 6.902 -18.459 35.370 1.00 85.06 377 LEU A N 1
ATOM 2891 C CA . LEU A 1 377 ? 6.643 -19.838 34.974 1.00 85.06 377 LEU A CA 1
ATOM 2892 C C . LEU A 1 377 ? 6.537 -20.727 36.218 1.00 85.06 377 LEU A C 1
ATOM 2894 O O . LEU A 1 377 ? 7.463 -20.788 37.031 1.00 85.06 377 LEU A O 1
ATOM 2898 N N . GLU A 1 378 ? 5.419 -21.429 36.340 1.00 86.31 378 GLU A N 1
ATOM 2899 C CA . GLU A 1 378 ? 5.250 -22.497 37.316 1.00 86.31 378 GLU A CA 1
ATOM 2900 C C . GLU A 1 378 ? 5.899 -23.774 36.784 1.00 86.31 378 GLU A C 1
ATOM 2902 O O . GLU A 1 378 ? 5.545 -24.261 35.719 1.00 86.31 378 GLU A O 1
ATOM 2907 N N . THR A 1 379 ? 6.862 -24.324 37.521 1.00 88.19 379 THR A N 1
ATOM 2908 C CA . THR A 1 379 ? 7.631 -25.507 37.095 1.00 88.19 379 THR A CA 1
ATOM 2909 C C . THR A 1 379 ? 7.162 -26.804 37.750 1.00 88.19 379 THR A C 1
ATOM 2911 O O . THR A 1 379 ? 7.767 -27.854 37.549 1.00 88.19 379 THR A O 1
ATOM 2914 N N . LYS A 1 380 ? 6.109 -26.747 38.573 1.00 93.94 380 LYS A N 1
ATOM 2915 C CA . LYS A 1 380 ? 5.560 -27.926 39.244 1.00 93.94 380 LYS A CA 1
ATOM 2916 C C . LYS A 1 380 ? 4.834 -28.792 38.218 1.00 93.94 380 LYS A C 1
ATOM 2918 O O . LYS A 1 380 ? 3.934 -28.297 37.548 1.00 93.94 380 LYS A O 1
ATOM 2923 N N . LEU A 1 381 ? 5.196 -30.071 38.144 1.00 93.06 381 LEU A N 1
ATOM 2924 C CA . LEU A 1 381 ? 4.503 -31.055 37.312 1.00 93.06 381 LEU A CA 1
ATOM 2925 C C . LEU A 1 381 ? 3.013 -31.095 37.662 1.00 93.06 381 LEU A C 1
ATOM 2927 O O . LEU A 1 381 ? 2.655 -31.157 38.843 1.00 93.06 381 LEU A O 1
ATOM 2931 N N . ASN A 1 382 ? 2.161 -31.063 36.641 1.00 91.94 382 ASN A N 1
ATOM 2932 C CA . ASN A 1 382 ? 0.709 -31.130 36.811 1.00 91.94 382 ASN A CA 1
ATOM 2933 C C . ASN A 1 382 ? 0.124 -32.520 36.500 1.00 91.94 382 ASN A C 1
ATOM 2935 O O . ASN A 1 382 ? -1.067 -32.734 36.704 1.00 91.94 382 ASN A O 1
ATOM 2939 N N . GLY A 1 383 ? 0.967 -33.467 36.072 1.00 89.88 383 GLY A N 1
ATOM 2940 C CA . GLY A 1 383 ? 0.598 -34.862 35.818 1.00 89.88 383 GLY A CA 1
ATOM 2941 C C . GLY A 1 383 ? 0.120 -35.153 34.394 1.00 89.88 383 GLY A C 1
ATOM 2942 O O . GLY A 1 383 ? -0.050 -36.322 34.062 1.00 89.88 383 GLY A O 1
ATOM 2943 N N . LEU A 1 384 ? -0.054 -34.131 33.551 1.00 91.00 384 LEU A N 1
ATOM 2944 C CA . LEU A 1 384 ? -0.333 -34.300 32.127 1.00 91.00 384 LEU A CA 1
ATOM 2945 C C . LEU A 1 384 ? 0.966 -34.583 31.363 1.00 91.00 384 LEU A C 1
ATOM 2947 O O . LEU A 1 384 ? 2.011 -33.994 31.648 1.00 91.00 384 LEU A O 1
ATOM 2951 N N . ARG A 1 385 ? 0.890 -35.471 30.371 1.00 92.75 385 ARG A N 1
ATOM 2952 C CA . ARG A 1 385 ? 2.003 -35.816 29.489 1.00 92.75 385 ARG A CA 1
ATOM 2953 C C . ARG A 1 385 ? 1.531 -35.764 28.042 1.00 92.75 385 ARG A C 1
ATOM 2955 O O . ARG A 1 385 ? 0.556 -36.425 27.702 1.00 92.75 385 ARG A O 1
ATOM 2962 N N . CYS A 1 386 ? 2.218 -34.982 27.217 1.00 92.00 386 CYS A N 1
ATOM 2963 C CA . CYS A 1 386 ? 1.832 -34.737 25.828 1.00 92.00 386 CYS A CA 1
ATOM 2964 C C . CYS A 1 386 ? 2.927 -35.189 24.857 1.00 92.00 386 CYS A C 1
ATOM 2966 O O . CYS A 1 386 ? 4.112 -35.122 25.214 1.00 92.00 386 CYS A O 1
ATOM 2968 N N . PRO A 1 387 ? 2.567 -35.589 23.623 1.00 91.38 387 PRO A N 1
ATOM 2969 C CA . PRO A 1 387 ? 3.511 -35.623 22.515 1.00 91.38 387 PRO A CA 1
ATOM 2970 C C . PRO A 1 387 ? 4.195 -34.260 22.357 1.00 91.38 387 PRO A C 1
ATOM 2972 O O . PRO A 1 387 ? 3.561 -33.218 22.519 1.00 91.38 387 PRO A O 1
ATOM 2975 N N . ALA A 1 388 ? 5.492 -34.262 22.072 1.00 90.06 388 ALA A N 1
ATOM 2976 C CA . ALA A 1 388 ? 6.328 -33.078 21.981 1.00 90.06 388 ALA A CA 1
ATOM 2977 C C . ALA A 1 388 ? 7.232 -33.164 20.758 1.00 90.06 388 ALA A C 1
ATOM 2979 O O . ALA A 1 388 ? 7.984 -34.126 20.610 1.00 90.06 388 ALA A O 1
ATOM 2980 N N . CYS A 1 389 ? 7.193 -32.148 19.902 1.00 87.19 389 CYS A N 1
ATOM 2981 C CA . CYS A 1 389 ? 8.140 -32.024 18.805 1.00 87.19 389 CYS A CA 1
ATOM 2982 C C . CYS A 1 389 ? 8.150 -30.611 18.220 1.00 87.19 389 CYS A C 1
ATOM 2984 O O . CYS A 1 389 ? 7.250 -29.805 18.446 1.00 87.19 389 CYS A O 1
ATOM 2986 N N . TYR A 1 390 ? 9.203 -30.318 17.462 1.00 84.69 390 TYR A N 1
ATOM 2987 C CA . TYR A 1 390 ? 9.316 -29.125 16.635 1.00 84.69 390 TYR A CA 1
ATOM 2988 C C . TYR A 1 390 ? 10.102 -29.500 15.382 1.00 84.69 390 TYR A C 1
ATOM 2990 O O . TYR A 1 390 ? 11.232 -29.985 15.499 1.00 84.69 390 TYR A O 1
ATOM 2998 N N . ALA A 1 391 ? 9.517 -29.287 14.208 1.00 81.94 391 ALA A N 1
ATOM 2999 C CA . ALA A 1 391 ? 10.185 -29.464 12.928 1.00 81.94 391 ALA A CA 1
ATOM 3000 C C . ALA A 1 391 ? 9.961 -28.248 12.030 1.00 81.94 391 ALA A C 1
ATOM 3002 O O . ALA A 1 391 ? 8.828 -27.825 11.793 1.00 81.94 391 ALA A O 1
ATOM 3003 N N . SER A 1 392 ? 11.060 -27.728 11.491 1.00 74.38 392 SER A N 1
ATOM 3004 C CA . SER A 1 392 ? 11.045 -26.722 10.432 1.00 74.38 392 SER A CA 1
ATOM 3005 C C . SER A 1 392 ? 10.925 -27.399 9.065 1.00 74.38 392 SER A C 1
ATOM 3007 O O . SER A 1 392 ? 11.485 -28.470 8.841 1.00 74.38 392 SER A O 1
ATOM 3009 N N . PHE A 1 393 ? 10.224 -26.750 8.139 1.00 74.25 393 PHE A N 1
ATOM 3010 C CA . PHE A 1 393 ? 9.959 -27.190 6.764 1.00 74.25 393 PHE A CA 1
ATOM 3011 C C . PHE A 1 393 ? 9.180 -28.512 6.629 1.00 74.25 393 PHE A C 1
ATOM 3013 O O . PHE A 1 393 ? 9.246 -29.153 5.582 1.00 74.25 393 PHE A O 1
ATOM 3020 N N . SER A 1 394 ? 8.409 -28.899 7.651 1.00 73.75 394 SER A N 1
ATOM 3021 C CA . SER A 1 394 ? 7.585 -30.116 7.665 1.00 73.75 394 SER A CA 1
ATOM 3022 C C . SER A 1 394 ? 6.149 -29.820 8.109 1.00 73.75 394 SER A C 1
ATOM 3024 O O . SER A 1 394 ? 5.918 -28.850 8.827 1.00 73.75 394 SER A O 1
ATOM 3026 N N . ASP A 1 395 ? 5.207 -30.674 7.694 1.00 67.50 395 ASP A N 1
ATOM 3027 C CA . ASP A 1 395 ? 3.794 -30.654 8.119 1.00 67.50 395 ASP A CA 1
ATOM 3028 C C . ASP A 1 395 ? 3.523 -31.586 9.318 1.00 67.50 395 ASP A C 1
ATOM 3030 O O . ASP A 1 395 ? 2.430 -31.587 9.870 1.00 67.50 395 ASP A O 1
ATOM 3034 N N . SER A 1 396 ? 4.509 -32.393 9.724 1.00 74.31 396 SER A N 1
ATOM 3035 C CA . SER A 1 396 ? 4.431 -33.275 10.896 1.00 74.31 396 SER A CA 1
ATOM 3036 C C . SER A 1 396 ? 5.808 -33.484 11.534 1.00 74.31 396 SER A C 1
ATOM 3038 O O . SER A 1 396 ? 6.847 -33.254 10.902 1.00 74.31 396 SER A O 1
ATOM 3040 N N . CYS A 1 397 ? 5.833 -33.911 12.795 1.00 80.69 397 CYS A N 1
ATOM 3041 C CA . CYS A 1 397 ? 7.056 -34.275 13.505 1.00 80.69 397 CYS A CA 1
ATOM 3042 C C . CYS A 1 397 ? 6.840 -35.464 14.454 1.00 80.69 397 CYS A C 1
ATOM 3044 O O . CYS A 1 397 ? 5.711 -35.742 14.850 1.00 80.69 397 CYS A O 1
ATOM 3046 N N . SER A 1 398 ? 7.924 -36.197 14.750 1.00 73.75 398 SER A N 1
ATOM 3047 C CA . SER A 1 398 ? 7.904 -37.476 15.477 1.00 73.75 398 SER A CA 1
ATOM 3048 C C . SER A 1 398 ? 7.757 -37.322 16.991 1.00 73.75 398 SER A C 1
ATOM 3050 O O . SER A 1 398 ? 8.282 -36.373 17.571 1.00 73.75 398 SER A O 1
ATOM 3052 N N . ASP A 1 399 ? 7.138 -38.319 17.620 1.00 67.38 399 ASP A N 1
ATOM 3053 C CA . ASP A 1 399 ? 6.603 -38.252 18.980 1.00 67.38 399 ASP A CA 1
ATOM 3054 C C . ASP A 1 399 ? 7.653 -38.510 20.077 1.00 67.38 399 ASP A C 1
ATOM 3056 O O . ASP A 1 399 ? 7.863 -39.633 20.540 1.00 67.38 399 ASP A O 1
ATOM 3060 N N . GLU A 1 400 ? 8.297 -37.442 20.549 1.00 80.12 400 GLU A N 1
ATOM 3061 C CA . GLU A 1 400 ? 8.829 -37.432 21.915 1.00 80.12 400 GLU A CA 1
ATOM 3062 C C . GLU A 1 400 ? 7.698 -37.114 22.897 1.00 80.12 400 GLU A C 1
ATOM 3064 O O . GLU A 1 400 ? 6.614 -36.706 22.494 1.00 80.12 400 GLU A O 1
ATOM 3069 N N . THR A 1 401 ? 7.920 -37.292 24.200 1.00 89.19 401 THR A N 1
ATOM 3070 C CA . THR A 1 401 ? 6.931 -36.904 25.219 1.00 89.19 401 THR A CA 1
ATOM 3071 C C . THR A 1 401 ? 7.503 -35.858 26.154 1.00 89.19 401 THR A C 1
ATOM 3073 O O . THR A 1 401 ? 8.664 -35.963 26.555 1.00 89.19 401 THR A O 1
ATOM 3076 N N . VAL A 1 402 ? 6.675 -34.905 26.567 1.00 92.06 402 VAL A N 1
ATOM 3077 C CA . VAL A 1 402 ? 7.018 -33.894 27.566 1.00 92.06 402 VAL A CA 1
ATOM 3078 C C . VAL A 1 402 ? 6.028 -33.948 28.729 1.00 92.06 402 VAL A C 1
ATOM 3080 O O . VAL A 1 402 ? 4.825 -34.110 28.524 1.00 92.06 402 VAL A O 1
ATOM 3083 N N . ASP A 1 403 ? 6.544 -33.830 29.953 1.00 93.62 403 ASP A N 1
ATOM 3084 C CA . ASP A 1 403 ? 5.715 -33.692 31.149 1.00 93.62 403 ASP A CA 1
ATOM 3085 C C . ASP A 1 403 ? 5.319 -32.218 31.326 1.00 93.62 403 ASP A C 1
ATOM 3087 O O . ASP A 1 403 ? 6.173 -31.321 31.341 1.00 93.62 403 ASP A O 1
ATOM 3091 N N . CYS A 1 404 ? 4.020 -31.968 31.448 1.00 93.44 404 CYS A N 1
ATOM 3092 C CA . CYS A 1 404 ? 3.462 -30.628 31.527 1.00 93.44 404 CYS A CA 1
ATOM 3093 C C . CYS A 1 404 ? 3.558 -30.053 32.945 1.00 93.44 404 CYS A C 1
ATOM 3095 O O . CYS A 1 404 ? 3.590 -30.772 33.954 1.00 93.44 404 CYS A O 1
ATOM 3097 N N . VAL A 1 405 ? 3.617 -28.724 33.032 1.00 93.06 405 VAL A N 1
ATOM 3098 C CA . VAL A 1 405 ? 3.793 -28.004 34.300 1.00 93.06 405 VAL A CA 1
ATOM 3099 C C . VAL A 1 405 ? 2.737 -26.928 34.519 1.00 93.06 405 VAL A C 1
ATOM 3101 O O . VAL A 1 405 ? 2.216 -26.325 33.584 1.00 93.06 405 VAL A O 1
ATOM 3104 N N . GLY A 1 406 ? 2.429 -26.660 35.788 1.00 91.69 406 GLY A N 1
ATOM 3105 C CA . GLY A 1 406 ? 1.529 -25.582 36.192 1.00 91.69 406 GLY A CA 1
ATOM 3106 C C . GLY A 1 406 ? 0.176 -25.657 35.483 1.00 91.69 406 GLY A C 1
ATOM 3107 O O . GLY A 1 406 ? -0.536 -26.657 35.578 1.00 91.69 406 GLY A O 1
ATOM 3108 N N . SER A 1 407 ? -0.159 -24.598 34.744 1.00 90.31 407 SER A N 1
ATOM 3109 C CA . SER A 1 407 ? -1.441 -24.441 34.040 1.00 90.31 407 SER A CA 1
ATOM 3110 C C . SER A 1 407 ? -1.489 -25.026 32.615 1.00 90.31 407 SER A C 1
ATOM 3112 O O . SER A 1 407 ? -2.525 -24.916 31.949 1.00 90.31 407 SER A O 1
ATOM 3114 N N . GLU A 1 408 ? -0.404 -25.661 32.150 1.00 91.56 408 GLU A N 1
ATOM 3115 C CA . GLU A 1 408 ? -0.319 -26.359 30.858 1.00 91.56 408 GLU A CA 1
ATOM 3116 C C . GLU A 1 408 ? -1.251 -27.593 30.857 1.00 91.56 408 GLU A C 1
ATOM 3118 O O . GLU A 1 408 ? -0.851 -28.686 31.241 1.00 91.56 408 GLU A O 1
ATOM 3123 N N . SER A 1 409 ? -2.521 -27.416 30.494 1.00 90.50 409 SER A N 1
ATOM 3124 C CA . SER A 1 409 ? -3.601 -28.406 30.686 1.00 90.50 409 SER A CA 1
ATOM 3125 C C . SER A 1 409 ? -4.130 -29.019 29.388 1.00 90.50 409 SER A C 1
ATOM 3127 O O . SER A 1 409 ? -5.118 -29.749 29.422 1.00 90.50 409 SER A O 1
ATOM 3129 N N . HIS A 1 410 ? -3.519 -28.685 28.251 1.00 90.69 410 HIS A N 1
ATOM 3130 C CA . HIS A 1 410 ? -3.907 -29.186 26.935 1.00 90.69 410 HIS A CA 1
ATOM 3131 C C . HIS A 1 410 ? -2.678 -29.724 26.206 1.00 90.69 410 HIS A C 1
ATOM 3133 O O . HIS A 1 410 ? -1.585 -29.166 26.341 1.00 90.69 410 HIS A O 1
ATOM 3139 N N . CYS A 1 411 ? -2.877 -30.774 25.415 1.00 90.81 411 CYS A N 1
ATOM 3140 C CA . CYS A 1 411 ? -1.913 -31.185 24.403 1.00 90.81 411 CYS A CA 1
ATOM 3141 C C . CYS A 1 411 ? -2.286 -30.517 23.084 1.00 90.81 411 CYS A C 1
ATOM 3143 O O . CYS A 1 411 ? -3.465 -30.491 22.730 1.00 90.81 411 CYS A O 1
ATOM 3145 N N . ILE A 1 412 ? -1.295 -29.966 22.387 1.00 88.62 412 ILE A N 1
ATOM 3146 C CA . ILE A 1 412 ? -1.487 -29.346 21.075 1.00 88.62 412 ILE A CA 1
ATOM 3147 C C . ILE A 1 412 ? -0.758 -30.135 19.993 1.00 88.62 412 ILE A C 1
ATOM 3149 O O . ILE A 1 412 ? 0.358 -30.606 20.221 1.00 88.62 412 ILE A O 1
ATOM 3153 N N . ASP A 1 413 ? -1.378 -30.210 18.821 1.00 86.25 413 ASP A N 1
ATOM 3154 C CA . ASP A 1 413 ? -0.753 -30.582 17.554 1.00 86.25 413 ASP A CA 1
ATOM 3155 C C . ASP A 1 413 ? -1.038 -29.462 16.551 1.00 86.25 413 ASP A C 1
ATOM 3157 O O . ASP A 1 413 ? -2.186 -29.188 16.192 1.00 86.25 413 ASP A O 1
ATOM 3161 N N . LEU A 1 414 ? 0.010 -28.726 16.193 1.00 80.31 414 LEU A N 1
ATOM 3162 C CA . LEU A 1 414 ? -0.084 -27.513 15.401 1.00 80.31 414 LEU A CA 1
ATOM 3163 C C . LEU A 1 414 ? 0.799 -27.641 14.168 1.00 80.31 414 LEU A C 1
ATOM 3165 O O . LEU A 1 414 ? 2.010 -27.844 14.268 1.00 80.31 414 LEU A O 1
ATOM 3169 N N . ALA A 1 415 ? 0.198 -27.398 13.008 1.00 79.25 415 ALA A N 1
ATOM 3170 C CA . ALA A 1 415 ? 0.901 -27.202 11.752 1.00 79.25 415 ALA A CA 1
ATOM 3171 C C . ALA A 1 415 ? 0.595 -25.809 11.195 1.00 79.25 415 ALA A C 1
ATOM 3173 O O . ALA A 1 415 ? -0.505 -25.268 11.348 1.00 79.25 415 ALA A O 1
ATOM 3174 N N . GLY A 1 416 ? 1.582 -25.205 10.546 1.00 76.69 416 GLY A N 1
ATOM 3175 C CA . GLY A 1 416 ? 1.422 -23.882 9.971 1.00 76.69 416 GLY A CA 1
ATOM 3176 C C . GLY A 1 416 ? 2.618 -23.420 9.163 1.00 76.69 416 GLY A C 1
ATOM 3177 O O . GLY A 1 416 ? 3.506 -24.184 8.789 1.00 76.69 416 GLY A O 1
ATOM 3178 N N . PHE A 1 417 ? 2.636 -22.122 8.910 1.00 70.00 417 PHE A N 1
ATOM 3179 C CA . PHE A 1 417 ? 3.686 -21.418 8.204 1.00 70.00 417 PHE A CA 1
ATOM 3180 C C . PHE A 1 417 ? 4.256 -20.320 9.096 1.00 70.00 417 PHE A C 1
ATOM 3182 O O . PHE A 1 417 ? 3.526 -19.640 9.814 1.00 70.00 417 PHE A O 1
ATOM 3189 N N . ILE A 1 418 ? 5.569 -20.141 9.032 1.00 64.81 418 ILE A N 1
ATOM 3190 C CA . ILE A 1 418 ? 6.289 -18.985 9.549 1.00 64.81 418 ILE A CA 1
ATOM 3191 C C . ILE A 1 418 ? 6.845 -18.259 8.329 1.00 64.81 418 ILE A C 1
ATOM 3193 O O . ILE A 1 418 ? 7.667 -18.792 7.586 1.00 64.81 418 ILE A O 1
ATOM 3197 N N . HIS A 1 419 ? 6.382 -17.046 8.109 1.00 62.41 419 HIS A N 1
ATOM 3198 C CA . HIS A 1 419 ? 6.904 -16.118 7.126 1.00 62.41 419 HIS A CA 1
ATOM 3199 C C . HIS A 1 419 ? 8.003 -15.295 7.796 1.00 62.41 419 HIS A C 1
ATOM 3201 O O . HIS A 1 419 ? 7.737 -14.701 8.828 1.00 62.41 419 HIS A O 1
ATOM 3207 N N . THR A 1 420 ? 9.217 -15.252 7.256 1.00 54.69 420 THR A N 1
ATOM 3208 C CA . THR A 1 420 ? 10.329 -14.403 7.704 1.00 54.69 420 THR A CA 1
ATOM 3209 C C . THR A 1 420 ? 10.835 -13.548 6.535 1.00 54.69 420 THR A C 1
ATOM 3211 O O . THR A 1 420 ? 11.543 -14.012 5.643 1.00 54.69 420 THR A O 1
ATOM 3214 N N . GLY A 1 421 ? 10.453 -12.275 6.503 1.00 60.84 421 GLY A N 1
ATOM 3215 C CA . GLY A 1 421 ? 10.693 -11.356 5.399 1.00 60.84 421 GLY A CA 1
ATOM 3216 C C . GLY A 1 421 ? 9.924 -11.830 4.172 1.00 60.84 421 GLY A C 1
ATOM 3217 O O . GLY A 1 421 ? 8.698 -11.804 4.160 1.00 60.84 421 GLY A O 1
ATOM 3218 N N . GLU A 1 422 ? 10.656 -12.301 3.167 1.00 49.53 422 GLU A N 1
ATOM 3219 C CA . GLU A 1 422 ? 10.107 -12.894 1.939 1.00 49.53 422 GLU A CA 1
ATOM 3220 C C . GLU A 1 422 ? 10.113 -14.435 1.962 1.00 49.53 422 GLU A C 1
ATOM 3222 O O . GLU A 1 422 ? 9.530 -15.076 1.086 1.00 49.53 422 GLU A O 1
ATOM 3227 N N . ALA A 1 423 ? 10.758 -15.060 2.954 1.00 49.62 423 ALA A N 1
ATOM 3228 C CA . ALA A 1 423 ? 10.826 -16.512 3.072 1.00 49.62 423 ALA A CA 1
ATOM 3229 C C . ALA A 1 423 ? 9.594 -17.052 3.806 1.00 49.62 423 ALA A C 1
ATOM 3231 O O . ALA A 1 423 ? 9.162 -16.492 4.804 1.00 49.62 423 ALA A O 1
ATOM 3232 N N . THR A 1 424 ? 9.032 -18.168 3.344 1.00 68.56 424 THR A N 1
ATOM 3233 C CA . THR A 1 424 ? 7.977 -18.895 4.064 1.00 68.56 424 THR A CA 1
ATOM 3234 C C . THR A 1 424 ? 8.465 -20.302 4.373 1.00 68.56 424 THR A C 1
ATOM 3236 O O . THR A 1 424 ? 8.758 -21.073 3.461 1.00 68.56 424 THR A O 1
ATOM 3239 N N . GLY A 1 425 ? 8.560 -20.639 5.656 1.00 66.88 425 GLY A N 1
ATOM 3240 C CA . GLY A 1 425 ? 8.889 -21.974 6.140 1.00 66.88 425 GLY A CA 1
ATOM 3241 C C . GLY A 1 425 ? 7.665 -22.641 6.752 1.00 66.88 425 GLY A C 1
ATOM 3242 O O . GLY A 1 425 ? 6.958 -22.030 7.546 1.00 66.88 425 GLY A O 1
ATOM 3243 N N . LYS A 1 426 ? 7.409 -23.902 6.404 1.00 78.81 426 LYS A N 1
ATOM 3244 C CA . LYS A 1 426 ? 6.437 -24.727 7.135 1.00 78.81 426 LYS A CA 1
ATOM 3245 C C . LYS A 1 426 ? 6.950 -25.018 8.541 1.00 78.81 426 LYS A C 1
ATOM 3247 O O . LYS A 1 426 ? 8.159 -25.127 8.737 1.00 78.81 426 LYS A O 1
ATOM 3252 N N . VAL A 1 427 ? 6.054 -25.153 9.505 1.00 79.75 427 VAL A N 1
ATOM 3253 C CA . VAL A 1 427 ? 6.387 -25.577 10.862 1.00 79.75 427 VAL A CA 1
ATOM 3254 C C . VAL A 1 427 ? 5.346 -26.572 11.349 1.00 79.75 427 VAL A C 1
ATOM 3256 O O . VAL A 1 427 ? 4.149 -26.360 11.164 1.00 79.75 427 VAL A O 1
ATOM 3259 N N . ALA A 1 428 ? 5.815 -27.626 12.004 1.00 83.94 428 ALA A N 1
ATOM 3260 C CA . ALA A 1 428 ? 4.985 -28.546 12.763 1.00 83.94 428 ALA A CA 1
ATOM 3261 C C . ALA A 1 428 ? 5.497 -28.597 14.200 1.00 83.94 428 ALA A C 1
ATOM 3263 O O . ALA A 1 428 ? 6.711 -28.674 14.427 1.00 83.94 428 ALA A O 1
ATOM 3264 N N . MET A 1 429 ? 4.591 -28.524 15.170 1.00 86.56 429 MET A N 1
ATOM 3265 C CA . MET A 1 429 ? 4.937 -28.584 16.580 1.00 86.56 429 MET A CA 1
ATOM 3266 C C . MET A 1 429 ? 3.862 -29.278 17.409 1.00 86.56 429 MET A C 1
ATOM 3268 O O . MET A 1 429 ? 2.672 -29.035 17.233 1.00 86.56 429 MET A O 1
ATOM 3272 N N . LYS A 1 430 ? 4.313 -30.087 18.364 1.00 90.19 430 LYS A N 1
ATOM 3273 C CA . LYS A 1 430 ? 3.467 -30.719 19.378 1.00 90.19 430 LYS A CA 1
ATOM 3274 C C . LYS A 1 430 ? 3.987 -30.376 20.762 1.00 90.19 430 LYS A C 1
ATOM 3276 O O . LYS A 1 430 ? 5.197 -30.200 20.931 1.00 90.19 430 LYS A O 1
ATOM 3281 N N . GLY A 1 431 ? 3.110 -30.287 21.753 1.00 91.81 431 GLY A N 1
ATOM 3282 C CA . GLY A 1 431 ? 3.549 -30.058 23.126 1.00 91.81 431 GLY A CA 1
ATOM 3283 C C . GLY A 1 431 ? 2.430 -29.796 24.119 1.00 91.81 431 GLY A C 1
ATOM 3284 O O . GLY A 1 431 ? 1.248 -29.921 23.807 1.00 91.81 431 GLY A O 1
ATOM 3285 N N . CYS A 1 432 ? 2.824 -29.399 25.326 1.00 92.69 432 CYS A N 1
ATOM 3286 C CA . CYS A 1 432 ? 1.892 -28.912 26.335 1.00 92.69 432 CYS A CA 1
ATOM 3287 C C . CYS A 1 432 ? 1.565 -27.441 26.095 1.00 92.69 432 CYS A C 1
ATOM 3289 O O . CYS A 1 432 ? 2.455 -26.646 25.777 1.00 92.69 432 CYS A O 1
ATOM 3291 N N . ALA A 1 433 ? 0.319 -27.056 26.339 1.00 90.19 433 ALA A N 1
ATOM 3292 C CA . ALA A 1 433 ? -0.123 -25.679 26.225 1.00 90.19 433 ALA A CA 1
ATOM 3293 C C . ALA A 1 433 ? -1.106 -25.287 27.329 1.00 90.19 433 ALA A C 1
ATOM 3295 O O . ALA A 1 433 ? -1.835 -26.116 27.884 1.00 90.19 433 ALA A O 1
ATOM 3296 N N . THR A 1 434 ? -1.156 -23.996 27.648 1.00 88.12 434 THR A N 1
ATOM 3297 C CA . THR A 1 434 ? -2.253 -23.452 28.457 1.00 88.12 434 THR A CA 1
ATOM 3298 C C . THR A 1 434 ? -3.524 -23.306 27.604 1.00 88.12 434 THR A C 1
ATOM 3300 O O . THR A 1 434 ? -3.438 -23.193 26.378 1.00 88.12 434 THR A O 1
ATOM 3303 N N . PRO A 1 435 ? -4.726 -23.247 28.216 1.00 82.81 435 PRO A N 1
ATOM 3304 C CA . PRO A 1 435 ? -5.988 -23.151 27.469 1.00 82.81 435 PRO A CA 1
ATOM 3305 C C . PRO A 1 435 ? -6.049 -21.950 26.512 1.00 82.81 435 PRO A C 1
ATOM 3307 O O . PRO A 1 435 ? -6.720 -21.994 25.487 1.00 82.81 435 PRO A O 1
ATOM 3310 N N . ALA A 1 436 ? -5.321 -20.881 26.842 1.00 78.62 436 ALA A N 1
ATOM 3311 C CA . ALA A 1 436 ? -5.237 -19.653 26.064 1.00 78.62 436 ALA A CA 1
ATOM 3312 C C . ALA A 1 436 ? -4.664 -19.859 24.647 1.00 78.62 436 ALA A C 1
ATOM 3314 O O . ALA A 1 436 ? -5.066 -19.151 23.728 1.00 78.62 436 ALA A O 1
ATOM 3315 N N . VAL A 1 437 ? -3.772 -20.837 24.450 1.00 78.69 437 VAL A N 1
ATOM 3316 C CA . VAL A 1 437 ? -3.178 -21.164 23.135 1.00 78.69 437 VAL A CA 1
ATOM 3317 C C . VAL A 1 437 ? -4.220 -21.729 22.171 1.00 78.69 437 VAL A C 1
ATOM 3319 O O . VAL A 1 437 ? -4.142 -21.509 20.968 1.00 78.69 437 VAL A O 1
ATOM 3322 N N . CYS A 1 438 ? -5.223 -22.418 22.713 1.00 72.50 438 CYS A N 1
ATOM 3323 C CA . CYS A 1 438 ? -6.280 -23.071 21.945 1.00 72.50 438 CYS A CA 1
ATOM 3324 C C . CYS A 1 438 ? -7.369 -22.075 21.507 1.00 72.50 438 CYS A C 1
ATOM 3326 O O . CYS A 1 438 ? -8.273 -22.421 20.750 1.00 72.50 438 CYS A O 1
ATOM 3328 N N . ALA A 1 439 ? -7.306 -20.827 21.986 1.00 66.56 439 ALA A N 1
ATOM 3329 C CA . ALA A 1 439 ? -8.187 -19.773 21.519 1.00 66.56 439 ALA A CA 1
ATOM 3330 C C . ALA A 1 439 ? -7.747 -19.311 20.112 1.00 66.56 439 ALA A C 1
ATOM 3332 O O . ALA A 1 439 ? -6.558 -19.037 19.915 1.00 66.56 439 ALA A O 1
ATOM 3333 N N . PRO A 1 440 ? -8.684 -19.084 19.165 1.00 55.16 440 PRO A N 1
ATOM 3334 C CA . PRO A 1 440 ? -8.391 -18.614 17.797 1.00 55.16 440 PRO A CA 1
ATOM 3335 C C . PRO A 1 440 ? -7.601 -17.295 17.711 1.00 55.16 440 PRO A C 1
ATOM 3337 O O . PRO A 1 440 ? -7.185 -16.874 16.639 1.00 55.16 440 PRO A O 1
ATOM 3340 N N . ILE A 1 441 ? -7.461 -16.611 18.845 1.00 53.53 441 ILE A N 1
ATOM 3341 C CA . ILE A 1 441 ? -6.949 -15.253 18.994 1.00 53.53 441 ILE A CA 1
ATOM 3342 C C . ILE A 1 441 ? -5.427 -15.235 19.215 1.00 53.53 441 ILE A C 1
ATOM 3344 O O . ILE A 1 441 ? -4.765 -14.304 18.772 1.00 53.53 441 ILE A O 1
ATOM 3348 N N . LEU A 1 442 ? -4.871 -16.245 19.896 1.00 51.00 442 LEU A N 1
ATOM 3349 C CA . LEU A 1 442 ? -3.423 -16.392 20.105 1.00 51.00 442 LEU A CA 1
ATOM 3350 C C . LEU A 1 442 ? -2.804 -17.453 19.198 1.00 51.00 442 LEU A C 1
ATOM 3352 O O . LEU A 1 442 ? -1.651 -17.318 18.799 1.00 51.00 442 LEU A O 1
ATOM 3356 N N . GLY A 1 443 ? -3.578 -18.486 18.854 1.00 38.69 443 GLY A N 1
ATOM 3357 C CA . GLY A 1 443 ? -3.253 -19.452 17.807 1.00 38.69 443 GLY A CA 1
ATOM 3358 C C . GLY A 1 443 ? -3.529 -18.915 16.397 1.00 38.69 443 GLY A C 1
ATOM 3359 O O . GLY A 1 443 ? -3.751 -19.695 15.479 1.00 38.69 443 GLY A O 1
ATOM 3360 N N . GLY A 1 444 ? -3.560 -17.594 16.213 1.00 40.44 444 GLY A N 1
ATOM 3361 C CA . GLY A 1 444 ? -3.806 -16.927 14.938 1.00 40.44 444 GLY A CA 1
ATOM 3362 C C . GLY A 1 444 ? -2.770 -15.831 14.718 1.00 40.44 444 GLY A C 1
ATOM 3363 O O . GLY A 1 444 ? -2.531 -15.022 15.605 1.00 40.44 444 GLY A O 1
ATOM 3364 N N . ALA A 1 445 ? -2.128 -15.864 13.550 1.00 39.72 445 ALA A N 1
ATOM 3365 C CA . ALA A 1 445 ? -1.139 -14.926 13.022 1.00 39.72 445 ALA A CA 1
ATOM 3366 C C . ALA A 1 445 ? -0.555 -13.870 13.981 1.00 39.72 445 ALA A C 1
ATOM 3368 O O . ALA A 1 445 ? -1.045 -12.745 14.079 1.00 39.72 445 ALA A O 1
ATOM 3369 N N . ALA A 1 446 ? 0.578 -14.191 14.609 1.00 43.22 446 ALA A N 1
ATOM 3370 C CA . ALA A 1 446 ? 1.407 -13.186 15.264 1.00 43.22 446 ALA A CA 1
ATOM 3371 C C . ALA A 1 446 ? 2.365 -12.590 14.224 1.00 43.22 446 ALA A C 1
ATOM 3373 O O . ALA A 1 446 ? 3.111 -13.329 13.589 1.00 43.22 446 ALA A O 1
ATOM 3374 N N . THR A 1 447 ? 2.342 -11.267 14.038 1.00 41.38 447 THR A N 1
ATOM 3375 C CA . THR A 1 447 ? 3.304 -10.548 13.185 1.00 41.38 447 THR A CA 1
ATOM 3376 C C . THR A 1 447 ? 4.292 -9.797 14.073 1.00 41.38 447 THR A C 1
ATOM 3378 O O . THR A 1 447 ? 3.895 -8.945 14.863 1.00 41.38 447 THR A O 1
ATOM 3381 N N . PHE A 1 448 ? 5.579 -10.104 13.954 1.00 39.22 448 PHE A N 1
ATOM 3382 C CA . PHE A 1 448 ? 6.663 -9.528 14.735 1.00 39.22 448 PHE A CA 1
ATOM 3383 C C . PHE A 1 448 ? 7.883 -9.251 13.856 1.00 39.22 448 PHE A C 1
ATOM 3385 O O . PHE A 1 448 ? 8.459 -10.188 13.329 1.00 39.22 448 PHE A O 1
ATOM 3392 N N . T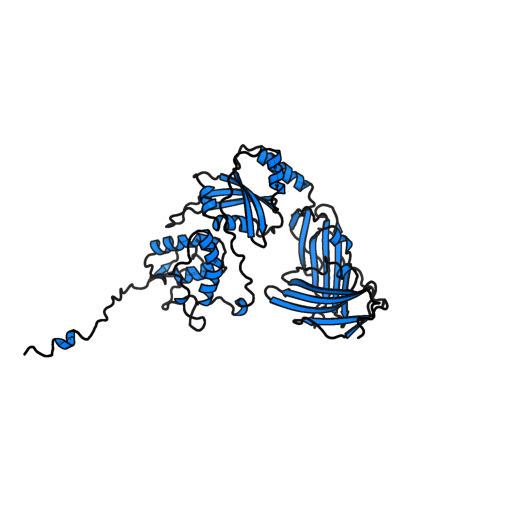HR A 1 449 ? 8.283 -7.982 13.703 1.00 39.66 449 THR A N 1
ATOM 3393 C CA . THR A 1 449 ? 9.511 -7.534 12.998 1.00 39.66 449 THR A CA 1
ATOM 3394 C C . THR A 1 449 ? 9.945 -8.439 11.836 1.00 39.66 449 THR A C 1
ATOM 3396 O O . THR A 1 449 ? 10.941 -9.156 11.920 1.00 39.66 449 THR A O 1
ATOM 3399 N N . GLY A 1 450 ? 9.162 -8.433 10.757 1.00 41.09 450 GLY A N 1
ATOM 3400 C CA . GLY A 1 450 ? 9.459 -9.240 9.577 1.00 41.09 450 GLY A CA 1
ATOM 3401 C C . GLY A 1 450 ? 9.217 -10.737 9.754 1.00 41.09 450 GLY A C 1
ATOM 3402 O O . GLY A 1 450 ? 9.615 -11.480 8.883 1.00 41.09 450 GLY A O 1
ATOM 3403 N N . ILE A 1 451 ? 8.579 -11.204 10.825 1.00 45.06 451 ILE A N 1
ATOM 3404 C CA . ILE A 1 451 ? 8.180 -12.598 11.025 1.00 45.06 451 ILE A CA 1
ATOM 3405 C C . ILE A 1 451 ? 6.664 -12.651 11.229 1.00 45.06 451 ILE A C 1
ATOM 3407 O O . ILE A 1 451 ? 6.184 -12.115 12.219 1.00 45.06 451 ILE A O 1
ATOM 3411 N N . SER A 1 452 ? 5.886 -13.260 10.336 1.00 57.25 452 SER A N 1
ATOM 3412 C CA . SER A 1 452 ? 4.463 -13.546 10.578 1.00 57.25 452 SER A CA 1
ATOM 3413 C C . SER A 1 452 ? 4.213 -15.046 10.632 1.00 57.25 452 SER A C 1
ATOM 3415 O O . SER A 1 452 ? 4.956 -15.820 10.0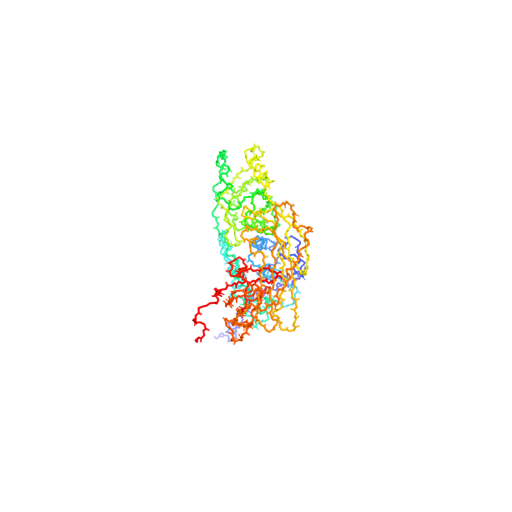43 1.00 57.25 452 SER A O 1
ATOM 3417 N N . SER A 1 453 ? 3.195 -15.493 11.358 1.00 58.91 453 SER A N 1
ATOM 3418 C CA . SER A 1 453 ? 2.784 -16.900 11.352 1.00 58.91 453 SER A CA 1
ATOM 3419 C C . SER A 1 453 ? 1.390 -17.072 10.759 1.00 58.91 453 SER A C 1
ATOM 3421 O O . SER A 1 453 ? 0.576 -16.155 10.783 1.00 58.91 453 SER A O 1
ATOM 3423 N N . ALA A 1 454 ? 1.097 -18.245 10.215 1.00 63.34 454 ALA A N 1
ATOM 3424 C CA . ALA A 1 454 ? -0.240 -18.637 9.794 1.00 63.34 454 ALA A CA 1
ATOM 3425 C C . ALA A 1 454 ? -0.459 -20.088 10.208 1.00 63.34 454 ALA A C 1
ATOM 3427 O O . ALA A 1 454 ? 0.271 -20.976 9.778 1.00 63.34 454 ALA A O 1
ATOM 3428 N N . ILE A 1 455 ? -1.440 -20.330 11.068 1.00 64.38 455 ILE A N 1
ATOM 3429 C CA . ILE A 1 455 ? -1.736 -21.672 11.566 1.00 64.38 455 ILE A CA 1
ATOM 3430 C C . ILE A 1 455 ? -2.750 -22.305 10.616 1.00 64.38 455 ILE A C 1
ATOM 3432 O O . ILE A 1 455 ? -3.795 -21.716 10.344 1.00 64.38 455 ILE A O 1
ATOM 3436 N N . THR A 1 456 ? -2.405 -23.461 10.053 1.00 65.56 456 THR A N 1
ATOM 3437 C CA . THR A 1 456 ? -3.249 -24.188 9.092 1.00 65.56 456 THR A CA 1
ATOM 3438 C C . THR A 1 456 ? -4.037 -25.301 9.748 1.00 65.56 456 THR A C 1
ATOM 3440 O O . THR A 1 456 ? -5.160 -25.568 9.330 1.00 65.56 456 THR A O 1
ATOM 3443 N N . ASN A 1 457 ? -3.455 -25.938 10.761 1.00 70.31 457 ASN A N 1
ATOM 3444 C CA . ASN A 1 457 ? -4.127 -26.926 11.583 1.00 70.31 457 ASN A CA 1
ATOM 3445 C C . ASN A 1 457 ? -3.755 -26.702 13.048 1.00 70.31 457 ASN A C 1
ATOM 3447 O O . ASN A 1 457 ? -2.587 -26.465 13.362 1.00 70.31 457 ASN A O 1
ATOM 3451 N N . LEU A 1 458 ? -4.749 -26.778 13.924 1.00 73.88 458 LEU A N 1
ATOM 3452 C CA . LEU A 1 458 ? -4.563 -26.775 15.366 1.00 73.88 458 LEU A CA 1
ATOM 3453 C C . LEU A 1 458 ? -5.552 -27.764 15.964 1.00 73.88 458 LEU A C 1
ATOM 3455 O O . LEU A 1 458 ? -6.752 -27.498 16.020 1.00 73.88 458 LEU A O 1
ATOM 3459 N N . GLU A 1 459 ? -5.023 -28.878 16.441 1.00 80.56 459 GLU A N 1
ATOM 3460 C CA . GLU A 1 459 ? -5.747 -29.803 17.295 1.00 80.56 459 GLU A CA 1
ATOM 3461 C C . GLU A 1 459 ? -5.339 -29.537 18.739 1.00 80.56 459 GLU A C 1
ATOM 3463 O O . GLU A 1 459 ? -4.157 -29.396 19.061 1.00 80.56 459 GLU A O 1
ATOM 3468 N N . SER A 1 460 ? -6.331 -29.422 19.617 1.00 79.94 460 SER A N 1
ATOM 3469 C CA . SER A 1 460 ? -6.101 -29.255 21.045 1.00 79.94 460 SER A CA 1
ATOM 3470 C C . SER A 1 460 ? -7.071 -30.115 21.823 1.00 79.94 460 SER A C 1
ATOM 3472 O O . SER A 1 460 ? -8.283 -29.969 21.647 1.00 79.94 460 SER A O 1
ATOM 3474 N N . ASP A 1 461 ? -6.551 -30.937 22.722 1.00 79.62 461 ASP A N 1
ATOM 3475 C CA . ASP A 1 461 ? -7.381 -31.790 23.561 1.00 79.62 461 ASP A CA 1
ATOM 3476 C C . ASP A 1 461 ? -7.014 -31.659 25.043 1.00 79.62 461 ASP A C 1
ATOM 3478 O O . ASP A 1 461 ? -5.855 -31.440 25.420 1.00 79.62 461 ASP A O 1
ATOM 3482 N N . ARG A 1 462 ? -8.036 -31.779 25.895 1.00 69.50 462 ARG A N 1
ATOM 3483 C CA . ARG A 1 462 ? -7.882 -31.958 27.338 1.00 69.50 462 ARG A CA 1
ATOM 3484 C C . ARG A 1 462 ? -7.744 -33.447 27.572 1.00 69.50 462 ARG A C 1
ATOM 3486 O O . ARG A 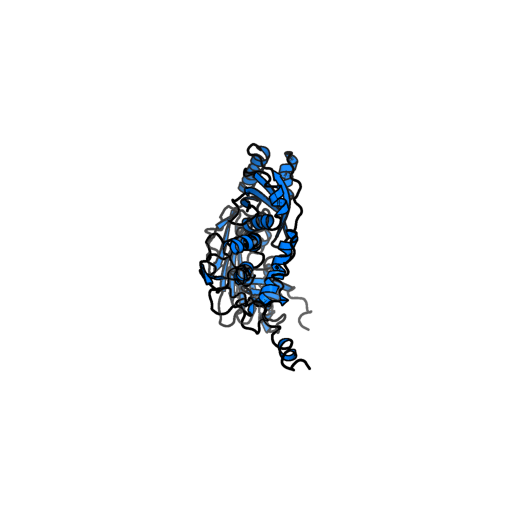1 462 ? -8.712 -34.178 27.419 1.00 69.50 462 ARG A O 1
ATOM 3493 N N . SER A 1 463 ? -6.564 -33.888 27.985 1.00 53.72 463 SER A N 1
ATOM 3494 C CA . SER A 1 463 ? -6.270 -35.309 28.169 1.00 53.72 463 SER A CA 1
ATOM 3495 C C . SER A 1 463 ? -7.303 -36.037 29.030 1.00 53.72 463 SER A C 1
ATOM 3497 O O . SER A 1 463 ? -7.291 -35.945 30.262 1.00 53.72 463 SER A O 1
ATOM 3499 N N . ASN A 1 464 ? -8.169 -36.782 28.353 1.00 43.62 464 ASN A N 1
ATOM 3500 C CA . ASN A 1 464 ? -8.614 -38.112 28.750 1.00 43.62 464 ASN A CA 1
ATOM 3501 C C . ASN A 1 464 ? -9.259 -38.887 27.581 1.00 43.62 464 ASN A C 1
ATOM 3503 O O . ASN A 1 464 ? -9.983 -39.846 27.842 1.00 43.62 464 ASN A O 1
ATOM 3507 N N . ASP A 1 465 ? -9.010 -38.516 26.316 1.00 43.44 465 ASP A N 1
ATOM 3508 C CA . ASP A 1 465 ? -9.480 -39.303 25.173 1.00 43.44 465 ASP A CA 1
ATOM 3509 C C . ASP A 1 465 ? -8.448 -40.403 24.811 1.00 43.44 465 ASP A C 1
ATOM 3511 O O . ASP A 1 465 ? -7.296 -40.090 24.493 1.00 43.44 465 ASP A O 1
ATOM 3515 N N . PRO A 1 466 ? -8.791 -41.706 24.891 1.00 38.22 466 PRO A N 1
ATOM 3516 C CA . PRO A 1 466 ? -7.869 -42.822 24.631 1.00 38.22 466 PRO A CA 1
ATOM 3517 C C . PRO A 1 466 ? -7.403 -42.954 23.170 1.00 38.22 466 PRO A C 1
ATOM 3519 O O . PRO A 1 466 ? -6.639 -43.865 22.853 1.00 38.22 466 PRO A O 1
ATOM 3522 N N . SER A 1 467 ? -7.869 -42.086 22.272 1.00 43.09 467 SER A N 1
ATOM 3523 C CA . SER A 1 467 ? -7.646 -42.155 20.823 1.00 43.09 467 SER A CA 1
ATOM 3524 C C . SER A 1 467 ? -6.213 -41.829 20.372 1.00 43.09 467 SER A C 1
ATOM 3526 O O . SER A 1 467 ? -5.862 -42.139 19.239 1.00 43.09 467 SER A O 1
ATOM 3528 N N . TYR A 1 468 ? -5.363 -41.286 21.252 1.00 41.81 468 TYR A N 1
ATOM 3529 C CA . TYR A 1 468 ? -3.984 -40.871 20.936 1.00 41.81 468 TYR A CA 1
ATOM 3530 C C . TYR A 1 468 ? -2.877 -41.852 21.380 1.00 41.81 468 TYR A C 1
ATOM 3532 O O . TYR A 1 468 ? -1.692 -41.540 21.274 1.00 41.81 468 TYR A O 1
ATOM 3540 N N . LEU A 1 469 ? -3.236 -43.040 21.879 1.00 37.34 469 LEU A N 1
ATOM 3541 C CA . LEU A 1 469 ? -2.284 -44.095 22.280 1.00 37.34 469 LEU A CA 1
ATOM 3542 C C . LEU A 1 469 ? -2.238 -45.293 21.309 1.00 37.34 469 LEU A C 1
ATOM 3544 O O . LEU A 1 469 ? -1.750 -46.357 21.692 1.00 37.34 469 LEU A O 1
ATOM 3548 N N . SER A 1 470 ? -2.758 -45.146 20.083 1.00 30.80 470 SER A N 1
ATOM 3549 C CA . SER A 1 470 ? -2.817 -46.224 19.074 1.00 30.80 470 SER A CA 1
ATOM 3550 C C . SER A 1 470 ? -1.875 -45.992 17.903 1.00 30.80 470 SER A C 1
ATOM 3552 O O . SER A 1 470 ? -2.013 -44.926 17.266 1.00 30.80 470 SER A O 1
#

Foldseek 3Di:
DPDPPVVVVPPDDPPCPPPPCLPKDKDFDDPLLVLQPPPPDGIFIPPFQLNDHDPLVLSLVSLVCPLLVLLCLDPCLSVQVCLGSGNPPDPDRAHAALVSLVVNCVRRQLLCVLVVHGDDPSSPSVPHHHPVDRHHYDPDPPCVPQPDRRPRDDRDDAADADADDDLVNLLVLVVVFLWKKKKKWAWDDRRRNYPDTDIDIDIDTLHQGPDDPVCSSVQVVSNCSSNVVNSCVVHVDNDIWIKMWGWYDDDPHTDTNYIYTDDPPPVSNVVSSVVSVVVLVPFAWEFWDKDWDQDDGHDTGGDDPQQQKWKKKWKWWQADPPRDITIMIGIDRHGPVLQVLAKKKWDQPPPTIMIMGMDIDRHHHPVVPDRDDTDDDFAAFPADKKFHDKDKQDQEDDGDIDGDGDQQQKWKWWWWWKFAQSDIIIMTTIGTMHPSCVDCNNVAWDDHDRIIIHIPDMDMDRPDDPPPPD

Organism: NCBI:txid74358

pLDDT: mean 76.31, std 15.94, range [30.8, 94.88]

Radius of gyration: 30.79 Å; chains: 1; bounding box: 60×73×119 Å

Secondary structure (DSSP, 8-state):
---TTSTTTTSS------------EEEEPPTT-TTTTTSS-SEEEES-TT---SHHHHHHHHHHHHHHHTTTS-TTHHHHHHHHHS-BS-SS--PBPHHHHHHHHHHHHHHHHHTT-PPPGGG-GGGSPPTTSS-B--S-TTHHHH-PPPPPP---PPPPEE----HHHHHHHHHH-SEEEEEEEEEPPPPTT-SS--EEEEEEEEE-TT--TTTHHHHHHHHHHHTHHHHHHH--SSS-EEEEEEEEEETTEEEEEEEEE--TT-HHHHHHHHHHHHHHTTS-EEEEEEEESS----EEEEPPTT--EEEEEEEEEE-STT---EEEEEEEEE-HHHHHT-EEEEE-STT-EEEEEEEEE-STTTTSS----PPPPP-SEEEEEEEEEEEET-S----EEEEEETT--EEEEEEEEEEETTEEEEEEEEEEE-GGGGSTTTSS--EETTEEEEEEEEEEE-S--GGG--

Sequence (470 aa):
MLPAAVLLALALRRAAGLDLGLSTKCVSIPTDMAMCHDIGYSEMRLPNLLGHVGLPEVVGKAAAWQRLVSTGCHPHAGIFLCSLFAPVCLDTFIQPCRSMCVAVRDSCAPVLQCQGRPWPGSLDCDRFPADEDTCLASLGKDAKRGLGAFPKPICQTCPASDELLTRRKVLDIFCIGNFAAKVKLSRKRPAFGAQEYDIDCQVEFINQGSLLPFDARSVIKQWFLINGNCTRQLVHAHRPKVYLIVGTTEEMNIVVNQVYHWQKWDYRLTLATQKLKHRKSTALQCEACTGLGQNCTGEVVTCPQDHNFCGITLFESELFEENVKVNGIIKNCVPSNYCEVGSADINLGKKRRSRTSVSCCKTDACNTAFPAKLKRLETKLNGLRCPACYASFSDSCSDETVDCVGSESHCIDLAGFIHTGEATGKVAMKGCATPAVCAPILGGAATFTGISSAITNLESDRSNDPSYLS